Protein AF-0000000067852072 (afdb_homodimer)

Structure (mmCIF, N/CA/C/O backbone):
data_AF-0000000067852072-model_v1
#
loop_
_entity.id
_entity.type
_entity.pdbx_description
1 polymer 'DNA polymerase subunit gamma-2, mitochondrial'
#
loop_
_atom_site.group_PDB
_atom_site.id
_atom_site.type_symbol
_atom_site.label_atom_id
_atom_site.label_alt_id
_atom_site.label_comp_id
_atom_site.label_asym_id
_atom_site.label_entity_id
_atom_site.label_seq_id
_atom_site.pdbx_PDB_ins_code
_atom_site.Cartn_x
_atom_site.Cartn_y
_atom_site.Cartn_z
_atom_site.occupancy
_atom_site.B_iso_or_equiv
_atom_site.auth_seq_id
_atom_site.auth_comp_id
_atom_site.auth_asym_id
_atom_site.auth_atom_id
_atom_site.pdbx_PDB_model_num
ATOM 1 N N . MET A 1 1 ? -29.281 -19.516 2.859 1 48.62 1 MET A N 1
ATOM 2 C CA . MET A 1 1 ? -27.938 -20.047 2.643 1 48.62 1 MET A CA 1
ATOM 3 C C . MET A 1 1 ? -27.031 -19.703 3.816 1 48.62 1 MET A C 1
ATOM 5 O O . MET A 1 1 ? -27 -18.547 4.273 1 48.62 1 MET A O 1
ATOM 9 N N . ASN A 1 2 ? -26.578 -20.703 4.645 1 60.56 2 ASN A N 1
ATOM 10 C CA . ASN A 1 2 ? -25.781 -20.641 5.867 1 60.56 2 ASN A CA 1
ATOM 11 C C . ASN A 1 2 ? -24.359 -20.156 5.586 1 60.56 2 ASN A C 1
ATOM 13 O O . ASN A 1 2 ? -23.828 -20.359 4.488 1 60.56 2 ASN A O 1
ATOM 17 N N . ILE A 1 3 ? -23.922 -19.172 6.355 1 68 3 ILE A N 1
ATOM 18 C CA . ILE A 1 3 ? -22.578 -18.609 6.246 1 68 3 ILE A CA 1
ATOM 19 C C . ILE A 1 3 ? -21.562 -19.719 6.039 1 68 3 ILE A C 1
ATOM 21 O O . ILE A 1 3 ? -20.609 -19.578 5.273 1 68 3 ILE A O 1
ATOM 25 N N . ALA A 1 4 ? -21.875 -20.781 6.629 1 64.75 4 ALA A N 1
ATOM 26 C CA . ALA A 1 4 ? -20.969 -21.922 6.523 1 64.75 4 ALA A CA 1
ATOM 27 C C . ALA A 1 4 ? -20.891 -22.422 5.086 1 64.75 4 ALA A C 1
ATOM 29 O O . ALA A 1 4 ? -19.828 -22.797 4.609 1 64.75 4 ALA A O 1
ATOM 30 N N . ASN A 1 5 ? -22 -22.406 4.438 1 64.5 5 ASN A N 1
ATOM 31 C CA . ASN A 1 5 ? -22.031 -22.875 3.055 1 64.5 5 ASN A CA 1
ATOM 32 C C . ASN A 1 5 ? -21.281 -21.922 2.125 1 64.5 5 ASN A C 1
ATOM 34 O O . ASN A 1 5 ? -20.609 -22.359 1.191 1 64.5 5 ASN A O 1
ATOM 38 N N . ILE A 1 6 ? -21.453 -20.734 2.461 1 65.56 6 ILE A N 1
ATOM 39 C CA . ILE A 1 6 ? -20.781 -19.719 1.653 1 65.56 6 ILE A CA 1
ATOM 40 C C . ILE A 1 6 ? -19.266 -19.859 1.779 1 65.56 6 ILE A C 1
ATOM 42 O O . ILE A 1 6 ? -18.547 -19.828 0.779 1 65.56 6 ILE A O 1
ATOM 46 N N . LEU A 1 7 ? -18.906 -20.094 2.965 1 67.75 7 LEU A N 1
ATOM 47 C CA . LEU A 1 7 ? -17.484 -20.203 3.215 1 67.75 7 LEU A CA 1
ATOM 48 C C . LEU A 1 7 ? -16.922 -21.5 2.613 1 67.75 7 LEU A C 1
ATOM 50 O O . LEU A 1 7 ? -15.758 -21.547 2.207 1 67.75 7 LEU A O 1
ATOM 54 N N . LYS A 1 8 ? -17.781 -22.438 2.648 1 65.38 8 LYS A N 1
ATOM 55 C CA . LYS A 1 8 ? -17.359 -23.672 1.997 1 65.38 8 LYS A CA 1
ATOM 56 C C . LYS A 1 8 ? -17.156 -23.469 0.5 1 65.38 8 LYS A C 1
ATOM 58 O O . LYS A 1 8 ? -16.25 -24.062 -0.093 1 65.38 8 LYS A O 1
ATOM 63 N N . GLU A 1 9 ? -17.984 -22.609 0.046 1 62.12 9 GLU A N 1
ATOM 64 C CA . GLU A 1 9 ? -17.844 -22.297 -1.374 1 62.12 9 GLU A CA 1
ATOM 65 C C . GLU A 1 9 ? -16.656 -21.391 -1.625 1 62.12 9 GLU A C 1
ATOM 67 O O . GLU A 1 9 ? -15.961 -21.531 -2.637 1 62.12 9 GLU A O 1
ATOM 72 N N . LEU A 1 10 ? -16.578 -20.328 -0.781 1 64.19 10 LEU A N 1
ATOM 73 C CA . LEU A 1 10 ? -15.477 -19.391 -0.984 1 64.19 10 LEU A CA 1
ATOM 74 C C . LEU A 1 10 ? -14.133 -20.062 -0.691 1 64.19 10 LEU A C 1
ATOM 76 O O . LEU A 1 10 ? -13.078 -19.438 -0.858 1 64.19 10 LEU A O 1
ATOM 80 N N . SER A 1 11 ? -13.969 -21.188 -1.081 1 65 11 SER A N 1
ATOM 81 C CA . SER A 1 11 ? -12.867 -22.125 -1.18 1 65 11 SER A CA 1
ATOM 82 C C . SER A 1 11 ? -11.703 -21.719 -0.281 1 65 11 SER A C 1
ATOM 84 O O . SER A 1 11 ? -11.586 -20.562 0.099 1 65 11 SER A O 1
ATOM 86 N N . PRO A 1 12 ? -11.078 -22.594 0.316 1 74.81 12 PRO A N 1
ATOM 87 C CA . PRO A 1 12 ? -9.836 -22.469 1.086 1 74.81 12 PRO A CA 1
ATOM 88 C C . PRO A 1 12 ? -8.836 -21.516 0.439 1 74.81 12 PRO A C 1
ATOM 90 O O . PRO A 1 12 ? -7.879 -21.094 1.089 1 74.81 12 PRO A O 1
ATOM 93 N N . HIS A 1 13 ? -9.328 -20.938 -0.688 1 85.25 13 HIS A N 1
ATOM 94 C CA . HIS A 1 13 ? -8.391 -20.062 -1.389 1 85.25 13 HIS A CA 1
ATOM 95 C C . HIS A 1 13 ? -8.43 -18.656 -0.829 1 85.25 13 HIS A C 1
ATOM 97 O O . HIS A 1 13 ? -7.434 -17.922 -0.892 1 85.25 13 HIS A O 1
ATOM 103 N N . PHE A 1 14 ? -9.609 -18.297 -0.303 1 90.69 14 PHE A N 1
ATOM 104 C CA . PHE A 1 14 ? -9.734 -16.922 0.166 1 90.69 14 PHE A CA 1
ATOM 105 C C . PHE A 1 14 ? -9.789 -16.875 1.688 1 90.69 14 PHE A C 1
ATOM 107 O O . PHE A 1 14 ? -8.906 -16.281 2.326 1 90.69 14 PHE A O 1
ATOM 114 N N . ILE A 1 15 ? -10.797 -17.453 2.217 1 87 15 ILE A N 1
ATOM 115 C CA . ILE A 1 15 ? -10.969 -17.297 3.658 1 87 15 ILE A CA 1
ATOM 116 C C . ILE A 1 15 ? -11.734 -18.5 4.215 1 87 15 ILE A C 1
ATOM 118 O O . ILE A 1 15 ? -12.656 -19 3.572 1 87 15 ILE A O 1
ATOM 122 N N . ASN A 1 16 ? -11.25 -18.953 5.395 1 80.94 16 ASN A N 1
ATOM 123 C CA . ASN A 1 16 ? -11.93 -20.047 6.094 1 80.94 16 ASN A CA 1
ATOM 124 C C . ASN A 1 16 ? -12.094 -19.734 7.578 1 80.94 16 ASN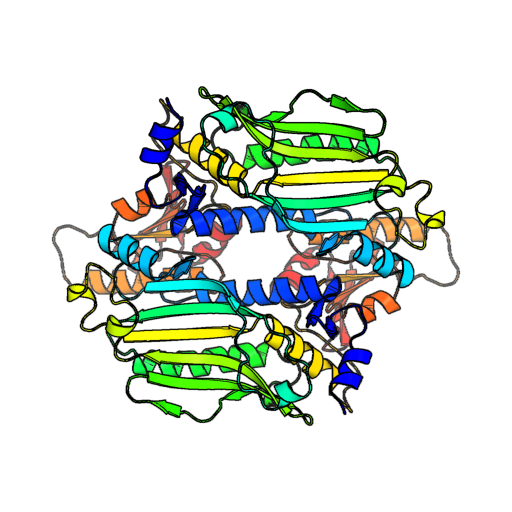 A C 1
ATOM 126 O O . ASN A 1 16 ? -11.305 -18.984 8.156 1 80.94 16 ASN A O 1
ATOM 130 N N . PHE A 1 17 ? -13.141 -20.297 8.117 1 75.62 17 PHE A N 1
ATOM 131 C CA . PHE A 1 17 ? -13.359 -20.156 9.555 1 75.62 17 PHE A CA 1
ATOM 132 C C . PHE A 1 17 ? -12.711 -21.297 10.32 1 75.62 17 PHE A C 1
ATOM 134 O O . PHE A 1 17 ? -12.867 -22.469 9.961 1 75.62 17 PHE A O 1
ATOM 141 N N . THR A 1 18 ? -11.891 -20.859 11.242 1 74.31 18 THR A N 1
ATOM 142 C CA . THR A 1 18 ? -11.289 -21.828 12.141 1 74.31 18 THR A CA 1
ATOM 143 C C . THR A 1 18 ? -11.68 -21.547 13.586 1 74.31 18 THR A C 1
ATOM 145 O O . THR A 1 18 ? -12.375 -20.562 13.867 1 74.31 18 THR A O 1
ATOM 148 N N . THR A 1 19 ? -11.312 -22.453 14.516 1 68.44 19 THR A N 1
ATOM 149 C CA . THR A 1 19 ? -11.578 -22.266 15.938 1 68.44 19 THR A CA 1
ATOM 150 C C . THR A 1 19 ? -10.875 -21.016 16.453 1 68.44 19 THR A C 1
ATOM 152 O O . THR A 1 19 ? -11.289 -20.438 17.469 1 68.44 19 THR A O 1
ATOM 155 N N . GLN A 1 20 ? -9.898 -20.641 15.766 1 67.44 20 GLN A N 1
ATOM 156 C CA . GLN A 1 20 ? -9.117 -19.484 16.203 1 67.44 20 GLN A CA 1
ATOM 157 C C . GLN A 1 20 ? -9.547 -18.219 15.477 1 67.44 20 GLN A C 1
ATOM 159 O O . GLN A 1 20 ? -8.992 -17.141 15.719 1 67.44 20 GLN A O 1
ATOM 164 N N . GLY A 1 21 ? -10.516 -18.375 14.602 1 75.12 21 GLY A N 1
ATOM 165 C CA . GLY A 1 21 ? -10.961 -17.203 13.859 1 75.12 21 GLY A CA 1
ATOM 166 C C . GLY A 1 21 ? -10.836 -17.359 12.359 1 75.12 21 GLY A C 1
ATOM 167 O O . GLY A 1 21 ? -10.953 -18.469 11.836 1 75.12 21 GLY A O 1
ATOM 168 N N . LEU A 1 22 ? -10.727 -16.219 11.734 1 80.12 22 LEU A N 1
ATOM 169 C CA . LEU A 1 22 ? -10.648 -16.234 10.273 1 80.12 22 LEU A CA 1
ATOM 170 C C . LEU A 1 22 ? -9.234 -16.594 9.82 1 80.12 22 LEU A C 1
ATOM 172 O O . LEU A 1 22 ? -8.258 -16.016 10.297 1 80.12 22 LEU A O 1
ATOM 176 N N . LYS A 1 23 ? -9.188 -17.562 9.047 1 84.25 23 LYS A N 1
ATOM 177 C CA . LYS A 1 23 ? -7.93 -17.953 8.414 1 84.25 23 LYS A CA 1
ATOM 178 C C . LYS A 1 23 ? -7.941 -17.641 6.922 1 84.25 23 LYS A C 1
ATOM 180 O O . LYS A 1 23 ? -8.875 -18.031 6.211 1 84.25 23 LYS A O 1
ATOM 185 N N . TYR A 1 24 ? -6.898 -16.984 6.465 1 90.44 24 TYR A N 1
ATOM 186 C CA . TYR A 1 24 ? -6.859 -16.547 5.07 1 90.44 24 TYR A CA 1
ATOM 187 C C . TYR A 1 24 ? -5.996 -17.484 4.23 1 90.44 24 TYR A C 1
ATOM 189 O O . TYR A 1 24 ? -4.934 -17.922 4.676 1 90.44 24 TYR A O 1
ATOM 197 N N . GLY A 1 25 ? -6.52 -17.812 3.062 1 89.5 25 GLY A N 1
ATOM 198 C CA . GLY A 1 25 ? -5.668 -18.375 2.031 1 89.5 25 GLY A CA 1
ATOM 199 C C . GLY A 1 25 ? -4.848 -17.344 1.294 1 89.5 25 GLY A C 1
ATOM 200 O O . GLY A 1 25 ? -4.922 -16.156 1.603 1 89.5 25 GLY A O 1
ATOM 201 N N . PRO A 1 26 ? -4.098 -17.781 0.327 1 89.88 26 PRO A N 1
ATOM 202 C CA . PRO A 1 26 ? -3.232 -16.844 -0.386 1 89.88 26 PRO A CA 1
ATOM 203 C C . PRO A 1 26 ? -4.02 -15.734 -1.088 1 89.88 26 PRO A C 1
ATOM 205 O O . PRO A 1 26 ? -3.627 -14.562 -1.035 1 89.88 26 PRO A O 1
ATOM 208 N N . GLN A 1 27 ? -5.09 -16.094 -1.73 1 92.75 27 GLN A N 1
ATOM 209 C CA . GLN A 1 27 ? -5.902 -15.086 -2.414 1 92.75 27 GLN A CA 1
ATOM 210 C C . GLN A 1 27 ? -6.578 -14.156 -1.417 1 92.75 27 GLN A C 1
ATOM 212 O O . GLN A 1 27 ? -6.711 -12.953 -1.673 1 92.75 27 GLN A O 1
ATOM 217 N N . GLY A 1 28 ? -6.961 -14.766 -0.359 1 94.12 28 GLY A N 1
ATOM 218 C CA . GLY A 1 28 ? -7.605 -13.969 0.673 1 94.12 28 GLY A CA 1
ATOM 219 C C . GLY A 1 28 ? -6.672 -12.945 1.303 1 94.12 28 GLY A C 1
ATOM 220 O O . GLY A 1 28 ? -7.086 -11.828 1.606 1 94.12 28 GLY A O 1
ATOM 221 N N . LYS A 1 29 ? -5.477 -13.344 1.533 1 95.25 29 LYS A N 1
ATOM 222 C CA . LYS A 1 29 ? -4.5 -12.422 2.104 1 95.25 29 LYS A CA 1
ATOM 223 C C . LYS A 1 29 ? -4.25 -11.242 1.172 1 95.25 29 LYS A C 1
ATOM 225 O O . LYS A 1 29 ? -4.109 -10.102 1.628 1 95.25 29 LYS A O 1
ATOM 230 N N . MET A 1 30 ? -4.188 -11.516 -0.091 1 96.5 30 MET A N 1
ATOM 231 C CA . MET A 1 30 ? -4.004 -10.453 -1.07 1 96.5 30 MET A CA 1
ATOM 232 C C . MET A 1 30 ? -5.223 -9.531 -1.109 1 96.5 30 MET A C 1
ATOM 234 O O . MET A 1 30 ? -5.082 -8.312 -1.224 1 96.5 30 MET A O 1
ATOM 238 N N . LEU A 1 31 ? -6.383 -10.148 -1.032 1 96.62 31 LEU A N 1
ATOM 239 C CA . LEU A 1 31 ? -7.609 -9.367 -0.973 1 96.62 31 LEU A CA 1
ATOM 240 C C . LEU A 1 31 ? -7.602 -8.43 0.233 1 96.62 31 LEU A C 1
ATOM 242 O O . LEU A 1 31 ? -7.938 -7.25 0.111 1 96.62 31 LEU A O 1
ATOM 246 N N . LEU A 1 32 ? -7.234 -8.992 1.342 1 96.75 32 LEU A N 1
ATOM 247 C CA . LEU A 1 32 ? -7.145 -8.203 2.566 1 96.75 32 LEU A CA 1
ATOM 248 C C . LEU A 1 32 ? -6.172 -7.043 2.396 1 96.75 32 LEU A C 1
ATOM 250 O O . LEU A 1 32 ? -6.473 -5.91 2.787 1 96.75 32 LEU A O 1
ATOM 254 N N . LYS A 1 33 ? -5.066 -7.309 1.832 1 97.19 33 LYS A N 1
ATOM 255 C CA . LYS A 1 33 ? -4.062 -6.281 1.584 1 97.19 33 LYS A CA 1
ATOM 256 C C . LYS A 1 33 ? -4.605 -5.191 0.667 1 97.19 33 LYS A C 1
ATOM 258 O O . LYS A 1 33 ? -4.402 -4 0.917 1 97.19 33 LYS A O 1
ATOM 263 N N . ASN A 1 34 ? -5.254 -5.598 -0.338 1 97.62 34 ASN A N 1
ATOM 264 C CA . ASN A 1 34 ? -5.809 -4.633 -1.279 1 97.62 34 ASN A CA 1
ATOM 265 C C . ASN A 1 34 ? -6.898 -3.779 -0.632 1 97.62 34 ASN A C 1
ATOM 267 O O . ASN A 1 34 ? -7.02 -2.59 -0.927 1 97.62 34 ASN A O 1
ATOM 271 N N . LEU A 1 35 ? -7.703 -4.426 0.168 1 98.38 35 LEU A N 1
ATOM 272 C CA . LEU A 1 35 ? -8.727 -3.678 0.89 1 98.38 35 LEU A CA 1
ATOM 273 C C . LEU A 1 35 ? -8.094 -2.619 1.788 1 98.38 35 LEU A C 1
ATOM 275 O O . LEU A 1 35 ? -8.555 -1.478 1.83 1 98.38 35 LEU A O 1
ATOM 279 N N . GLU A 1 36 ? -7.105 -3.006 2.484 1 98.31 36 GLU A N 1
ATOM 280 C CA . GLU A 1 36 ? -6.367 -2.07 3.328 1 98.31 36 GLU A CA 1
ATOM 281 C C . GLU A 1 36 ? -5.805 -0.913 2.51 1 98.31 36 GLU A C 1
ATOM 283 O O . GLU A 1 36 ? -5.863 0.243 2.936 1 98.31 36 GLU A O 1
ATOM 288 N N . GLU A 1 37 ? -5.273 -1.252 1.388 1 97.44 37 GLU A N 1
ATOM 289 C CA . GLU A 1 37 ? -4.707 -0.225 0.517 1 97.44 37 GLU A CA 1
ATOM 290 C C . GLU A 1 37 ? -5.781 0.755 0.052 1 97.44 37 GLU A C 1
ATOM 292 O O . GLU A 1 37 ? -5.531 1.958 -0.045 1 97.44 37 GLU A O 1
ATOM 297 N N . GLN A 1 38 ? -6.914 0.255 -0.259 1 98 38 GLN A N 1
ATOM 298 C CA . GLN A 1 38 ? -8.008 1.123 -0.679 1 98 38 GLN A CA 1
ATOM 299 C C . GLN A 1 38 ? -8.469 2.023 0.465 1 98 38 GLN A C 1
ATOM 301 O O . GLN A 1 38 ? -8.781 3.195 0.251 1 98 38 GLN A O 1
ATOM 306 N N . TRP A 1 39 ? -8.516 1.439 1.635 1 98.5 39 TRP A N 1
ATOM 307 C CA . TRP A 1 39 ? -8.828 2.258 2.801 1 98.5 39 TRP A CA 1
ATOM 308 C C . TRP A 1 39 ? -7.812 3.385 2.965 1 98.5 39 TRP A C 1
ATOM 310 O O . TRP A 1 39 ? -8.188 4.539 3.176 1 98.5 39 TRP A O 1
ATOM 320 N N . PHE A 1 40 ? -6.562 3.033 2.887 1 98.5 40 PHE A N 1
ATOM 321 C CA . PHE A 1 40 ? -5.492 4.008 3.035 1 98.5 40 PHE A CA 1
ATOM 322 C C . PHE A 1 40 ? -5.613 5.113 1.991 1 98.5 40 PHE A C 1
ATOM 324 O O . PHE A 1 40 ? -5.523 6.297 2.318 1 98.5 40 PHE A O 1
ATOM 331 N N . LEU A 1 41 ? -5.82 4.691 0.821 1 97.75 41 LEU A N 1
ATOM 332 C CA . LEU A 1 41 ? -5.938 5.641 -0.279 1 97.75 41 LEU A CA 1
ATOM 333 C C . LEU A 1 41 ? -7.098 6.605 -0.047 1 97.75 41 LEU A C 1
ATOM 335 O O . LEU A 1 41 ? -6.922 7.824 -0.106 1 97.75 41 LEU A O 1
ATOM 339 N N . HIS A 1 42 ? -8.188 6.133 0.349 1 97.75 42 HIS A N 1
ATOM 340 C CA . HIS A 1 42 ? -9.398 6.938 0.406 1 97.75 42 HIS A CA 1
ATOM 341 C C . HIS A 1 42 ? -9.469 7.738 1.703 1 97.75 42 HIS A C 1
ATOM 343 O O . HIS A 1 42 ? -9.922 8.883 1.708 1 97.75 42 HIS A O 1
ATOM 349 N N . CYS A 1 43 ? -9.016 7.129 2.789 1 98.12 43 CYS A N 1
ATOM 350 C CA . CYS A 1 43 ? -9.227 7.754 4.09 1 98.12 43 CYS A CA 1
ATOM 351 C C . CYS A 1 43 ? -8.016 8.594 4.492 1 98.12 43 CYS A C 1
ATOM 353 O O . CYS A 1 43 ? -8.125 9.484 5.336 1 98.12 43 CYS A O 1
ATOM 355 N N . ILE A 1 44 ? -6.918 8.328 3.914 1 97.94 44 ILE A N 1
ATOM 356 C CA . ILE A 1 44 ? -5.719 9.039 4.332 1 97.94 44 ILE A CA 1
ATOM 357 C C . ILE A 1 44 ? -5.211 9.922 3.189 1 97.94 44 ILE A C 1
ATOM 359 O O . ILE A 1 44 ? -5.27 11.148 3.27 1 97.94 44 ILE A O 1
ATOM 363 N N . THR A 1 45 ? -4.891 9.336 2.113 1 97.81 45 THR A N 1
ATOM 364 C CA . THR A 1 45 ? -4.258 10.07 1.021 1 97.81 45 THR A CA 1
ATOM 365 C C . THR A 1 45 ? -5.23 11.078 0.41 1 97.81 45 THR A C 1
ATOM 367 O O . THR A 1 45 ? -4.871 12.234 0.193 1 97.81 45 THR A O 1
ATOM 370 N N . MET A 1 46 ? -6.434 10.656 0.19 1 97.5 46 MET A N 1
ATOM 371 C CA . MET A 1 46 ? -7.395 11.492 -0.521 1 97.5 46 MET A CA 1
ATOM 372 C C . MET A 1 46 ? -8.18 12.367 0.452 1 97.5 46 MET A C 1
ATOM 374 O O . MET A 1 46 ? -9.023 13.164 0.037 1 97.5 46 MET A O 1
ATOM 378 N N . SER A 1 47 ? -7.891 12.211 1.715 1 96.75 47 SER A N 1
ATOM 379 C CA . SER A 1 47 ? -8.586 13.008 2.719 1 96.75 47 SER A CA 1
ATOM 380 C C . SER A 1 47 ? -8.375 14.5 2.486 1 96.75 47 SER A C 1
ATOM 382 O O . SER A 1 47 ? -7.297 14.914 2.049 1 96.75 47 SER A O 1
ATOM 384 N N . ARG A 1 48 ? -9.391 15.219 2.863 1 93.12 48 ARG A N 1
ATOM 385 C CA . ARG A 1 48 ? -9.289 16.672 2.758 1 93.12 48 ARG A CA 1
ATOM 386 C C . ARG A 1 48 ? -8.383 17.234 3.844 1 93.12 48 ARG A C 1
ATOM 388 O O . ARG A 1 48 ? -7.945 18.391 3.756 1 93.12 48 ARG A O 1
ATOM 395 N N . TYR A 1 49 ? -8.094 16.484 4.812 1 94.69 49 TYR A N 1
ATOM 396 C CA . TYR A 1 49 ? -7.312 16.938 5.957 1 94.69 49 TYR A CA 1
ATOM 397 C C . TYR A 1 49 ? -5.922 16.328 5.941 1 94.69 49 TYR A C 1
ATOM 399 O O . TYR A 1 49 ? -5.695 15.305 5.293 1 94.69 49 TYR A O 1
ATOM 407 N N . ASN A 1 50 ? -4.969 17.047 6.609 1 96.12 50 ASN A N 1
ATOM 408 C CA . ASN A 1 50 ? -3.688 16.391 6.875 1 96.12 50 ASN A CA 1
ATOM 409 C C . ASN A 1 50 ? -3.855 15.164 7.766 1 96.12 50 ASN A C 1
ATOM 411 O O . ASN A 1 50 ? -4.352 15.273 8.891 1 96.12 50 ASN A O 1
ATOM 415 N N . MET A 1 51 ? -3.514 14.047 7.227 1 97.06 51 MET A N 1
ATOM 416 C CA . MET A 1 51 ? -3.639 12.789 7.965 1 97.06 51 MET A CA 1
ATOM 417 C C . MET A 1 51 ? -2.268 12.25 8.359 1 97.06 51 MET A C 1
ATOM 419 O O . MET A 1 51 ? -1.326 12.297 7.57 1 97.06 51 MET A O 1
ATOM 423 N N . PHE A 1 52 ? -2.17 11.758 9.57 1 96.38 52 PHE A N 1
ATOM 424 C CA . PHE A 1 52 ? -0.916 11.195 10.062 1 96.38 52 PHE A CA 1
ATOM 425 C C . PHE A 1 52 ? -1.13 9.797 10.617 1 96.38 52 PHE A C 1
ATOM 427 O O . PHE A 1 52 ? -2.143 9.523 11.266 1 96.38 52 PHE A O 1
ATOM 434 N N . LEU A 1 53 ? -0.219 8.93 10.297 1 96.44 53 LEU A N 1
ATOM 435 C CA . LEU A 1 53 ? -0.252 7.594 10.883 1 96.44 53 LEU A CA 1
ATOM 436 C C . LEU A 1 53 ? 0.319 7.605 12.297 1 96.44 53 LEU A C 1
ATOM 438 O O . LEU A 1 53 ? 1.304 8.297 12.562 1 96.44 53 LEU A O 1
ATOM 442 N N . SER A 1 54 ? -0.384 6.832 13.164 1 92.06 54 SER A N 1
ATOM 443 C CA . SER A 1 54 ? 0.038 6.805 14.562 1 92.06 54 SER A CA 1
ATOM 444 C C . SER A 1 54 ? -0.327 5.484 15.227 1 92.06 54 SER A C 1
ATOM 446 O O . SER A 1 54 ? -1.385 4.914 14.953 1 92.06 54 SER A O 1
ATOM 448 N N . ASP A 1 55 ? 0.561 5.102 16.141 1 86.5 55 ASP A N 1
ATOM 449 C CA . ASP A 1 55 ? 0.242 3.928 16.953 1 86.5 55 ASP A CA 1
ATOM 450 C C . ASP A 1 55 ? -0.559 4.312 18.188 1 86.5 55 ASP A C 1
ATOM 452 O O . ASP A 1 55 ? -1.365 3.523 18.688 1 86.5 55 ASP A O 1
ATOM 456 N N . GLU A 1 56 ? -0.258 5.461 18.688 1 86.5 56 GLU A N 1
ATOM 457 C CA . GLU A 1 56 ? -0.925 5.977 19.875 1 86.5 56 GLU A CA 1
ATOM 458 C C . GLU A 1 56 ? -1.396 7.414 19.656 1 86.5 56 GLU A C 1
ATOM 460 O O . GLU A 1 56 ? -0.586 8.344 19.656 1 86.5 56 GLU A O 1
ATOM 465 N N . PHE A 1 57 ? -2.639 7.566 19.734 1 86.38 57 PHE A N 1
ATOM 466 C CA . PHE A 1 57 ? -3.215 8.852 19.359 1 86.38 57 PHE A CA 1
ATOM 467 C C . PHE A 1 57 ? -2.82 9.93 20.375 1 86.38 57 PHE A C 1
ATOM 469 O O . PHE A 1 57 ? -2.463 11.047 19.984 1 86.38 57 PHE A O 1
ATOM 476 N N . ASN A 1 58 ? -2.793 9.555 21.641 1 84.31 58 ASN A N 1
ATOM 477 C CA . ASN A 1 58 ? -2.461 10.539 22.656 1 84.31 58 ASN A CA 1
ATOM 478 C C . ASN A 1 58 ? -1.062 11.117 22.453 1 84.31 58 ASN A C 1
ATOM 480 O O . ASN A 1 58 ? -0.883 12.336 22.438 1 84.31 58 ASN A O 1
ATOM 484 N N . ASP A 1 59 ? -0.202 10.242 22.234 1 83.44 59 ASP A N 1
ATOM 485 C CA . ASP A 1 59 ? 1.181 10.664 22.016 1 83.44 59 ASP A CA 1
ATOM 486 C C . ASP A 1 59 ? 1.315 11.5 20.75 1 83.44 59 ASP A C 1
ATOM 488 O O . ASP A 1 59 ? 2.033 12.508 20.734 1 83.44 59 ASP A O 1
ATOM 492 N N . SER A 1 60 ? 0.578 11.086 19.828 1 87.69 60 SER A N 1
ATOM 493 C CA . SER A 1 60 ? 0.675 11.781 18.547 1 87.69 60 SER A CA 1
ATOM 494 C C . SER A 1 60 ? 0.055 13.18 18.625 1 87.69 60 SER A C 1
ATOM 496 O O . SER A 1 60 ? 0.592 14.133 18.062 1 87.69 60 SER A O 1
ATOM 498 N N . ILE A 1 61 ? -0.988 13.289 19.312 1 87.5 61 ILE A N 1
ATOM 499 C CA . ILE A 1 61 ? -1.643 14.586 19.484 1 87.5 61 ILE A CA 1
ATOM 500 C C . ILE A 1 61 ? -0.704 15.547 20.203 1 87.5 61 ILE A C 1
ATOM 502 O O . ILE A 1 61 ? -0.529 16.688 19.781 1 87.5 61 ILE A O 1
ATOM 506 N N . ASN A 1 62 ? -0.1 15.039 21.234 1 84.38 62 ASN A N 1
ATOM 507 C CA . ASN A 1 62 ? 0.843 15.859 21.984 1 84.38 62 ASN A CA 1
ATOM 508 C C . ASN A 1 62 ? 2.012 16.312 21.125 1 84.38 62 ASN A C 1
ATOM 510 O O . ASN A 1 62 ? 2.418 17.469 21.172 1 84.38 62 ASN A O 1
ATOM 514 N N . PHE A 1 63 ? 2.424 15.461 20.391 1 85.94 63 PHE A N 1
ATOM 515 C CA . PHE A 1 63 ? 3.557 15.773 19.516 1 85.94 63 PHE A CA 1
ATOM 516 C C . PHE A 1 63 ? 3.176 16.828 18.484 1 85.94 63 PHE A C 1
ATOM 518 O O . PHE A 1 63 ? 3.893 17.812 18.297 1 85.94 63 PHE A O 1
ATOM 525 N N . ILE A 1 64 ? 2.08 16.594 17.859 1 87.19 64 ILE A N 1
ATOM 526 C CA . ILE A 1 64 ? 1.629 17.469 16.781 1 87.19 64 ILE A CA 1
ATOM 527 C C . ILE A 1 64 ? 1.359 18.859 17.328 1 87.19 64 ILE A C 1
ATOM 529 O O . ILE A 1 64 ? 1.713 19.859 16.703 1 87.19 64 ILE A O 1
ATOM 533 N N . THR A 1 65 ? 0.811 18.906 18.438 1 82.62 65 THR A N 1
ATOM 534 C CA . THR A 1 65 ? 0.502 20.188 19.062 1 82.62 65 THR A CA 1
ATOM 535 C C . THR A 1 65 ? 1.779 20.891 19.516 1 82.62 65 THR A C 1
ATOM 537 O O . THR A 1 65 ? 1.951 22.094 19.281 1 82.62 65 THR A O 1
ATOM 540 N N . LYS A 1 66 ? 2.641 20.172 20.031 1 82.31 66 LYS A N 1
ATOM 541 C CA . LYS A 1 66 ? 3.889 20.734 20.547 1 82.31 66 LYS A CA 1
ATOM 542 C C . LYS A 1 66 ? 4.77 21.25 19.422 1 82.31 66 LYS A C 1
ATOM 544 O O . LYS A 1 66 ? 5.422 22.281 19.547 1 82.31 66 LYS A O 1
ATOM 549 N N . THR A 1 67 ? 4.738 20.578 18.391 1 82 67 THR A N 1
ATOM 550 C CA . THR A 1 67 ? 5.625 20.922 17.281 1 82 67 THR A CA 1
ATOM 551 C C . THR A 1 67 ? 4.914 21.828 16.281 1 82 67 THR A C 1
ATOM 553 O O . THR A 1 67 ? 5.52 22.281 15.312 1 82 67 THR A O 1
ATOM 556 N N . LYS A 1 68 ? 3.648 22.062 16.438 1 82 68 LYS A N 1
ATOM 557 C CA . LYS A 1 68 ? 2.848 22.859 15.516 1 82 68 LYS A CA 1
ATOM 558 C C . LYS A 1 68 ? 2.941 22.328 14.094 1 82 68 LYS A C 1
ATOM 560 O O . LYS A 1 68 ? 3.115 23.094 13.148 1 82 68 LYS A O 1
ATOM 565 N N . MET A 1 69 ? 3.031 21.047 14.094 1 81.44 69 MET A N 1
ATOM 566 C CA . MET A 1 69 ? 3.135 20.375 12.805 1 81.44 69 MET A CA 1
ATOM 567 C C . MET A 1 69 ? 1.891 20.609 11.953 1 81.44 69 MET A C 1
ATOM 569 O O . MET A 1 69 ? 1.972 20.672 10.727 1 81.44 69 MET A O 1
ATOM 573 N N . SER A 1 70 ? 0.84 20.688 12.602 1 83 70 SER A N 1
ATOM 574 C CA . SER A 1 70 ? -0.425 20.922 11.906 1 83 70 SER A CA 1
ATOM 575 C C . SER A 1 70 ? -1.419 21.656 12.812 1 83 70 SER A C 1
ATOM 577 O O . SER A 1 70 ? -1.448 21.422 14.023 1 83 70 SER A O 1
ATOM 579 N N . ASP A 1 71 ? -2.133 22.406 12.062 1 82.88 71 ASP A N 1
ATOM 580 C CA . ASP A 1 71 ? -3.242 23.047 12.758 1 82.88 71 ASP A CA 1
ATOM 581 C C . ASP A 1 71 ? -4.527 22.234 12.617 1 82.88 71 ASP A C 1
ATOM 583 O O . ASP A 1 71 ? -4.668 21.438 11.68 1 82.88 71 ASP A O 1
ATOM 587 N N . ILE A 1 72 ? -5.391 22.422 13.578 1 84.38 72 ILE A N 1
ATOM 588 C CA . ILE A 1 72 ? -6.723 21.844 13.461 1 84.38 72 ILE A CA 1
ATOM 589 C C . ILE A 1 72 ? -7.461 22.484 12.289 1 84.38 72 ILE A C 1
ATOM 591 O O . ILE A 1 72 ? -7.418 23.703 12.117 1 84.38 72 ILE A O 1
ATOM 595 N N . PRO A 1 73 ? -8.039 21.703 11.391 1 90.94 73 PRO A N 1
ATOM 596 C CA . PRO A 1 73 ? -8.305 20.266 11.547 1 90.94 73 PRO A CA 1
ATOM 597 C C . PRO A 1 73 ? -7.172 19.406 11.016 1 90.94 73 PRO A C 1
ATOM 599 O O . PRO A 1 73 ? -6.484 19.781 10.062 1 90.94 73 PRO A O 1
ATOM 602 N N . PHE A 1 74 ? -6.906 18.297 11.633 1 94.31 74 PHE A N 1
ATOM 603 C CA . PHE A 1 74 ? -6.027 17.234 11.156 1 94.31 74 PHE A CA 1
ATOM 604 C C . PHE A 1 74 ? -6.543 15.867 11.602 1 94.31 74 PHE A C 1
ATOM 606 O O . PHE A 1 74 ? -7.508 15.781 12.367 1 94.31 74 PHE A O 1
ATOM 613 N N . GLY A 1 75 ? -6.039 14.852 11.023 1 96.25 75 GLY A N 1
ATOM 614 C CA . GLY A 1 75 ? -6.496 13.516 11.375 1 96.25 75 GLY A CA 1
ATOM 615 C C . GLY A 1 75 ? -5.363 12.57 11.719 1 96.25 75 GLY A C 1
ATOM 616 O O . GLY A 1 75 ? -4.211 12.812 11.352 1 96.25 75 GLY A O 1
ATOM 617 N N . LEU A 1 76 ? -5.719 11.562 12.469 1 96.62 76 LEU A N 1
ATOM 618 C CA . LEU A 1 76 ? -4.828 10.461 12.805 1 96.62 76 LEU A CA 1
ATOM 619 C C . LEU A 1 76 ? -5.398 9.133 12.312 1 96.62 76 LEU A C 1
ATOM 621 O O . LEU A 1 76 ? -6.617 8.977 12.211 1 96.62 76 LEU A O 1
ATOM 625 N N . ALA A 1 77 ? -4.516 8.25 11.992 1 97.81 77 ALA A N 1
ATOM 626 C CA . ALA A 1 77 ? -4.941 6.941 11.516 1 97.81 77 ALA A CA 1
ATOM 627 C C . ALA A 1 77 ? -4.07 5.836 12.102 1 97.81 77 ALA A C 1
ATOM 629 O O . ALA A 1 77 ? -2.889 6.051 12.383 1 97.81 77 ALA A O 1
ATOM 630 N N . THR A 1 78 ? -4.68 4.707 12.281 1 96.31 78 THR A N 1
ATOM 631 C CA . THR A 1 78 ? -3.949 3.559 12.805 1 96.31 78 THR A CA 1
ATOM 632 C C . THR A 1 78 ? -4.609 2.254 12.367 1 96.31 78 THR A C 1
ATOM 634 O O . THR A 1 78 ? -5.793 2.234 12.031 1 96.31 78 THR A O 1
ATOM 637 N N . ILE A 1 79 ? -3.826 1.255 12.219 1 95.31 79 ILE A N 1
ATOM 638 C CA . ILE A 1 79 ? -4.312 -0.109 12.039 1 95.31 79 ILE A CA 1
ATOM 639 C C . ILE A 1 79 ? -3.904 -0.965 13.234 1 95.31 79 ILE A C 1
ATOM 641 O O . ILE A 1 79 ? -2.738 -0.961 13.641 1 95.31 79 ILE A O 1
ATOM 645 N N . LYS A 1 80 ? -4.832 -1.627 13.781 1 92.75 80 LYS A N 1
ATOM 646 C CA . LYS A 1 80 ? -4.516 -2.439 14.953 1 92.75 80 LYS A CA 1
ATOM 647 C C . LYS A 1 80 ? -5.441 -3.65 15.047 1 92.75 80 LYS A C 1
ATOM 649 O O . LYS A 1 80 ? -6.465 -3.711 14.359 1 92.75 80 LYS A O 1
ATOM 654 N N . ASN A 1 81 ? -5.012 -4.621 15.859 1 89.19 81 ASN A N 1
ATOM 655 C CA . ASN A 1 81 ? -5.859 -5.762 16.188 1 89.19 81 ASN A CA 1
ATOM 656 C C . ASN A 1 81 ? -6.699 -5.496 17.438 1 89.19 81 ASN A C 1
ATOM 658 O O . ASN A 1 81 ? -6.184 -5.031 18.453 1 89.19 81 ASN A O 1
ATOM 662 N N . VAL A 1 82 ? -7.926 -5.715 17.25 1 86.56 82 VAL A N 1
ATOM 663 C CA . VAL A 1 82 ? -8.82 -5.488 18.375 1 86.56 82 VAL A CA 1
ATOM 664 C C . VAL A 1 82 ? -9.578 -6.773 18.703 1 86.56 82 VAL A C 1
ATOM 666 O O . VAL A 1 82 ? -9.812 -7.605 17.828 1 86.56 82 VAL A O 1
ATOM 669 N N . LYS A 1 83 ? -9.906 -6.918 19.969 1 75.88 83 LYS A N 1
ATOM 670 C CA . LYS A 1 83 ? -10.586 -8.133 20.422 1 75.88 83 LYS A CA 1
ATOM 671 C C . LYS A 1 83 ? -12.094 -7.914 20.516 1 75.88 83 LYS A C 1
ATOM 673 O O . LYS A 1 83 ? -12.867 -8.875 20.531 1 75.88 83 LYS A O 1
ATOM 678 N N . TYR A 1 84 ? -12.516 -6.711 20.484 1 62.88 84 TYR A N 1
ATOM 679 C CA . TYR A 1 84 ? -13.93 -6.527 20.797 1 62.88 84 TYR A CA 1
ATOM 680 C C . TYR A 1 84 ? -14.797 -6.777 19.562 1 62.88 84 TYR A C 1
ATOM 682 O O . TYR A 1 84 ? -14.383 -6.5 18.438 1 62.88 84 TYR A O 1
ATOM 690 N N . GLN A 1 85 ? -15.867 -7.676 19.875 1 58.84 85 GLN A N 1
ATOM 691 C CA . GLN A 1 85 ? -16.859 -8.086 18.906 1 58.84 85 GLN A CA 1
ATOM 692 C C . GLN A 1 85 ? -17.828 -6.945 18.594 1 58.84 85 GLN A C 1
ATOM 694 O O . GLN A 1 85 ? -18.25 -6.223 19.5 1 58.84 85 GLN A O 1
ATOM 699 N N . TRP A 1 86 ? -17.719 -6.449 17.328 1 60.75 86 TRP A N 1
ATOM 700 C CA . TRP A 1 86 ? -18.828 -5.59 16.953 1 60.75 86 TRP A CA 1
ATOM 701 C C . TRP A 1 86 ? -20.156 -6.312 17.141 1 60.75 86 TRP A C 1
ATOM 703 O O . TRP A 1 86 ? -20.234 -7.539 17.016 1 60.75 86 TRP A O 1
ATOM 713 N N . ASP A 1 87 ? -21.078 -5.977 18.078 1 54 87 ASP A N 1
ATOM 714 C CA . ASP A 1 87 ? -22.359 -6.586 18.422 1 54 87 ASP A CA 1
ATOM 715 C C . ASP A 1 87 ? -23.062 -7.125 17.188 1 54 87 ASP A C 1
ATOM 717 O O . ASP A 1 87 ? -23.859 -6.418 16.562 1 54 87 ASP A O 1
ATOM 721 N N . SER A 1 88 ? -22.391 -7.734 16.234 1 53.25 88 SER A N 1
ATOM 722 C CA . SER A 1 88 ? -23.25 -8.195 15.164 1 53.25 88 SER A CA 1
ATOM 723 C C . SER A 1 88 ? -23.953 -9.5 15.531 1 53.25 88 SER A C 1
ATOM 725 O O . SER A 1 88 ? -23.406 -10.305 16.297 1 53.25 88 SER A O 1
ATOM 727 N N . ASN A 1 89 ? -25.25 -9.586 15.453 1 53.38 89 ASN A N 1
ATOM 728 C CA . ASN A 1 89 ? -26.078 -10.766 15.633 1 53.38 89 ASN A CA 1
ATOM 729 C C . ASN A 1 89 ? -25.391 -12.016 15.086 1 53.38 89 ASN A C 1
ATOM 731 O O . ASN A 1 89 ? -25.75 -13.141 15.461 1 53.38 89 ASN A O 1
ATOM 735 N N . ILE A 1 90 ? -24.719 -11.906 14.086 1 53.16 90 ILE A N 1
ATOM 736 C CA . ILE A 1 90 ? -24.188 -13.102 13.438 1 53.16 90 ILE A CA 1
ATOM 737 C C . ILE A 1 90 ? -23.078 -13.703 14.297 1 53.16 90 ILE A C 1
ATOM 739 O O . ILE A 1 90 ? -22.719 -14.875 14.141 1 53.16 90 ILE A O 1
ATOM 743 N N . ALA A 1 91 ? -22.562 -12.797 15.094 1 49.66 91 ALA A N 1
ATOM 744 C CA . ALA A 1 91 ? -21.391 -13.18 15.859 1 49.66 91 ALA A CA 1
ATOM 745 C C . ALA A 1 91 ? -21.672 -14.391 16.75 1 49.66 91 ALA A C 1
ATOM 747 O O . ALA A 1 91 ? -20.766 -15.109 17.141 1 49.66 91 ALA A O 1
ATOM 748 N N . THR A 1 92 ? -22.844 -14.539 17.047 1 47.81 92 THR A N 1
ATOM 749 C CA . THR A 1 92 ? -23.094 -15.711 17.875 1 47.81 92 THR A CA 1
ATOM 750 C C . THR A 1 92 ? -22.672 -16.984 17.141 1 47.81 92 THR A C 1
ATOM 752 O O . THR A 1 92 ? -22.266 -17.969 17.766 1 47.81 92 THR A O 1
ATOM 755 N N . THR A 1 93 ? -23 -17.109 15.938 1 48 93 THR A N 1
ATOM 756 C CA . THR A 1 93 ? -22.656 -18.328 15.211 1 48 93 THR A CA 1
ATOM 757 C C . THR A 1 93 ? -21.172 -18.344 14.852 1 48 93 THR A C 1
ATOM 759 O O . THR A 1 93 ? -20.609 -19.422 14.609 1 48 93 THR A O 1
ATOM 762 N N . ILE A 1 94 ? -20.734 -17.266 14.289 1 50.47 94 ILE A N 1
ATOM 763 C CA . ILE A 1 94 ? -19.297 -17.281 13.961 1 50.47 94 ILE A CA 1
ATOM 764 C C . ILE A 1 94 ? -18.484 -17.219 15.25 1 50.47 94 ILE A C 1
ATOM 766 O O . ILE A 1 94 ? -18.641 -16.297 16.047 1 50.47 94 ILE A O 1
ATOM 770 N N . GLN A 1 95 ? -18.203 -18.312 15.656 1 49.53 95 GLN A N 1
ATOM 771 C CA . GLN A 1 95 ? -17.406 -18.422 16.875 1 49.53 95 GLN A CA 1
ATOM 772 C C . GLN A 1 95 ? -16.703 -17.109 17.188 1 49.53 95 GLN A C 1
ATOM 774 O O . GLN A 1 95 ? -16.375 -16.344 16.281 1 49.53 95 GLN A O 1
ATOM 779 N N . LYS A 1 96 ? -16.5 -16.844 18.484 1 49.16 96 LYS A N 1
ATOM 780 C CA . LYS A 1 96 ? -15.758 -15.844 19.25 1 49.16 96 LYS A CA 1
ATOM 781 C C . LYS A 1 96 ? -14.523 -15.367 18.5 1 49.16 96 LYS A C 1
ATOM 783 O O . LYS A 1 96 ? -13.43 -15.93 18.656 1 49.16 96 LYS A O 1
ATOM 788 N N . SER A 1 97 ? -14.516 -15.375 17.312 1 53.91 97 SER A N 1
ATOM 789 C CA . SER A 1 97 ? -13.227 -14.891 16.812 1 53.91 97 SER A CA 1
ATOM 790 C C . SER A 1 97 ? -12.82 -13.594 17.516 1 53.91 97 SER A C 1
ATOM 792 O O . SER A 1 97 ? -13.5 -12.578 17.406 1 53.91 97 SER A O 1
ATOM 794 N N . ASN A 1 98 ? -12.07 -13.672 18.484 1 61.97 98 ASN A N 1
ATOM 795 C CA . ASN A 1 98 ? -11.727 -12.734 19.547 1 61.97 98 ASN A CA 1
ATOM 796 C C . ASN A 1 98 ? -10.953 -11.531 19.016 1 61.97 98 ASN A C 1
ATOM 798 O O . ASN A 1 98 ? -11.07 -10.43 19.547 1 61.97 98 ASN A O 1
ATOM 802 N N . SER A 1 99 ? -10.312 -11.664 17.766 1 79.81 99 SER A N 1
ATOM 803 C CA . SER A 1 99 ? -9.539 -10.484 17.422 1 79.81 99 SER A CA 1
ATOM 804 C C . SER A 1 99 ? -9.602 -10.195 15.922 1 79.81 99 SER A C 1
ATOM 806 O O . SER A 1 99 ? -9.711 -11.117 15.109 1 79.81 99 SER A O 1
ATOM 808 N N . HIS A 1 100 ? -10 -9.078 15.523 1 87.19 100 HIS A N 1
ATOM 809 C CA . HIS A 1 100 ? -9.938 -8.703 14.117 1 87.19 100 HIS A CA 1
ATOM 810 C C . HIS A 1 100 ? -9.125 -7.426 13.93 1 87.19 100 HIS A C 1
ATOM 812 O O . HIS A 1 100 ? -8.984 -6.629 14.859 1 87.19 100 HIS A O 1
ATOM 818 N N . ARG A 1 101 ? -8.633 -7.352 12.742 1 92.19 101 ARG A N 1
ATOM 819 C CA . ARG A 1 101 ? -7.832 -6.188 12.367 1 92.19 101 ARG A CA 1
ATOM 820 C C . ARG A 1 101 ? -8.727 -5.016 11.969 1 92.19 101 ARG A C 1
ATOM 822 O O . ARG A 1 101 ? -9.648 -5.184 11.172 1 92.19 101 ARG A O 1
ATOM 829 N N . VAL A 1 102 ? -8.414 -3.848 12.578 1 95 102 VAL A N 1
ATOM 830 C CA . VAL A 1 102 ? -9.273 -2.689 12.352 1 95 102 VAL A CA 1
ATOM 831 C C . VAL A 1 102 ? -8.43 -1.513 11.867 1 95 102 VAL A C 1
ATOM 833 O O . VAL A 1 102 ? -7.324 -1.287 12.359 1 95 102 VAL A O 1
ATOM 836 N N . ALA A 1 103 ? -8.922 -0.848 10.836 1 97.5 103 ALA A N 1
ATOM 837 C CA . ALA A 1 103 ? -8.367 0.42 10.367 1 97.5 103 ALA A CA 1
ATOM 838 C C . ALA A 1 103 ? -9.164 1.601 10.914 1 97.5 103 ALA A C 1
ATOM 840 O O . ALA A 1 103 ? -10.367 1.725 10.648 1 97.5 103 ALA A O 1
ATOM 841 N N . GLU A 1 104 ? -8.461 2.496 11.609 1 97.25 104 GLU A N 1
ATOM 842 C CA . GLU A 1 104 ? -9.148 3.57 12.312 1 97.25 104 GLU A CA 1
ATOM 843 C C . GLU A 1 104 ? -8.602 4.938 11.906 1 97.25 104 GLU A C 1
ATOM 845 O O . GLU A 1 104 ? -7.395 5.102 11.734 1 97.25 104 GLU A O 1
ATOM 850 N N . THR A 1 105 ? -9.516 5.852 11.758 1 97.69 105 THR A N 1
ATOM 851 C CA . THR A 1 105 ? -9.148 7.25 11.57 1 97.69 105 THR A CA 1
ATOM 852 C C . THR A 1 105 ? -9.898 8.141 12.555 1 97.69 105 THR A C 1
ATOM 854 O O . THR A 1 105 ? -11.023 7.832 12.953 1 97.69 105 THR A O 1
ATOM 857 N N . ALA A 1 106 ? -9.266 9.141 13.039 1 96.62 106 ALA A N 1
ATOM 858 C CA . ALA A 1 106 ? -9.859 10.18 13.875 1 96.62 106 ALA A CA 1
ATOM 859 C C . ALA A 1 106 ? -9.539 11.57 13.328 1 96.62 106 ALA A C 1
ATOM 861 O O . ALA A 1 106 ? -8.367 11.953 13.234 1 96.62 106 ALA A O 1
ATOM 862 N N . ILE A 1 107 ? -10.57 12.266 12.961 1 96.44 107 ILE A N 1
ATOM 863 C CA . ILE A 1 107 ? -10.391 13.625 12.477 1 96.44 107 ILE A CA 1
ATOM 864 C C . ILE A 1 107 ? -10.805 14.625 13.555 1 96.44 107 ILE A C 1
ATOM 866 O O . ILE A 1 107 ? -11.945 14.594 14.023 1 96.44 107 ILE A O 1
ATOM 870 N N . PHE A 1 108 ? -9.906 15.477 13.914 1 93.31 108 PHE A N 1
ATOM 871 C CA . PHE A 1 108 ? -10.141 16.5 14.914 1 93.31 108 PHE A CA 1
ATOM 872 C C . PHE A 1 108 ? -10.508 17.828 14.266 1 93.31 108 PHE A C 1
ATOM 874 O O . PHE A 1 108 ? -9.773 18.328 13.406 1 93.31 108 PHE A O 1
ATOM 881 N N . ASN A 1 109 ? -11.562 18.297 14.586 1 90.75 109 ASN A N 1
ATOM 882 C CA . ASN A 1 109 ? -12.086 19.516 13.977 1 90.75 109 ASN A CA 1
ATOM 883 C C . ASN A 1 109 ? -12.742 20.422 15.016 1 90.75 109 ASN A C 1
ATOM 885 O O . ASN A 1 109 ? -13.266 19.938 16.016 1 90.75 109 ASN A O 1
ATOM 889 N N . ASP A 1 110 ? -12.727 21.734 14.797 1 85.81 110 ASP A N 1
ATOM 890 C CA . ASP A 1 110 ? -13.312 22.688 15.734 1 85.81 110 ASP A CA 1
ATOM 891 C C . ASP A 1 110 ? -14.562 23.344 15.148 1 85.81 110 ASP A C 1
ATOM 893 O O . ASP A 1 110 ? -15.234 24.125 15.828 1 85.81 110 ASP A O 1
ATOM 897 N N . ALA A 1 111 ? -14.758 23.016 13.891 1 82.5 111 ALA A N 1
ATOM 898 C CA . ALA A 1 111 ? -15.914 23.641 13.25 1 82.5 111 ALA A CA 1
ATOM 899 C C . ALA A 1 111 ? -16.703 22.625 12.438 1 82.5 111 ALA A C 1
ATOM 901 O O . ALA A 1 111 ? -16.125 21.75 11.781 1 82.5 111 ALA A O 1
ATOM 902 N N . GLU A 1 112 ? -17.969 22.703 12.438 1 83.88 112 GLU A N 1
ATOM 903 C CA . GLU A 1 112 ? -18.891 21.984 11.562 1 83.88 112 GLU A CA 1
ATOM 904 C C . GLU A 1 112 ? -18.609 20.484 11.594 1 83.88 112 GLU A C 1
ATOM 906 O O . GLU A 1 112 ? -18.594 19.828 10.547 1 83.88 112 GLU A O 1
ATOM 911 N N . THR A 1 113 ? -18.328 20 12.75 1 89.31 113 THR A N 1
ATOM 912 C CA . THR A 1 113 ? -17.969 18.594 12.875 1 89.31 113 THR A CA 1
ATOM 913 C C . THR A 1 113 ? -19.188 17.703 12.656 1 89.31 113 THR A C 1
ATOM 915 O O . THR A 1 113 ? -19.062 16.594 12.141 1 89.31 113 THR A O 1
ATOM 918 N N . LYS A 1 114 ? -20.344 18.234 13.047 1 91.25 114 LYS A N 1
ATOM 919 C CA . LYS A 1 114 ? -21.562 17.484 12.805 1 91.25 114 LYS A CA 1
ATOM 920 C C . LYS A 1 114 ? -21.797 17.281 11.312 1 91.25 114 LYS A C 1
ATOM 922 O O . LYS A 1 114 ? -22.188 16.188 10.883 1 91.25 114 LYS A O 1
ATOM 927 N N . ASP A 1 115 ? -21.547 18.281 10.602 1 94.88 115 ASP A N 1
ATOM 928 C CA . ASP A 1 115 ? -21.672 18.172 9.148 1 94.88 115 ASP A CA 1
ATOM 929 C C . ASP A 1 115 ? -20.672 17.156 8.594 1 94.88 115 ASP A C 1
ATOM 931 O O . ASP A 1 115 ? -20.984 16.391 7.68 1 94.88 115 ASP A O 1
ATOM 935 N N . LEU A 1 116 ? -19.484 17.203 9.141 1 95.88 116 LEU A N 1
ATOM 936 C CA . LEU A 1 116 ? -18.453 16.25 8.734 1 95.88 116 LEU A CA 1
ATOM 937 C C . LEU A 1 116 ? -18.906 14.812 9.008 1 95.88 116 LEU A C 1
ATOM 939 O O . LEU A 1 116 ? -18.703 13.922 8.18 1 95.88 116 LEU A O 1
ATOM 943 N N . PHE A 1 117 ? -19.547 14.648 10.148 1 97.19 117 PHE A N 1
ATOM 944 C CA . PHE A 1 117 ? -20.062 13.344 10.547 1 97.19 117 PHE A CA 1
ATOM 945 C C . PHE A 1 117 ? -21.031 12.805 9.5 1 97.19 117 PHE A C 1
ATOM 947 O O . PHE A 1 117 ? -20.906 11.664 9.055 1 97.19 117 PHE A O 1
ATOM 954 N N . TYR A 1 118 ? -21.891 13.578 9.039 1 96.69 118 TYR A N 1
ATOM 955 C CA . TYR A 1 118 ? -22.891 13.164 8.055 1 96.69 118 TYR A CA 1
ATOM 956 C C . TYR A 1 118 ? -22.25 12.953 6.691 1 96.69 118 TYR A C 1
ATOM 958 O O . TYR A 1 118 ? -22.594 12.016 5.973 1 96.69 118 TYR A O 1
ATOM 966 N N . LYS A 1 119 ? -21.406 13.805 6.406 1 96.81 119 LYS A N 1
ATOM 967 C CA . LYS A 1 119 ? -20.703 13.688 5.129 1 96.81 119 LYS A CA 1
ATOM 968 C C . LYS A 1 119 ? -19.922 12.383 5.051 1 96.81 119 LYS A C 1
ATOM 970 O O . LYS A 1 119 ? -19.969 11.68 4.039 1 96.81 119 LYS A O 1
ATOM 975 N N . ILE A 1 120 ? -19.234 12.039 6.125 1 97.56 120 ILE A N 1
ATOM 976 C CA . ILE A 1 120 ? -18.422 10.828 6.176 1 97.56 120 ILE A CA 1
ATOM 977 C C . ILE A 1 120 ? -19.312 9.602 6.047 1 97.56 120 ILE A C 1
ATOM 979 O O . ILE A 1 120 ? -18.969 8.648 5.352 1 97.56 120 ILE A O 1
ATOM 983 N N . GLN A 1 121 ? -20.469 9.672 6.684 1 97.81 121 GLN A N 1
ATOM 984 C CA . GLN A 1 121 ? -21.422 8.562 6.578 1 97.81 121 GLN A CA 1
ATOM 985 C C . GLN A 1 121 ?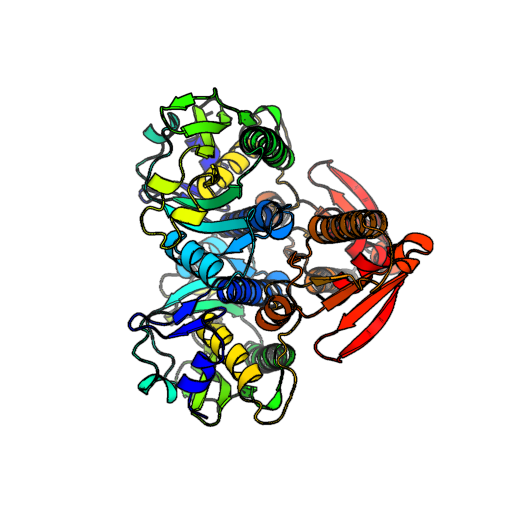 -21.781 8.289 5.121 1 97.81 121 GLN A C 1
ATOM 987 O O . GLN A 1 121 ? -21.734 7.145 4.668 1 97.81 121 GLN A O 1
ATOM 992 N N . LYS A 1 122 ? -22.094 9.32 4.504 1 97.75 122 LYS A N 1
ATOM 993 C CA . LYS A 1 122 ? -22.516 9.195 3.113 1 97.75 122 LYS A CA 1
ATOM 994 C C . LYS A 1 122 ? -21.359 8.711 2.234 1 97.75 122 LYS A C 1
ATOM 996 O O . LYS A 1 122 ? -21.531 7.777 1.441 1 97.75 122 LYS A O 1
ATOM 1001 N N . GLU A 1 123 ? -20.219 9.289 2.396 1 97.81 123 GLU A N 1
ATOM 1002 C CA . GLU A 1 123 ? -19.062 8.961 1.584 1 97.81 123 GLU A CA 1
ATOM 1003 C C . GLU A 1 123 ? -18.641 7.508 1.794 1 97.81 123 GLU A C 1
ATOM 1005 O O . GLU A 1 123 ? -18.312 6.805 0.833 1 97.81 123 GLU A O 1
ATOM 1010 N N . ARG A 1 124 ? -18.656 7.102 3.045 1 98.44 124 ARG A N 1
ATOM 1011 C CA . ARG A 1 124 ? -18.188 5.75 3.352 1 98.44 124 ARG A CA 1
ATOM 1012 C C . ARG A 1 124 ? -19.203 4.707 2.889 1 98.44 124 ARG A C 1
ATOM 1014 O O . ARG A 1 124 ? -18.828 3.627 2.43 1 98.44 124 ARG A O 1
ATOM 1021 N N . LYS A 1 125 ? -20.469 5.016 3.049 1 98.38 125 LYS A N 1
ATOM 1022 C CA . LYS A 1 125 ? -21.484 4.129 2.502 1 98.38 125 LYS A CA 1
ATOM 1023 C C . LYS A 1 125 ? -21.297 3.936 0.999 1 98.38 125 LYS A C 1
ATOM 1025 O O . LYS A 1 125 ? -21.312 2.805 0.506 1 98.38 125 LYS A O 1
ATOM 1030 N N . ILE A 1 126 ? -21.109 5.004 0.309 1 98.25 126 ILE A N 1
ATOM 1031 C CA . ILE A 1 126 ? -20.906 4.965 -1.136 1 98.25 126 ILE A CA 1
ATOM 1032 C C . ILE A 1 126 ? -19.656 4.172 -1.461 1 98.25 126 ILE A C 1
ATOM 1034 O O . ILE A 1 126 ? -19.625 3.396 -2.422 1 98.25 126 ILE A O 1
ATOM 1038 N N . TRP A 1 127 ? -18.641 4.371 -0.65 1 98.44 127 TRP A N 1
ATOM 1039 C CA . TRP A 1 127 ? -17.391 3.67 -0.854 1 98.44 127 TRP A CA 1
ATOM 1040 C C . TRP A 1 127 ? -17.578 2.158 -0.809 1 98.44 127 TRP A C 1
ATOM 1042 O O . TRP A 1 127 ? -17.125 1.438 -1.697 1 98.44 127 TRP A O 1
ATOM 1052 N N . TRP A 1 128 ? -18.297 1.684 0.173 1 98.5 128 TRP A N 1
ATOM 1053 C CA . TRP A 1 128 ? -18.578 0.255 0.288 1 98.5 128 TRP A CA 1
ATOM 1054 C C . TRP A 1 128 ? -19.422 -0.232 -0.884 1 98.5 128 TRP A C 1
ATOM 1056 O O . TRP A 1 128 ? -19.172 -1.306 -1.436 1 98.5 128 TRP A O 1
ATOM 1066 N N . ARG A 1 129 ? -20.328 0.537 -1.252 1 98.12 129 ARG A N 1
ATOM 1067 C CA . ARG A 1 129 ? -21.234 0.158 -2.334 1 98.12 129 ARG A CA 1
ATOM 1068 C C . ARG A 1 129 ? -20.484 0.055 -3.66 1 98.12 129 ARG A C 1
ATOM 1070 O O . ARG A 1 129 ? -20.797 -0.802 -4.488 1 98.12 129 ARG A O 1
ATOM 1077 N N . LYS A 1 130 ? -19.547 0.836 -3.836 1 97 130 LYS A N 1
ATOM 1078 C CA . LYS A 1 130 ? -18.766 0.827 -5.074 1 97 130 LYS A CA 1
ATOM 1079 C C . LYS A 1 130 ? -17.938 -0.445 -5.188 1 97 130 LYS A C 1
ATOM 1081 O O . LYS A 1 130 ? -17.656 -0.909 -6.293 1 97 130 LYS A O 1
ATOM 1086 N N . LEU A 1 131 ? -17.562 -0.993 -4.105 1 96.81 131 LEU A N 1
ATOM 1087 C CA . LEU A 1 131 ? -16.703 -2.168 -4.094 1 96.81 131 LEU A CA 1
ATOM 1088 C C . LEU A 1 131 ? -17.531 -3.449 -4.145 1 96.81 131 LEU A C 1
ATOM 1090 O O . LEU A 1 131 ? -17 -4.527 -4.406 1 96.81 131 LEU A O 1
ATOM 1094 N N . ALA A 1 132 ? -18.781 -3.291 -3.969 1 95 132 ALA A N 1
ATOM 1095 C CA . ALA A 1 132 ? -19.656 -4.453 -3.816 1 95 132 ALA A CA 1
ATOM 1096 C C . ALA A 1 132 ? -20.234 -4.887 -5.16 1 95 132 ALA A C 1
ATOM 1098 O O . ALA A 1 132 ? -20.375 -4.074 -6.078 1 95 132 ALA A O 1
ATOM 1099 N N . GLN A 1 133 ? -20.5 -6.148 -5.25 1 91.56 133 GLN A N 1
ATOM 1100 C CA . GLN A 1 133 ? -21.234 -6.652 -6.398 1 91.56 133 GLN A CA 1
ATOM 1101 C C . GLN A 1 133 ? -22.719 -6.289 -6.301 1 91.56 133 GLN A C 1
ATOM 1103 O O . GLN A 1 133 ? -23.359 -5.98 -7.309 1 91.56 133 GLN A O 1
ATOM 1108 N N . ASN A 1 134 ? -23.234 -6.34 -5.098 1 92.5 134 ASN A N 1
ATOM 1109 C CA . ASN A 1 134 ? -24.594 -5.922 -4.809 1 92.5 134 ASN A CA 1
ATOM 1110 C C . ASN A 1 134 ? -24.625 -4.738 -3.846 1 92.5 134 ASN A C 1
ATOM 1112 O O . ASN A 1 134 ? -24.781 -4.918 -2.635 1 92.5 134 ASN A O 1
ATOM 1116 N N . PRO A 1 135 ? -24.656 -3.562 -4.352 1 95.56 135 PRO A N 1
ATOM 1117 C CA . PRO A 1 135 ? -24.547 -2.354 -3.533 1 95.56 135 PRO A CA 1
ATOM 1118 C C . PRO A 1 135 ? -25.703 -2.199 -2.549 1 95.56 135 PRO A C 1
ATOM 1120 O O . PRO A 1 135 ? -25.516 -1.632 -1.468 1 95.56 135 PRO A O 1
ATOM 1123 N N . SER A 1 136 ? -26.875 -2.676 -2.871 1 95.5 136 SER A N 1
ATOM 1124 C CA . SER A 1 136 ? -28.062 -2.463 -2.059 1 95.5 136 SER A CA 1
ATOM 1125 C C . SER A 1 136 ? -27.938 -3.143 -0.7 1 95.5 136 SER A C 1
ATOM 1127 O O . SER A 1 136 ? -28.656 -2.809 0.238 1 95.5 136 SER A O 1
ATOM 1129 N N . ARG A 1 137 ? -27.031 -4.082 -0.573 1 94 137 ARG A N 1
ATOM 1130 C CA . ARG A 1 137 ? -26.812 -4.836 0.658 1 94 137 ARG A CA 1
ATOM 1131 C C . ARG A 1 137 ? -26.156 -3.971 1.725 1 94 137 ARG A C 1
ATOM 1133 O O . ARG A 1 137 ? -26.266 -4.258 2.918 1 94 137 ARG A O 1
ATOM 1140 N N . PHE A 1 138 ? -25.469 -2.955 1.348 1 97 138 PHE A N 1
ATOM 1141 C CA . PHE A 1 138 ? -24.703 -2.125 2.268 1 97 138 PHE A CA 1
ATOM 1142 C C . PHE A 1 138 ? -25.5 -0.891 2.676 1 97 138 PHE A C 1
ATOM 1144 O O . PHE A 1 138 ? -25.812 -0.045 1.836 1 97 138 PHE A O 1
ATOM 1151 N N . LYS A 1 139 ? -25.734 -0.84 3.973 1 97.5 139 LYS A N 1
ATOM 1152 C CA . LYS A 1 139 ? -26.656 0.185 4.469 1 97.5 139 LYS A CA 1
ATOM 1153 C C . LYS A 1 139 ? -26.141 0.793 5.773 1 97.5 139 LYS A C 1
ATOM 1155 O O . LYS A 1 139 ? -25.281 0.213 6.438 1 97.5 139 LYS A O 1
ATOM 1160 N N . LEU A 1 140 ? -26.703 1.938 6.039 1 97.69 140 LEU A N 1
ATOM 1161 C CA . LEU A 1 140 ? -26.438 2.584 7.324 1 97.69 140 LEU A CA 1
ATOM 1162 C C . LEU A 1 140 ? -27.422 2.086 8.383 1 97.69 140 LEU A C 1
ATOM 1164 O O . LEU A 1 140 ? -28.609 1.893 8.102 1 97.69 140 LEU A O 1
ATOM 1168 N N . SER A 1 141 ? -26.938 1.891 9.516 1 95.69 141 SER A N 1
ATOM 1169 C CA . SER A 1 141 ? -27.812 1.587 10.648 1 95.69 141 SER A CA 1
ATOM 1170 C C . SER A 1 141 ? -28.516 2.842 11.156 1 95.69 141 SER A C 1
ATOM 1172 O O . SER A 1 141 ? -28.25 3.947 10.688 1 95.69 141 SER A O 1
ATOM 1174 N N . GLU A 1 142 ? -29.391 2.592 12.078 1 94.94 142 GLU A N 1
ATOM 1175 C CA . GLU A 1 142 ? -29.984 3.732 12.773 1 94.94 142 GLU A CA 1
ATOM 1176 C C . GLU A 1 142 ? -28.953 4.445 13.641 1 94.94 142 GLU A C 1
ATOM 1178 O O . GLU A 1 142 ? -28.047 3.811 14.195 1 94.94 142 GLU A O 1
ATOM 1183 N N . VAL A 1 143 ? -29.219 5.73 13.703 1 94.69 143 VAL A N 1
ATOM 1184 C CA . VAL A 1 143 ? -28.328 6.543 14.523 1 94.69 143 VAL A CA 1
ATOM 1185 C C . VAL A 1 143 ? -28.625 6.316 16 1 94.69 143 VAL A C 1
ATOM 1187 O O . VAL A 1 143 ? -29.781 6.332 16.422 1 94.69 143 VAL A O 1
ATOM 1190 N N . LYS A 1 144 ? -27.594 6.059 16.719 1 94.69 144 LYS A N 1
ATOM 1191 C CA . LYS A 1 144 ? -27.703 5.926 18.156 1 94.69 144 LYS A CA 1
ATOM 1192 C C . LYS A 1 144 ? -27.047 7.102 18.875 1 94.69 144 LYS A C 1
ATOM 1194 O O . LYS A 1 144 ? -25.844 7.332 18.719 1 94.69 144 LYS A O 1
ATOM 1199 N N . LYS A 1 145 ? -27.797 7.828 19.625 1 93.5 145 LYS A N 1
ATOM 1200 C CA . LYS A 1 145 ? -27.281 8.969 20.375 1 93.5 145 LYS A CA 1
ATOM 1201 C C . LYS A 1 145 ? -27.016 8.586 21.828 1 93.5 145 LYS A C 1
ATOM 1203 O O . LYS A 1 145 ? -27.906 8.094 22.516 1 93.5 145 LYS A O 1
ATOM 1208 N N . ILE A 1 146 ? -25.797 8.812 22.203 1 89.94 146 ILE A N 1
ATOM 1209 C CA . ILE A 1 146 ? -25.391 8.594 23.578 1 89.94 146 ILE A CA 1
ATOM 1210 C C . ILE A 1 146 ? -24.891 9.906 24.188 1 89.94 146 ILE A C 1
ATOM 1212 O O . ILE A 1 146 ? -24.594 10.859 23.453 1 89.94 146 ILE A O 1
ATOM 1216 N N . LYS A 1 147 ? -24.875 10.148 25.375 1 86.19 147 LYS A N 1
ATOM 1217 C CA . LYS A 1 147 ? -24.625 11.398 26.078 1 86.19 147 LYS A CA 1
ATOM 1218 C C . LYS A 1 147 ? -23.531 12.203 25.406 1 86.19 147 LYS A C 1
ATOM 1220 O O . LYS A 1 147 ? -23.719 13.367 25.047 1 86.19 147 LYS A O 1
ATOM 1225 N N . ASN A 1 148 ? -22.406 11.734 25.094 1 86.88 148 ASN A N 1
ATOM 1226 C CA . ASN A 1 148 ? -21.297 12.531 24.609 1 86.88 148 ASN A CA 1
ATOM 1227 C C . ASN A 1 148 ? -20.859 12.086 23.203 1 86.88 148 ASN A C 1
ATOM 1229 O O . ASN A 1 148 ? -19.859 12.555 22.688 1 86.88 148 ASN A O 1
ATOM 1233 N N . TYR A 1 149 ? -21.656 11.203 22.641 1 92.25 149 TYR A N 1
ATOM 1234 C CA . TYR A 1 149 ? -21.266 10.805 21.297 1 92.25 149 TYR A CA 1
ATOM 1235 C C . TYR A 1 149 ? -22.438 10.172 20.547 1 92.25 149 TYR A C 1
ATOM 1237 O O . TYR A 1 149 ? -23.438 9.789 21.156 1 92.25 149 TYR A O 1
ATOM 1245 N N . THR A 1 150 ? -22.438 10.242 19.234 1 95.06 150 THR A N 1
ATOM 1246 C CA . THR A 1 150 ? -23.391 9.648 18.312 1 95.06 150 THR A CA 1
ATOM 1247 C C . THR A 1 150 ? -22.734 8.586 17.438 1 95.06 150 THR A C 1
ATOM 1249 O O . THR A 1 150 ? -21.609 8.773 16.984 1 95.06 150 THR A O 1
ATOM 1252 N N . ILE A 1 151 ? -23.453 7.473 17.266 1 95.94 151 ILE A N 1
ATOM 1253 C CA . ILE A 1 151 ? -22.859 6.352 16.547 1 95.94 151 ILE A CA 1
ATOM 1254 C C . ILE A 1 151 ? -23.75 5.945 15.383 1 95.94 151 ILE A C 1
ATOM 1256 O O . ILE A 1 151 ? -24.984 5.926 15.516 1 95.94 151 ILE A O 1
ATOM 1260 N N . VAL A 1 152 ? -23.141 5.672 14.32 1 97.06 152 VAL A N 1
ATOM 1261 C CA . VAL A 1 152 ? -23.797 5.062 13.164 1 97.06 152 VAL A CA 1
ATOM 1262 C C . VAL A 1 152 ? -22.922 3.963 12.586 1 97.06 152 VAL A C 1
ATOM 1264 O O . VAL A 1 152 ? -21.703 4.121 12.492 1 97.06 152 VAL A O 1
ATOM 1267 N N . ASP A 1 153 ? -23.531 2.852 12.203 1 96.62 153 ASP A N 1
ATOM 1268 C CA . ASP A 1 153 ? -22.781 1.738 11.625 1 96.62 153 ASP A CA 1
ATOM 1269 C C . ASP A 1 153 ? -23.125 1.549 10.148 1 96.62 153 ASP A C 1
ATOM 1271 O O . ASP A 1 153 ? -24.25 1.812 9.727 1 96.62 153 ASP A O 1
ATOM 1275 N N . ILE A 1 154 ? -22.172 1.199 9.414 1 97.62 154 ILE A N 1
ATOM 1276 C CA . ILE A 1 154 ? -22.391 0.658 8.078 1 97.62 154 ILE A CA 1
ATOM 1277 C C . ILE A 1 154 ? -22.422 -0.868 8.141 1 97.62 154 ILE A C 1
ATOM 1279 O O . ILE A 1 154 ? -21.469 -1.492 8.625 1 97.62 154 ILE A O 1
ATOM 1283 N N . GLU A 1 155 ? -23.453 -1.412 7.57 1 96.19 155 GLU A N 1
ATOM 1284 C CA . GLU A 1 155 ? -23.656 -2.854 7.688 1 96.19 155 GLU A CA 1
ATOM 1285 C C . GLU A 1 155 ? -23.938 -3.482 6.324 1 96.19 155 GLU A C 1
ATOM 1287 O O . GLU A 1 155 ? -24.438 -2.811 5.414 1 96.19 155 GLU A O 1
ATOM 1292 N N . ALA A 1 156 ? -23.516 -4.699 6.242 1 94.31 156 ALA A N 1
ATOM 1293 C CA . ALA A 1 156 ? -23.922 -5.547 5.129 1 94.31 156 ALA A CA 1
ATOM 1294 C C . ALA A 1 156 ? -25.016 -6.527 5.559 1 94.31 156 ALA A C 1
ATOM 1296 O O . ALA A 1 156 ? -24.828 -7.285 6.516 1 94.31 156 ALA A O 1
ATOM 1297 N N . GLN A 1 157 ? -26.062 -6.516 4.785 1 92.5 157 GLN A N 1
ATOM 1298 C CA . GLN A 1 157 ? -27.219 -7.328 5.16 1 92.5 157 GLN A CA 1
ATOM 1299 C C . GLN A 1 157 ? -27.281 -8.617 4.34 1 92.5 157 GLN A C 1
ATOM 1301 O O . GLN A 1 157 ? -27.281 -8.57 3.107 1 92.5 157 GLN A O 1
ATOM 1306 N N . PHE A 1 158 ? -27.328 -9.688 5.121 1 88.38 158 PHE A N 1
ATOM 1307 C CA . PHE A 1 158 ? -27.438 -11.008 4.512 1 88.38 158 PHE A CA 1
ATOM 1308 C C . PHE A 1 158 ? -28.609 -11.781 5.086 1 88.38 158 PHE A C 1
ATOM 1310 O O . PHE A 1 158 ? -29.219 -11.352 6.07 1 88.38 158 PHE A O 1
ATOM 1317 N N . SER A 1 159 ? -28.938 -12.891 4.414 1 84.19 159 SER A N 1
ATOM 1318 C CA . SER A 1 159 ? -30.047 -13.727 4.883 1 84.19 159 SER A CA 1
ATOM 1319 C C . SER A 1 159 ? -29.734 -14.336 6.246 1 84.19 159 SER A C 1
ATOM 1321 O O . SER A 1 159 ? -30.641 -14.562 7.051 1 84.19 159 SER A O 1
ATOM 1323 N N . PHE A 1 160 ? -28.469 -14.484 6.512 1 80.75 160 PHE A N 1
ATOM 1324 C CA . PHE A 1 160 ? -28.078 -15.133 7.754 1 80.75 160 PHE A CA 1
ATOM 1325 C C . PHE A 1 160 ? -27.844 -14.102 8.852 1 80.75 160 PHE A C 1
ATOM 1327 O O . PHE A 1 160 ? -27.562 -14.461 10 1 80.75 160 PHE A O 1
ATOM 1334 N N . GLY A 1 161 ? -27.906 -12.844 8.453 1 83.56 161 GLY A N 1
ATOM 1335 C CA . GLY A 1 161 ? -27.688 -11.797 9.438 1 83.56 161 GLY A CA 1
ATOM 1336 C C . GLY A 1 161 ? -26.938 -10.594 8.875 1 83.56 161 GLY A C 1
ATOM 1337 O O . GLY A 1 161 ? -26.531 -10.602 7.711 1 83.56 161 GLY A O 1
ATOM 1338 N N . ASN A 1 162 ? -26.781 -9.656 9.82 1 87.94 162 ASN A N 1
ATOM 1339 C CA . ASN A 1 162 ? -26.078 -8.43 9.422 1 87.94 162 ASN A CA 1
ATOM 1340 C C . ASN A 1 162 ? -24.656 -8.398 9.945 1 87.94 162 ASN A C 1
ATOM 1342 O O . ASN A 1 162 ? -24.391 -8.82 11.07 1 87.94 162 ASN A O 1
ATOM 1346 N N . LEU A 1 163 ? -23.797 -7.957 9.102 1 88.88 163 LEU A N 1
ATOM 1347 C CA . LEU A 1 163 ? -22.406 -7.766 9.492 1 88.88 163 LEU A CA 1
ATOM 1348 C C . LEU A 1 163 ? -22.062 -6.281 9.586 1 88.88 163 LEU A C 1
ATOM 1350 O O . LEU A 1 163 ? -22.281 -5.527 8.633 1 88.88 163 LEU A O 1
ATOM 1354 N N . ILE A 1 164 ? -21.547 -5.906 10.758 1 93.5 164 ILE A N 1
ATOM 1355 C CA . ILE A 1 164 ? -21.094 -4.531 10.906 1 93.5 164 ILE A CA 1
ATOM 1356 C C . ILE A 1 164 ? -19.688 -4.387 10.32 1 93.5 164 ILE A C 1
ATOM 1358 O O . ILE A 1 164 ? -18.766 -5.098 10.727 1 93.5 164 ILE A O 1
ATOM 1362 N N . LEU A 1 165 ? -19.562 -3.479 9.461 1 95.88 165 LEU A N 1
ATOM 1363 C CA . LEU A 1 165 ? -18.297 -3.338 8.75 1 95.88 165 LEU A CA 1
ATOM 1364 C C . LEU A 1 165 ? -17.516 -2.121 9.25 1 95.88 165 LEU A C 1
ATOM 1366 O O . LEU A 1 165 ? -16.281 -2.154 9.336 1 95.88 165 LEU A O 1
ATOM 1370 N N . GLU A 1 166 ? -18.203 -1.114 9.469 1 97.06 166 GLU A N 1
ATOM 1371 C CA . GLU A 1 166 ? -17.594 0.156 9.844 1 97.06 166 GLU A CA 1
ATOM 1372 C C . GLU A 1 166 ? -18.484 0.941 10.797 1 97.06 166 GLU A C 1
ATOM 1374 O O . GLU A 1 166 ? -19.703 0.997 10.617 1 97.06 166 GLU A O 1
ATOM 1379 N N . ARG A 1 167 ? -17.891 1.463 11.82 1 96.62 167 ARG A N 1
ATOM 1380 C CA . ARG A 1 167 ? -18.594 2.305 12.781 1 96.62 167 ARG A CA 1
ATOM 1381 C C . ARG A 1 167 ? -18.078 3.742 12.719 1 96.62 167 ARG A C 1
ATOM 1383 O O . ARG A 1 167 ? -16.875 3.986 12.805 1 96.62 167 ARG A O 1
ATOM 1390 N N . ILE A 1 168 ? -18.906 4.629 12.508 1 97.88 168 ILE A N 1
ATOM 1391 C CA . ILE A 1 168 ? -18.594 6.051 12.516 1 97.88 168 ILE A CA 1
ATOM 1392 C C . ILE A 1 168 ? -19.125 6.699 13.789 1 97.88 168 ILE A C 1
ATOM 1394 O O . ILE A 1 168 ? -20.312 6.562 14.102 1 97.88 168 ILE A O 1
ATOM 1398 N N . THR A 1 169 ? -18.297 7.355 14.531 1 96.56 169 THR A N 1
ATOM 1399 C CA . THR A 1 169 ? -18.656 7.957 15.812 1 96.56 169 THR A CA 1
ATOM 1400 C C . THR A 1 169 ? -18.359 9.453 15.82 1 96.56 169 THR A C 1
ATOM 1402 O O . THR A 1 169 ? -17.281 9.875 15.391 1 96.56 169 THR A O 1
ATOM 1405 N N . TYR A 1 170 ? -19.344 10.211 16.219 1 96.31 170 TYR A N 1
ATOM 1406 C CA . TYR A 1 170 ? -19.203 11.648 16.422 1 96.31 170 TYR A CA 1
ATOM 1407 C C . TYR A 1 170 ? -19.062 11.969 17.906 1 96.31 170 TYR A C 1
ATOM 1409 O O . TYR A 1 170 ? -20 11.797 18.688 1 96.31 170 TYR A O 1
ATOM 1417 N N . HIS A 1 171 ? -17.859 12.438 18.312 1 93.94 171 HIS A N 1
ATOM 1418 C CA . HIS A 1 171 ? -17.594 12.82 19.688 1 93.94 171 HIS A CA 1
ATOM 1419 C C . HIS A 1 171 ? -17.688 14.328 19.875 1 93.94 171 HIS A C 1
ATOM 1421 O O . HIS A 1 171 ? -16.969 15.086 19.234 1 93.94 171 HIS A O 1
ATOM 1427 N N . THR A 1 172 ? -18.469 14.711 20.781 1 87.88 172 THR A N 1
ATOM 1428 C CA . THR A 1 172 ? -18.641 16.141 21.047 1 87.88 172 THR A CA 1
ATOM 1429 C C . THR A 1 172 ? -17.625 16.609 22.078 1 87.88 172 THR A C 1
ATOM 1431 O O . THR A 1 172 ? -17.328 17.812 22.172 1 87.88 172 THR A O 1
ATOM 1434 N N . ASP A 1 173 ? -17.172 15.758 22.922 1 82.19 173 ASP A N 1
ATOM 1435 C CA . ASP A 1 173 ? -16.203 16.109 23.969 1 82.19 173 ASP A CA 1
ATOM 1436 C C . ASP A 1 173 ? -14.953 15.234 23.875 1 82.19 173 ASP A C 1
ATOM 1438 O O . ASP A 1 173 ? -14.953 14.102 24.344 1 82.19 173 ASP A O 1
ATOM 1442 N N . VAL A 1 174 ? -13.969 15.812 23.297 1 82.06 174 VAL A N 1
ATOM 1443 C CA . VAL A 1 174 ? -12.734 15.07 23.062 1 82.06 174 VAL A CA 1
ATOM 1444 C C . VAL A 1 174 ? -11.852 15.109 24.297 1 82.06 174 VAL A C 1
ATOM 1446 O O . VAL A 1 174 ? -10.992 14.25 24.5 1 82.06 174 VAL A O 1
ATOM 1449 N N . GLN A 1 175 ? -12.055 16.016 25.188 1 77.25 175 GLN A N 1
ATOM 1450 C CA . GLN A 1 175 ? -11.234 16.156 26.391 1 77.25 175 GLN A CA 1
ATOM 1451 C C . GLN A 1 175 ? -11.273 14.891 27.25 1 77.25 175 GLN A C 1
ATOM 1453 O O . GLN A 1 175 ? -10.258 14.484 27.812 1 77.25 175 GLN A O 1
ATOM 1458 N N . LYS A 1 176 ? -12.344 14.336 27.188 1 72.12 176 LYS A N 1
ATOM 1459 C CA . LYS A 1 176 ? -12.5 13.133 28 1 72.12 176 LYS A CA 1
ATOM 1460 C C . LYS A 1 176 ? -11.758 11.953 27.391 1 72.12 176 LYS A C 1
ATOM 1462 O O . LYS A 1 176 ? -11.312 11.047 28.094 1 72.12 176 LYS A O 1
ATOM 1467 N N . LEU A 1 177 ? -11.625 12.094 26.109 1 73.62 177 LEU A N 1
ATOM 1468 C CA . LEU A 1 177 ? -11.008 10.984 25.391 1 73.62 177 LEU A CA 1
ATOM 1469 C C . LEU A 1 177 ? -9.484 11.07 25.469 1 73.62 177 LEU A C 1
ATOM 1471 O O . LEU A 1 177 ? -8.805 10.047 25.516 1 73.62 177 LEU A O 1
ATOM 1475 N N . PHE A 1 178 ? -9.047 12.297 25.547 1 76 178 PHE A N 1
ATOM 1476 C CA . PHE A 1 178 ? -7.605 12.5 25.531 1 76 178 PHE A CA 1
ATOM 1477 C C . PHE A 1 178 ? -7.156 13.359 26.703 1 76 178 PHE A C 1
ATOM 1479 O O . PHE A 1 178 ? -6.547 14.414 26.5 1 76 178 PHE A O 1
ATOM 1486 N N . SER A 1 179 ? -7.492 12.977 27.781 1 66.38 179 SER A N 1
ATOM 1487 C CA . SER A 1 179 ? -7.219 13.727 29.016 1 66.38 179 SER A CA 1
ATOM 1488 C C . SER A 1 179 ? -5.723 13.93 29.219 1 66.38 179 SER A C 1
ATOM 1490 O O . SER A 1 179 ? -5.305 14.859 29.906 1 66.38 179 SER A O 1
ATOM 1492 N N . GLN A 1 180 ? -4.973 13.195 28.609 1 67.31 180 GLN A N 1
ATOM 1493 C CA . GLN A 1 180 ? -3.535 13.258 28.844 1 67.31 180 GLN A CA 1
ATOM 1494 C C . GLN A 1 180 ? -2.857 14.203 27.859 1 67.31 180 GLN A C 1
ATOM 1496 O O . GLN A 1 180 ? -1.636 14.359 27.875 1 67.31 180 GLN A O 1
ATOM 1501 N N . VAL A 1 181 ? -3.705 14.781 27.125 1 67.12 181 VAL A N 1
ATOM 1502 C CA . VAL A 1 181 ? -3.119 15.703 26.172 1 67.12 181 VAL A CA 1
ATOM 1503 C C . VAL A 1 181 ? -2.807 17.031 26.859 1 67.12 181 VAL A C 1
ATOM 1505 O O . VAL A 1 181 ? -3.652 17.594 27.562 1 67.12 181 VAL A O 1
ATOM 1508 N N . ASN A 1 182 ? -1.547 17.438 26.875 1 63.41 182 ASN A N 1
ATOM 1509 C CA . ASN A 1 182 ? -0.985 18.578 27.594 1 63.41 182 ASN A CA 1
ATOM 1510 C C . ASN A 1 182 ? -1.678 19.875 27.203 1 63.41 182 ASN A C 1
ATOM 1512 O O . ASN A 1 182 ? -1.85 20.766 28.047 1 63.41 182 ASN A O 1
ATOM 1516 N N . SER A 1 183 ? -2.02 19.984 25.938 1 61.66 183 SER A N 1
ATOM 1517 C CA . SER A 1 183 ? -2.598 21.25 25.5 1 61.66 183 SER A CA 1
ATOM 1518 C C . SER A 1 183 ? -4.113 21.25 25.672 1 61.66 183 SER A C 1
ATOM 1520 O O . SER A 1 183 ? -4.852 21.578 24.734 1 61.66 183 SER A O 1
ATOM 1522 N N . LYS A 1 184 ? -4.539 20.938 26.828 1 56.72 184 LYS A N 1
ATOM 1523 C CA . LYS A 1 184 ? -5.965 20.859 27.125 1 56.72 184 LYS A CA 1
ATOM 1524 C C . LYS A 1 184 ? -6.695 22.109 26.656 1 56.72 184 LYS A C 1
ATOM 1526 O O . LYS A 1 184 ? -7.809 22.031 26.141 1 56.72 184 LYS A O 1
ATOM 1531 N N . LYS A 1 185 ? -6.035 23.25 26.891 1 58.28 185 LYS A N 1
ATOM 1532 C CA . LYS A 1 185 ? -6.66 24.531 26.531 1 58.28 185 LYS A CA 1
ATOM 1533 C C . LYS A 1 185 ? -6.934 24.609 25.031 1 58.28 185 LYS A C 1
ATOM 1535 O O . LYS A 1 185 ? -7.957 25.141 24.609 1 58.28 185 LYS A O 1
ATOM 1540 N N . ASP A 1 186 ? -6.105 23.875 24.297 1 63.97 186 ASP A N 1
ATOM 1541 C CA . ASP A 1 186 ? -6.223 23.984 22.844 1 63.97 186 ASP A CA 1
ATOM 1542 C C . ASP A 1 186 ? -7.262 23.016 22.297 1 63.97 186 ASP A C 1
ATOM 1544 O O . ASP A 1 186 ? -7.711 23.141 21.156 1 63.97 186 ASP A O 1
ATOM 1548 N N . PHE A 1 187 ? -7.656 22.141 23.266 1 70.06 187 PHE A N 1
ATOM 1549 C CA . PHE A 1 187 ? -8.57 21.125 22.75 1 70.06 187 PHE A CA 1
ATOM 1550 C C . PHE A 1 187 ? -9.953 21.281 23.359 1 70.06 187 PHE A C 1
ATOM 1552 O O . PHE A 1 187 ? -10.805 20.406 23.219 1 70.06 187 PHE A O 1
ATOM 1559 N N . ILE A 1 188 ? -10.195 22.344 24.109 1 70.94 188 ILE A N 1
ATOM 1560 C CA . ILE A 1 188 ? -11.469 22.531 24.797 1 70.94 188 ILE A CA 1
ATOM 1561 C C . ILE A 1 188 ? -12.602 22.531 23.766 1 70.94 188 ILE A C 1
ATOM 1563 O O . ILE A 1 188 ? -13.656 21.938 23.984 1 70.94 188 ILE A O 1
ATOM 1567 N N . ASN A 1 189 ? -12.469 23.109 22.594 1 79.06 189 ASN A N 1
ATOM 1568 C CA . ASN A 1 189 ? -13.57 23.203 21.625 1 79.06 189 ASN A CA 1
ATOM 1569 C C . ASN A 1 189 ? -13.336 22.312 20.422 1 79.06 189 ASN A C 1
ATOM 1571 O O . ASN A 1 189 ? -13.859 22.578 19.328 1 79.06 189 ASN A O 1
ATOM 1575 N N . ILE A 1 190 ? -12.672 21.203 20.828 1 87.25 190 ILE A N 1
ATOM 1576 C CA . ILE A 1 190 ? -12.375 20.344 19.688 1 87.25 190 ILE A CA 1
ATOM 1577 C C . ILE A 1 190 ? -13.328 19.156 19.688 1 87.25 190 ILE A C 1
ATOM 1579 O O . ILE A 1 190 ? -13.625 18.578 20.734 1 87.25 190 ILE A O 1
ATOM 1583 N N . GLN A 1 191 ? -13.914 18.938 18.578 1 92.19 191 GLN A N 1
ATOM 1584 C CA . GLN A 1 191 ? -14.734 17.75 18.328 1 92.19 191 GLN A CA 1
ATOM 1585 C C . GLN A 1 191 ? -14.016 16.75 17.422 1 92.19 191 GLN A C 1
ATOM 1587 O O . GLN A 1 191 ? -12.953 17.062 16.875 1 92.19 191 GLN A O 1
ATOM 1592 N N . MET A 1 192 ? -14.578 15.523 17.391 1 94.25 192 MET A N 1
ATOM 1593 C CA . MET A 1 192 ? -13.859 14.492 16.641 1 94.25 192 MET A CA 1
ATOM 1594 C C . MET A 1 192 ? -14.828 13.555 15.938 1 94.25 192 MET A C 1
ATOM 1596 O O . MET A 1 192 ? -15.867 13.188 16.5 1 94.25 192 MET A O 1
ATOM 1600 N N . VAL A 1 193 ? -14.523 13.227 14.727 1 96.94 193 VAL A N 1
ATOM 1601 C CA . VAL A 1 193 ? -15.219 12.156 14.031 1 96.94 193 VAL A CA 1
ATOM 1602 C C . VAL A 1 193 ? -14.281 10.961 13.859 1 96.94 193 VAL A C 1
ATOM 1604 O O . VAL A 1 193 ? -13.195 11.086 13.281 1 96.94 193 VAL A O 1
ATOM 1607 N N . GLU A 1 194 ? -14.703 9.867 14.383 1 96.44 194 GLU A N 1
ATOM 1608 C CA . GLU A 1 194 ? -13.914 8.641 14.352 1 96.44 194 GLU A CA 1
ATOM 1609 C C . GLU A 1 194 ? -14.531 7.613 13.398 1 96.44 194 GLU A C 1
ATOM 1611 O O . GLU A 1 194 ? -15.75 7.449 13.359 1 96.44 194 GLU A O 1
ATOM 1616 N N . GLN A 1 195 ? -13.719 7.074 12.602 1 97.38 195 GLN A N 1
ATOM 1617 C CA . GLN A 1 195 ? -14.102 5.969 11.734 1 97.38 195 GLN A CA 1
ATOM 1618 C C . GLN A 1 195 ? -13.336 4.699 12.094 1 97.38 195 GLN A C 1
ATOM 1620 O O . GLN A 1 195 ? -12.102 4.715 12.188 1 97.38 195 GLN A O 1
ATOM 1625 N N . ARG A 1 196 ? -14.094 3.635 12.328 1 96.31 196 ARG A N 1
ATOM 1626 C CA . ARG A 1 196 ? -13.492 2.332 12.602 1 96.31 196 ARG A CA 1
ATOM 1627 C C . ARG A 1 196 ? -14 1.277 11.625 1 96.31 196 ARG A C 1
ATOM 1629 O O . ARG A 1 196 ? -15.164 0.868 11.695 1 96.31 196 ARG A O 1
ATOM 1636 N N . MET A 1 197 ? -13.109 0.864 10.797 1 97.12 197 MET A N 1
ATOM 1637 C CA . MET A 1 197 ? -13.461 -0.138 9.789 1 97.12 197 MET A CA 1
ATOM 1638 C C . MET A 1 197 ? -12.789 -1.472 10.102 1 97.12 197 MET A C 1
ATOM 1640 O O . MET A 1 197 ? -11.586 -1.521 10.352 1 97.12 197 MET A O 1
ATOM 1644 N N . SER A 1 198 ? -13.555 -2.51 10.094 1 95.38 198 SER A N 1
ATOM 1645 C CA . SER A 1 198 ? -12.961 -3.834 10.234 1 95.38 198 SER A CA 1
ATOM 1646 C C . SER A 1 198 ? -12.461 -4.363 8.898 1 95.38 198 SER A C 1
ATOM 1648 O O . SER A 1 198 ? -13.234 -4.488 7.945 1 95.38 198 SER A O 1
ATOM 1650 N N . LEU A 1 199 ? -11.242 -4.66 8.852 1 96.38 199 LEU A N 1
ATOM 1651 C CA . LEU A 1 199 ? -10.68 -5.223 7.629 1 96.38 199 LEU A CA 1
ATOM 1652 C C . LEU A 1 199 ? -11.133 -6.664 7.434 1 96.38 199 LEU A C 1
ATOM 1654 O O . LEU A 1 199 ? -11.508 -7.059 6.328 1 96.38 199 LEU A O 1
ATOM 1658 N N . ASP A 1 200 ? -11.195 -7.391 8.484 1 92.19 200 ASP A N 1
ATOM 1659 C CA . ASP A 1 200 ? -11.562 -8.805 8.422 1 92.19 200 ASP A CA 1
ATOM 1660 C C . ASP A 1 200 ? -13.039 -8.977 8.086 1 92.19 200 ASP A C 1
ATOM 1662 O O . ASP A 1 200 ? -13.391 -9.711 7.164 1 92.19 200 ASP A O 1
ATOM 1666 N N . TRP A 1 201 ? -13.828 -8.258 8.75 1 90.94 201 TRP A N 1
ATOM 1667 C CA . TRP A 1 201 ? -15.266 -8.383 8.5 1 90.94 201 TRP A CA 1
ATOM 1668 C C . TRP A 1 201 ? -15.625 -7.801 7.137 1 90.94 201 TRP A C 1
ATOM 1670 O O . TRP A 1 201 ? -16.547 -8.281 6.477 1 90.94 201 TRP A O 1
ATOM 1680 N N . GLY A 1 202 ? -14.898 -6.781 6.836 1 94.19 202 GLY A N 1
ATOM 1681 C CA . GLY A 1 202 ? -15.094 -6.254 5.492 1 94.19 202 GLY A CA 1
ATOM 1682 C C . GLY A 1 202 ? -14.781 -7.262 4.406 1 94.19 202 GLY A C 1
ATOM 1683 O O . GLY A 1 202 ? -15.562 -7.43 3.465 1 94.19 202 GLY A O 1
ATOM 1684 N N . CYS A 1 203 ? -13.688 -7.906 4.547 1 93.5 203 CYS A N 1
ATOM 1685 C CA . CYS A 1 203 ? -13.312 -8.938 3.582 1 93.5 203 CYS A CA 1
ATOM 1686 C C . CYS A 1 203 ? -14.359 -10.039 3.525 1 93.5 203 CYS A C 1
ATOM 1688 O O . CYS A 1 203 ? -14.758 -10.461 2.441 1 93.5 203 CYS A O 1
ATOM 1690 N N . LEU A 1 204 ? -14.727 -10.445 4.652 1 89.94 204 LEU A N 1
ATOM 1691 C CA . LEU A 1 204 ? -15.734 -11.5 4.727 1 89.94 204 LEU A CA 1
ATOM 1692 C C . LEU A 1 204 ? -17.031 -11.062 4.039 1 89.94 204 LEU A C 1
ATOM 1694 O O . LEU A 1 204 ? -17.609 -11.828 3.262 1 89.94 204 LEU A O 1
ATOM 1698 N N . ALA A 1 205 ? -17.484 -9.914 4.324 1 91.75 205 ALA A N 1
ATOM 1699 C CA . ALA A 1 205 ? -18.719 -9.414 3.754 1 91.75 205 ALA A CA 1
ATOM 1700 C C . ALA A 1 205 ? -18.641 -9.336 2.232 1 91.75 205 ALA A C 1
ATOM 1702 O O . ALA A 1 205 ? -19.594 -9.703 1.533 1 91.75 205 ALA A O 1
ATOM 1703 N N . LEU A 1 206 ? -17.562 -8.875 1.741 1 93.62 206 LEU A N 1
ATOM 1704 C CA . LEU A 1 206 ? -17.391 -8.758 0.297 1 93.62 206 LEU A CA 1
ATOM 1705 C C . LEU A 1 206 ? -17.391 -10.133 -0.363 1 93.62 206 LEU A C 1
ATOM 1707 O O . LEU A 1 206 ? -17.938 -10.305 -1.453 1 93.62 206 LEU A O 1
ATOM 1711 N N . LEU A 1 207 ? -16.781 -11.047 0.258 1 91 207 LEU A N 1
ATOM 1712 C CA . LEU A 1 207 ? -16.766 -12.414 -0.268 1 91 207 LEU A CA 1
ATOM 1713 C C . LEU A 1 207 ? -18.156 -13.039 -0.207 1 91 207 LEU A C 1
ATOM 1715 O O . LEU A 1 207 ? -18.562 -13.734 -1.14 1 91 207 LEU A O 1
ATOM 1719 N N . CYS A 1 208 ? -18.828 -12.805 0.88 1 88.31 208 CYS A N 1
ATOM 1720 C CA . CYS A 1 208 ? -20.203 -13.297 0.972 1 88.31 208 CYS A CA 1
ATOM 1721 C C . CYS A 1 208 ? -21.094 -12.648 -0.085 1 88.31 208 CYS A C 1
ATOM 1723 O O . CYS A 1 208 ? -22.016 -13.281 -0.604 1 88.31 208 CYS A O 1
ATOM 1725 N N . ASP A 1 209 ? -20.844 -11.445 -0.309 1 90.06 209 ASP A N 1
ATOM 1726 C CA . ASP A 1 209 ? -21.609 -10.688 -1.294 1 90.06 209 ASP A CA 1
ATOM 1727 C C . ASP A 1 209 ? -21.516 -11.336 -2.674 1 90.06 209 ASP A C 1
ATOM 1729 O O . ASP A 1 209 ? -22.516 -11.445 -3.383 1 90.06 209 ASP A O 1
ATOM 1733 N N . ILE A 1 210 ? -20.375 -11.797 -3.01 1 87.56 210 ILE A N 1
ATOM 1734 C CA . ILE A 1 210 ? -20.188 -12.336 -4.352 1 87.56 210 ILE A CA 1
ATOM 1735 C C . ILE A 1 210 ? -20.703 -13.773 -4.406 1 87.56 210 ILE A C 1
ATOM 1737 O O . ILE A 1 210 ? -21.078 -14.266 -5.477 1 87.56 210 ILE A O 1
ATOM 1741 N N . CYS A 1 211 ? -20.766 -14.492 -3.344 1 82.25 211 CYS A N 1
ATOM 1742 C CA . CYS A 1 211 ? -21.203 -15.883 -3.307 1 82.25 211 CYS A CA 1
ATOM 1743 C C . CYS A 1 211 ? -22.719 -15.977 -3.199 1 82.25 211 CYS A C 1
ATOM 1745 O O . CYS A 1 211 ? -23.312 -16.969 -3.609 1 82.25 211 CYS A O 1
ATOM 1747 N N . ASP A 1 212 ? -23.375 -15.188 -2.311 1 71.19 212 ASP A N 1
ATOM 1748 C CA . ASP A 1 212 ? -24.812 -15.25 -1.99 1 71.19 212 ASP A CA 1
ATOM 1749 C C . ASP A 1 212 ? -25.656 -15.133 -3.252 1 71.19 212 ASP A C 1
ATOM 1751 O O . ASP A 1 212 ? -26.859 -15.406 -3.223 1 71.19 212 ASP A O 1
ATOM 1755 N N . MET A 1 213 ? -25.141 -14.758 -4.281 1 56.78 213 MET A N 1
ATOM 1756 C CA . MET A 1 213 ? -26.094 -14.547 -5.375 1 56.78 213 MET A CA 1
ATOM 1757 C C . MET A 1 213 ? -26.578 -15.883 -5.926 1 56.78 213 MET A C 1
ATOM 1759 O O . MET A 1 213 ? -25.781 -16.719 -6.348 1 56.78 213 MET A O 1
ATOM 1763 N N . ASN A 1 214 ? -27.656 -16.422 -5.238 1 54 214 ASN A N 1
ATOM 1764 C CA . ASN A 1 214 ? -28.484 -17.5 -5.801 1 54 214 ASN A CA 1
ATOM 1765 C C . ASN A 1 214 ? -28.453 -17.484 -7.328 1 54 214 ASN A C 1
ATOM 1767 O O . ASN A 1 214 ? -28.688 -18.516 -7.969 1 54 214 ASN A O 1
ATOM 1771 N N . ASN A 1 215 ? -28.547 -16.219 -7.84 1 49.62 215 ASN A N 1
ATOM 1772 C CA . ASN A 1 215 ? -28.953 -16.141 -9.234 1 49.62 215 ASN A CA 1
ATOM 1773 C C . ASN A 1 215 ? -27.766 -15.852 -10.156 1 49.62 215 ASN A C 1
ATOM 1775 O O . ASN A 1 215 ? -27.891 -15.953 -11.375 1 49.62 215 ASN A O 1
ATOM 1779 N N . SER A 1 216 ? -26.797 -15.047 -9.562 1 54.62 216 SER A N 1
ATOM 1780 C CA . SER A 1 216 ? -25.938 -14.539 -10.633 1 54.62 216 SER A CA 1
ATOM 1781 C C . SER A 1 216 ? -24.781 -15.492 -10.922 1 54.62 216 SER A C 1
ATOM 1783 O O . SER A 1 216 ? -24.172 -16.031 -10 1 54.62 216 SER A O 1
ATOM 1785 N N . THR A 1 217 ? -24.75 -16.031 -12.07 1 59.25 217 THR A N 1
ATOM 1786 C CA . THR A 1 217 ? -23.875 -16.984 -12.734 1 59.25 217 THR A CA 1
ATOM 1787 C C . THR A 1 217 ? -22.406 -16.594 -12.57 1 59.25 217 THR A C 1
ATOM 1789 O O . THR A 1 217 ? -21.531 -17.453 -12.539 1 59.25 217 THR A O 1
ATOM 1792 N N . THR A 1 218 ? -22.062 -15.195 -12.375 1 77.31 218 THR A N 1
ATOM 1793 C CA . THR A 1 218 ? -20.625 -14.969 -12.445 1 77.31 218 THR A CA 1
ATOM 1794 C C . THR A 1 218 ? -20.125 -14.227 -11.211 1 77.31 218 THR A C 1
ATOM 1796 O O . THR A 1 218 ? -20.609 -13.133 -10.906 1 77.31 218 THR A O 1
ATOM 1799 N N . MET A 1 219 ? -19.406 -14.875 -10.328 1 83.31 219 MET A N 1
ATOM 1800 C CA . MET A 1 219 ? -18.75 -14.289 -9.164 1 83.31 219 MET A CA 1
ATOM 1801 C C . MET A 1 219 ? -17.609 -13.367 -9.602 1 83.31 219 MET A C 1
ATOM 1803 O O . MET A 1 219 ? -16.797 -13.734 -10.445 1 83.31 219 MET A O 1
ATOM 1807 N N . HIS A 1 220 ? -17.766 -12.102 -9.094 1 88.5 220 HIS A N 1
ATOM 1808 C CA . HIS A 1 220 ? -16.641 -11.234 -9.438 1 88.5 220 HIS A CA 1
ATOM 1809 C C . HIS A 1 220 ? -16.297 -10.297 -8.281 1 88.5 220 HIS A C 1
ATOM 1811 O O . HIS A 1 220 ? -17.172 -9.891 -7.523 1 88.5 220 HIS A O 1
ATOM 1817 N N . LEU A 1 221 ? -15.023 -10.031 -8.117 1 92.06 221 LEU A N 1
ATOM 1818 C CA . LEU A 1 221 ? -14.477 -9.031 -7.211 1 92.06 221 LEU A CA 1
ATOM 1819 C C . LEU A 1 221 ? -14.133 -7.75 -7.961 1 92.06 221 LEU A C 1
ATOM 1821 O O . LEU A 1 221 ? -13.711 -7.793 -9.117 1 92.06 221 LEU A O 1
ATOM 1825 N N . HIS A 1 222 ? -14.406 -6.668 -7.289 1 94.88 222 HIS A N 1
ATOM 1826 C CA . HIS A 1 222 ? -13.969 -5.406 -7.871 1 94.88 222 HIS A CA 1
ATOM 1827 C C . HIS A 1 222 ? -12.492 -5.461 -8.25 1 94.88 222 HIS A C 1
ATOM 1829 O O . HIS A 1 222 ? -11.672 -6 -7.5 1 94.88 222 HIS A O 1
ATOM 1835 N N . SER A 1 223 ? -12.102 -4.898 -9.359 1 96.12 223 SER A N 1
ATOM 1836 C CA . SER A 1 223 ? -10.75 -4.992 -9.891 1 96.12 223 SER A CA 1
ATOM 1837 C C . SER A 1 223 ? -9.727 -4.422 -8.914 1 96.12 223 SER A C 1
ATOM 1839 O O . SER A 1 223 ? -8.602 -4.91 -8.828 1 96.12 223 SER A O 1
ATOM 1841 N N . LYS A 1 224 ? -10.109 -3.438 -8.125 1 96.31 224 LYS A N 1
ATOM 1842 C CA . LYS A 1 224 ? -9.195 -2.818 -7.168 1 96.31 224 LYS A CA 1
ATOM 1843 C C . LYS A 1 224 ? -8.922 -3.75 -5.992 1 96.31 224 LYS A C 1
ATOM 1845 O O . LYS A 1 224 ? -7.914 -3.594 -5.297 1 96.31 224 LYS A O 1
ATOM 1850 N N . LEU A 1 225 ? -9.773 -4.711 -5.812 1 97.31 225 LEU A N 1
ATOM 1851 C CA . LEU A 1 225 ? -9.664 -5.598 -4.656 1 97.31 225 LEU A CA 1
ATOM 1852 C C . LEU A 1 225 ? -9.102 -6.957 -5.066 1 97.31 225 LEU A C 1
ATOM 1854 O O . LEU A 1 225 ? -8.617 -7.711 -4.219 1 97.31 225 LEU A O 1
ATOM 1858 N N . ALA A 1 226 ? -9.219 -7.246 -6.352 1 96.88 226 ALA A N 1
ATOM 1859 C CA . ALA A 1 226 ? -8.844 -8.578 -6.832 1 96.88 226 ALA A CA 1
ATOM 1860 C C . ALA A 1 226 ? -7.383 -8.883 -6.516 1 96.88 226 ALA A C 1
ATOM 1862 O O . ALA A 1 226 ? -6.508 -8.031 -6.699 1 96.88 226 ALA A O 1
ATOM 1863 N N . PRO A 1 227 ? -7.086 -10.102 -6.031 1 95.56 227 PRO A N 1
ATOM 1864 C CA . PRO A 1 227 ? -5.707 -10.477 -5.723 1 95.56 227 PRO A CA 1
ATOM 1865 C C . PRO A 1 227 ? -4.766 -10.289 -6.914 1 95.56 227 PRO A C 1
ATOM 1867 O O . PRO A 1 227 ? -3.66 -9.766 -6.758 1 95.56 227 PRO A O 1
ATOM 1870 N N . HIS A 1 228 ? -5.168 -10.781 -8.039 1 96.81 228 HIS A N 1
ATOM 1871 C CA . HIS A 1 228 ? -4.496 -10.586 -9.312 1 96.81 228 HIS A CA 1
ATOM 1872 C C . HIS A 1 228 ? -5.402 -9.867 -10.312 1 96.81 228 HIS A C 1
ATOM 1874 O O . HIS A 1 228 ? -6.566 -10.234 -10.469 1 96.81 228 HIS A O 1
ATOM 1880 N N . LYS A 1 229 ? -4.809 -8.922 -11.008 1 97.56 229 LYS A N 1
ATOM 1881 C CA . LYS A 1 229 ? -5.621 -8.086 -11.883 1 97.56 229 LYS A CA 1
ATOM 1882 C C . LYS A 1 229 ? -5.816 -8.734 -13.242 1 97.56 229 LYS A C 1
ATOM 1884 O O . LYS A 1 229 ? -6.848 -8.531 -13.891 1 97.56 229 LYS A O 1
ATOM 1889 N N . VAL A 1 230 ? -4.781 -9.461 -13.648 1 98 230 VAL A N 1
ATOM 1890 C CA . VAL A 1 230 ? -4.793 -9.938 -15.031 1 98 230 VAL A CA 1
ATOM 1891 C C . VAL A 1 230 ? -4.312 -11.383 -15.086 1 98 230 VAL A C 1
ATOM 1893 O O . VAL A 1 230 ? -3.416 -11.773 -14.336 1 98 230 VAL A O 1
ATOM 1896 N N . ALA A 1 231 ? -4.902 -12.141 -15.906 1 97.56 231 ALA A N 1
ATOM 1897 C CA . ALA A 1 231 ? -4.434 -13.453 -16.344 1 97.56 231 ALA A CA 1
ATOM 1898 C C . ALA A 1 231 ? -4.414 -13.562 -17.859 1 97.56 231 ALA A C 1
ATOM 1900 O O . ALA A 1 231 ? -4.977 -12.719 -18.562 1 97.56 231 ALA A O 1
ATOM 1901 N N . PHE A 1 232 ? -3.734 -14.602 -18.406 1 96.75 232 PHE A N 1
ATOM 1902 C CA . PHE A 1 232 ? -3.574 -14.734 -19.844 1 96.75 232 PHE A CA 1
ATOM 1903 C C . PHE A 1 232 ? -4.133 -16.062 -20.344 1 96.75 232 PHE A C 1
ATOM 1905 O O . PHE A 1 232 ? -4.047 -17.078 -19.641 1 96.75 232 PHE A O 1
ATOM 1912 N N . HIS A 1 233 ? -4.672 -16 -21.5 1 93.69 233 HIS A N 1
ATOM 1913 C CA . HIS A 1 233 ? -5.195 -17.172 -22.188 1 93.69 233 HIS A CA 1
ATOM 1914 C C . HIS A 1 233 ? -4.645 -17.266 -23.609 1 93.69 233 HIS A C 1
ATOM 1916 O O . HIS A 1 233 ? -4.719 -16.312 -24.375 1 93.69 233 HIS A O 1
ATOM 1922 N N . ILE A 1 234 ? -4.059 -18.375 -23.891 1 91.69 234 ILE A N 1
ATOM 1923 C CA . ILE A 1 234 ? -3.564 -18.641 -25.234 1 91.69 234 ILE A CA 1
ATOM 1924 C C . ILE A 1 234 ? -4.566 -19.5 -26 1 91.69 234 ILE A C 1
ATOM 1926 O O . ILE A 1 234 ? -4.91 -20.594 -25.562 1 91.69 234 ILE A O 1
ATOM 1930 N N . LYS A 1 235 ? -5.051 -18.969 -27.031 1 84.38 235 LYS A N 1
ATOM 1931 C CA . LYS A 1 235 ? -5.949 -19.75 -27.875 1 84.38 235 LYS A CA 1
ATOM 1932 C C . LYS A 1 235 ? -5.168 -20.656 -28.828 1 84.38 235 LYS A C 1
ATOM 1934 O O . LYS A 1 235 ? -4.535 -20.188 -29.766 1 84.38 235 LYS A O 1
ATOM 1939 N N . LYS A 1 236 ? -4.969 -21.891 -28.312 1 71.25 236 LYS A N 1
ATOM 1940 C CA . LYS A 1 236 ? -4.203 -22.844 -29.109 1 71.25 236 LYS A CA 1
ATOM 1941 C C . LYS A 1 236 ? -5.008 -23.328 -30.312 1 71.25 236 LYS A C 1
ATOM 1943 O O . LYS A 1 236 ? -6.215 -23.547 -30.203 1 71.25 236 LYS A O 1
ATOM 1948 N N . LEU A 1 237 ? -4.656 -23.109 -31.516 1 59.56 237 LEU A N 1
ATOM 1949 C CA . LEU A 1 237 ? -5.258 -23.719 -32.688 1 59.56 237 LEU A CA 1
ATOM 1950 C C . LEU A 1 237 ? -4.953 -25.219 -32.75 1 59.56 237 LEU A C 1
ATOM 1952 O O . LEU A 1 237 ? -3.893 -25.656 -32.281 1 59.56 237 LEU A O 1
ATOM 1956 N N . ASN A 1 238 ? -6.172 -26.156 -32.688 1 54.78 238 ASN A N 1
ATOM 1957 C CA . ASN A 1 238 ? -6.105 -27.609 -32.812 1 54.78 238 ASN A CA 1
ATOM 1958 C C . ASN A 1 238 ? -4.82 -28.047 -33.5 1 54.78 238 ASN A C 1
ATOM 1960 O O . ASN A 1 238 ? -4.223 -29.062 -33.094 1 54.78 238 ASN A O 1
ATOM 1964 N N . ASP A 1 239 ? -4.828 -28 -34.812 1 51.09 239 ASP A N 1
ATOM 1965 C CA . ASP A 1 239 ? -3.957 -28.797 -35.688 1 51.09 239 ASP A CA 1
ATOM 1966 C C . ASP A 1 239 ? -2.496 -28.406 -35.5 1 51.09 239 ASP A C 1
ATOM 1968 O O . ASP A 1 239 ? -1.592 -29.109 -35.938 1 51.09 239 ASP A O 1
ATOM 1972 N N . LYS A 1 240 ? -2.092 -27.203 -35.875 1 51.12 240 LYS A N 1
ATOM 1973 C CA . LYS A 1 240 ? -0.745 -26.984 -36.406 1 51.12 240 LYS A CA 1
ATOM 1974 C C . LYS A 1 240 ? 0.289 -27 -35.281 1 51.12 240 LYS A C 1
ATOM 1976 O O . LYS A 1 240 ? -0.068 -26.938 -34.094 1 51.12 240 LYS A O 1
ATOM 1981 N N . GLU A 1 241 ? 1.725 -26.375 -35.469 1 55.94 241 GLU A N 1
ATOM 1982 C CA . GLU A 1 241 ? 3.141 -26.625 -35.219 1 55.94 241 GLU A CA 1
ATOM 1983 C C . GLU A 1 241 ? 3.592 -26.016 -33.906 1 55.94 241 GLU A C 1
ATOM 1985 O O . GLU A 1 241 ? 3.145 -24.938 -33.531 1 55.94 241 GLU A O 1
ATOM 1990 N N . ASN A 1 242 ? 4.223 -26.875 -32.875 1 60.19 242 ASN A N 1
ATOM 1991 C CA . ASN A 1 242 ? 5.016 -26.734 -31.672 1 60.19 242 ASN A CA 1
ATOM 1992 C C . ASN A 1 242 ? 5.664 -25.344 -31.594 1 60.19 242 ASN A C 1
ATOM 1994 O O . ASN A 1 242 ? 5.66 -24.719 -30.531 1 60.19 242 ASN A O 1
ATOM 1998 N N . ILE A 1 243 ? 6.074 -24.875 -32.812 1 57.62 243 ILE A N 1
ATOM 1999 C CA . ILE A 1 243 ? 6.859 -23.641 -32.875 1 57.62 243 ILE A CA 1
ATOM 2000 C C . ILE A 1 243 ? 5.965 -22.438 -32.562 1 57.62 243 ILE A C 1
ATOM 2002 O O . ILE A 1 243 ? 6.352 -21.547 -31.812 1 57.62 243 ILE A O 1
ATOM 2006 N N . GLN A 1 244 ? 4.766 -22.484 -32.969 1 68.38 244 GLN A N 1
ATOM 2007 C CA . GLN A 1 244 ? 3.857 -21.359 -32.812 1 68.38 244 GLN A CA 1
ATOM 2008 C C . GLN A 1 244 ? 3.428 -21.219 -31.344 1 68.38 244 GLN A C 1
ATOM 2010 O O . GLN A 1 244 ? 3.268 -20.109 -30.844 1 68.38 244 GLN A O 1
ATOM 2015 N N . ASN A 1 245 ? 3.51 -22.266 -30.688 1 78.62 245 ASN A N 1
ATOM 2016 C CA . ASN A 1 245 ? 3.15 -22.234 -29.281 1 78.62 245 ASN A CA 1
ATOM 2017 C C . ASN A 1 245 ? 4.242 -21.594 -28.438 1 78.62 245 ASN A C 1
ATOM 2019 O O . ASN A 1 245 ? 3.951 -20.844 -27.484 1 78.62 245 ASN A O 1
ATOM 2023 N N . ASP A 1 246 ? 5.414 -21.781 -28.922 1 86.56 246 ASP A N 1
ATOM 2024 C CA . ASP A 1 246 ? 6.531 -21.188 -28.188 1 86.56 246 ASP A C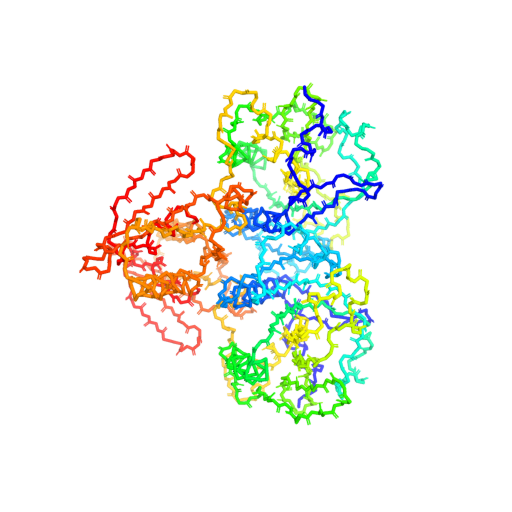A 1
ATOM 2025 C C . ASP A 1 246 ? 6.535 -19.672 -28.344 1 86.56 246 ASP A C 1
ATOM 2027 O O . ASP A 1 246 ? 6.816 -18.938 -27.391 1 86.56 246 ASP A O 1
ATOM 2031 N N . ASP A 1 247 ? 6.203 -19.266 -29.547 1 90.75 247 ASP A N 1
ATOM 2032 C CA . ASP A 1 247 ? 6.168 -17.828 -29.797 1 90.75 247 ASP A CA 1
ATOM 2033 C C . ASP A 1 247 ? 5.047 -17.156 -29 1 90.75 247 ASP A C 1
ATOM 2035 O O . ASP A 1 247 ? 5.223 -16.047 -28.484 1 90.75 247 ASP A O 1
ATOM 2039 N N . LEU A 1 248 ? 4.039 -17.844 -28.906 1 92.44 248 LEU A N 1
ATOM 2040 C CA . LEU A 1 248 ? 2.914 -17.297 -28.156 1 92.44 248 LEU A CA 1
ATOM 2041 C C . LEU A 1 248 ? 3.232 -17.234 -26.672 1 92.44 248 LEU A C 1
ATOM 2043 O O . LEU A 1 248 ? 2.883 -16.25 -26 1 92.44 248 LEU A O 1
ATOM 2047 N N . ASN A 1 249 ? 3.92 -18.219 -26.234 1 92.25 249 ASN A N 1
ATOM 2048 C CA . ASN A 1 249 ? 4.332 -18.219 -24.828 1 92.25 249 ASN A CA 1
ATOM 2049 C C . ASN A 1 249 ? 5.27 -17.047 -24.516 1 92.25 249 ASN A C 1
ATOM 2051 O O . ASN A 1 249 ? 5.129 -16.391 -23.484 1 92.25 249 ASN A O 1
ATOM 2055 N N . ARG A 1 250 ? 6.172 -16.859 -25.406 1 94.31 250 ARG A N 1
ATOM 2056 C CA . ARG A 1 250 ? 7.098 -15.742 -25.234 1 94.31 250 ARG A CA 1
ATOM 2057 C C . ARG A 1 250 ? 6.359 -14.406 -25.266 1 94.31 250 ARG A C 1
ATOM 2059 O O . ARG A 1 250 ? 6.699 -13.484 -24.531 1 94.31 250 ARG A O 1
ATOM 2066 N N . PHE A 1 251 ? 5.41 -14.414 -26.125 1 95.62 251 PHE A N 1
ATOM 2067 C CA . PHE A 1 251 ? 4.613 -13.203 -26.234 1 95.62 251 PHE A CA 1
ATOM 2068 C C . PHE A 1 251 ? 3.842 -12.938 -24.953 1 95.62 251 PHE A C 1
ATOM 2070 O O . PHE A 1 251 ? 3.82 -11.805 -24.453 1 95.62 251 PHE A O 1
ATOM 2077 N N . VAL A 1 252 ? 3.299 -13.898 -24.375 1 95.88 252 VAL A N 1
ATOM 2078 C CA . VAL A 1 252 ? 2.561 -13.781 -23.125 1 95.88 252 VAL A CA 1
ATOM 2079 C C . VAL A 1 252 ? 3.502 -13.32 -22 1 95.88 252 VAL A C 1
ATOM 2081 O O . VAL A 1 252 ? 3.15 -12.445 -21.203 1 95.88 252 VAL A O 1
ATOM 2084 N N . LEU A 1 253 ? 4.664 -13.898 -22.016 1 95.69 253 LEU A N 1
ATOM 2085 C CA . LEU A 1 253 ? 5.641 -13.5 -21 1 95.69 253 LEU A CA 1
ATOM 2086 C C . LEU A 1 253 ? 6.012 -12.023 -21.156 1 95.69 253 LEU A C 1
ATOM 2088 O O . LEU A 1 253 ? 6.18 -11.312 -20.172 1 95.69 253 LEU A O 1
ATOM 2092 N N . TYR A 1 254 ? 6.113 -11.633 -22.359 1 96.56 254 TYR A N 1
ATOM 2093 C CA . TYR A 1 254 ? 6.402 -10.234 -22.641 1 96.56 254 TYR A CA 1
ATOM 2094 C C . TYR A 1 254 ? 5.293 -9.336 -22.109 1 96.56 254 TYR A C 1
ATOM 2096 O O . TYR A 1 254 ? 5.566 -8.359 -21.406 1 96.56 254 TYR A O 1
ATOM 2104 N N . LEU A 1 255 ? 4.074 -9.672 -22.406 1 97.56 255 LEU A N 1
ATOM 2105 C CA . LEU A 1 255 ? 2.932 -8.891 -21.938 1 97.56 255 LEU A CA 1
ATOM 2106 C C . LEU A 1 255 ? 2.852 -8.898 -20.422 1 97.56 255 LEU A C 1
ATOM 2108 O O . LEU A 1 255 ? 2.602 -7.855 -19.797 1 97.56 255 LEU A O 1
ATOM 2112 N N . ASN A 1 256 ? 3.062 -10.062 -19.891 1 97.62 256 ASN A N 1
ATOM 2113 C CA . ASN A 1 256 ? 3.066 -10.211 -18.438 1 97.62 256 ASN A CA 1
ATOM 2114 C C . ASN A 1 256 ? 4.09 -9.297 -17.781 1 97.62 256 ASN A C 1
ATOM 2116 O O . ASN A 1 256 ? 3.771 -8.578 -16.828 1 97.62 256 ASN A O 1
ATOM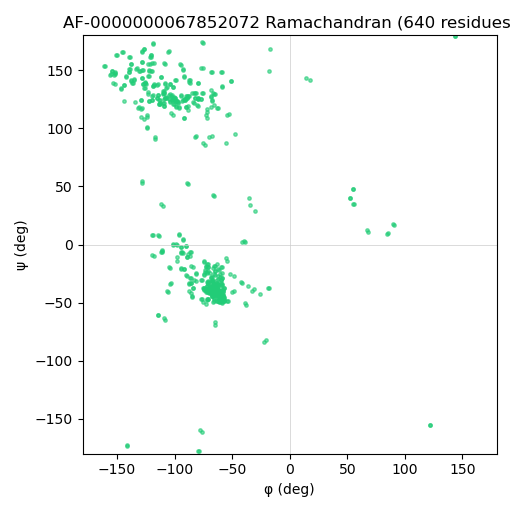 2120 N N . ASN A 1 257 ? 5.262 -9.266 -18.328 1 96.69 257 ASN A N 1
ATOM 2121 C CA . ASN A 1 257 ? 6.348 -8.469 -17.766 1 96.69 257 ASN A CA 1
ATOM 2122 C C . ASN A 1 257 ? 6.062 -6.973 -17.891 1 96.69 257 ASN A C 1
ATOM 2124 O O . ASN A 1 257 ? 6.371 -6.203 -16.969 1 96.69 257 ASN A O 1
ATOM 2128 N N . ILE A 1 258 ? 5.449 -6.609 -18.938 1 96.88 258 ILE A N 1
ATOM 2129 C CA . ILE A 1 258 ? 5.129 -5.199 -19.141 1 96.88 258 ILE A CA 1
ATOM 2130 C C . ILE A 1 258 ? 4.125 -4.75 -18.078 1 96.88 258 ILE A C 1
ATOM 2132 O O . ILE A 1 258 ? 4.273 -3.674 -17.5 1 96.88 258 ILE A O 1
ATOM 2136 N N . LEU A 1 259 ? 3.188 -5.527 -17.828 1 97.88 259 LEU A N 1
ATOM 2137 C CA . LEU A 1 259 ? 2.172 -5.18 -16.844 1 97.88 259 LEU A CA 1
ATOM 2138 C C . LEU A 1 259 ? 2.766 -5.145 -15.438 1 97.88 259 LEU A C 1
ATOM 2140 O O . LEU A 1 259 ? 2.551 -4.188 -14.695 1 97.88 259 LEU A O 1
ATOM 2144 N N . ARG A 1 260 ? 3.561 -6.125 -15.109 1 97.69 260 ARG A N 1
ATOM 2145 C CA . ARG A 1 260 ? 4.141 -6.219 -13.773 1 97.69 260 ARG A CA 1
ATOM 2146 C C . ARG A 1 260 ? 5.117 -5.074 -13.523 1 97.69 260 ARG A C 1
ATOM 2148 O O . ARG A 1 260 ? 5.164 -4.52 -12.422 1 97.69 260 ARG A O 1
ATOM 2155 N N . THR A 1 261 ? 5.875 -4.688 -14.539 1 95.69 261 THR A N 1
ATOM 2156 C CA . THR A 1 261 ? 6.828 -3.596 -14.398 1 95.69 261 THR A CA 1
ATOM 2157 C C . THR A 1 261 ? 6.109 -2.277 -14.133 1 95.69 261 THR A C 1
ATOM 2159 O O . THR A 1 261 ? 6.676 -1.363 -13.531 1 95.69 261 THR A O 1
ATOM 2162 N N . LYS A 1 262 ? 4.848 -2.213 -14.523 1 94.56 262 LYS A N 1
ATOM 2163 C CA . LYS A 1 262 ? 4.059 -1.003 -14.305 1 94.56 262 LYS A CA 1
ATOM 2164 C C . LYS A 1 262 ? 3.221 -1.114 -13.031 1 94.56 262 LYS A C 1
ATOM 2166 O O . LYS A 1 262 ? 2.326 -0.298 -12.797 1 94.56 262 LYS A O 1
ATOM 2171 N N . GLY A 1 263 ? 3.445 -2.105 -12.289 1 95.25 263 GLY A N 1
ATOM 2172 C CA . GLY A 1 263 ? 2.842 -2.229 -10.977 1 95.25 263 GLY A CA 1
ATOM 2173 C C . GLY A 1 263 ? 1.503 -2.939 -11 1 95.25 263 GLY A C 1
ATOM 2174 O O . GLY A 1 263 ? 0.705 -2.801 -10.07 1 95.25 263 GLY A O 1
ATOM 2175 N N . LEU A 1 264 ? 1.202 -3.65 -12.047 1 97.31 264 LEU A N 1
ATOM 2176 C CA . LEU A 1 264 ? -0.045 -4.402 -12.148 1 97.31 264 LEU A CA 1
ATOM 2177 C C . LEU A 1 264 ? 0.189 -5.883 -11.867 1 97.31 264 LEU A C 1
ATOM 2179 O O . LEU A 1 264 ? 0.948 -6.543 -12.578 1 97.31 264 LEU A O 1
ATOM 2183 N N . ASN A 1 265 ? -0.501 -6.363 -10.852 1 97.12 265 ASN A N 1
ATOM 2184 C CA . ASN A 1 265 ? -0.306 -7.742 -10.414 1 97.12 265 ASN A CA 1
ATOM 2185 C C . ASN A 1 265 ? -1 -8.734 -11.352 1 97.12 265 ASN A C 1
ATOM 2187 O O . ASN A 1 265 ? -2.207 -8.633 -11.578 1 97.12 265 ASN A O 1
ATOM 2191 N N . THR A 1 266 ? -0.237 -9.695 -11.867 1 97.69 266 THR A N 1
ATOM 2192 C CA . THR A 1 266 ? -0.77 -10.711 -12.766 1 97.69 266 THR A CA 1
ATOM 2193 C C . THR A 1 266 ? -0.564 -12.109 -12.188 1 97.69 266 THR A C 1
ATOM 2195 O O . THR A 1 266 ? 0.173 -12.281 -11.219 1 97.69 266 THR A O 1
ATOM 2198 N N . ILE A 1 267 ? -1.265 -13.023 -12.656 1 96.5 267 ILE A N 1
ATOM 2199 C CA . ILE A 1 267 ? -1.016 -14.43 -12.344 1 96.5 267 ILE A CA 1
ATOM 2200 C C . ILE A 1 267 ? -0.771 -15.211 -13.641 1 96.5 267 ILE A C 1
ATOM 2202 O O . ILE A 1 267 ? -1.563 -15.125 -14.578 1 96.5 267 ILE A O 1
ATOM 2206 N N . LEU A 1 268 ? 0.369 -15.844 -13.672 1 94.94 268 LEU A N 1
ATOM 2207 C CA . LEU A 1 268 ? 0.712 -16.672 -14.828 1 94.94 268 LEU A CA 1
ATOM 2208 C C . LEU A 1 268 ? 0.274 -18.109 -14.609 1 94.94 268 LEU A C 1
ATOM 2210 O O . LEU A 1 268 ? 0.808 -18.797 -13.734 1 94.94 268 LEU A O 1
ATOM 2214 N N . THR A 1 269 ? -0.739 -18.516 -15.336 1 92.62 269 THR A N 1
ATOM 2215 C CA . THR A 1 269 ? -1.254 -19.875 -15.266 1 92.62 269 THR A CA 1
ATOM 2216 C C . THR A 1 269 ? -1.977 -20.25 -16.562 1 92.62 269 THR A C 1
ATOM 2218 O O . THR A 1 269 ? -2.551 -19.391 -17.219 1 92.62 269 THR A O 1
ATOM 2221 N N . SER A 1 270 ? -1.877 -21.484 -16.922 1 87 270 SER A N 1
ATOM 2222 C CA . SER A 1 270 ? -2.613 -21.984 -18.078 1 87 270 SER A CA 1
ATOM 2223 C C . SER A 1 270 ? -3.941 -22.609 -17.656 1 87 270 SER A C 1
ATOM 2225 O O . SER A 1 270 ? -4.738 -23 -18.516 1 87 270 SER A O 1
ATOM 2227 N N . SER A 1 271 ? -4.207 -22.656 -16.406 1 90.88 271 SER A N 1
ATOM 2228 C CA . SER A 1 271 ? -5.402 -23.312 -15.883 1 90.88 271 SER A CA 1
ATOM 2229 C C . SER A 1 271 ? -6.574 -22.344 -15.797 1 90.88 271 SER A C 1
ATOM 2231 O O . SER A 1 271 ? -6.555 -21.391 -15 1 90.88 271 SER A O 1
ATOM 2233 N N . GLU A 1 272 ? -7.582 -22.656 -16.516 1 89.5 272 GLU A N 1
ATOM 2234 C CA . GLU A 1 272 ? -8.797 -21.859 -16.453 1 89.5 272 GLU A CA 1
ATOM 2235 C C . GLU A 1 272 ? -9.469 -21.969 -15.086 1 89.5 272 GLU A C 1
ATOM 2237 O O . GLU A 1 272 ? -10.078 -21 -14.617 1 89.5 272 GLU A O 1
ATOM 2242 N N . LYS A 1 273 ? -9.336 -23.094 -14.578 1 88.81 273 LYS A N 1
ATOM 2243 C CA . LYS A 1 273 ? -9.914 -23.328 -13.258 1 88.81 273 LYS A CA 1
ATOM 2244 C C . LYS A 1 273 ? -9.289 -22.406 -12.219 1 88.81 273 LYS A C 1
ATOM 2246 O O . LYS A 1 273 ? -10 -21.828 -11.391 1 88.81 273 LYS A O 1
ATOM 2251 N N . ILE A 1 274 ? -8.016 -22.234 -12.344 1 90.31 274 ILE A N 1
ATOM 2252 C CA . ILE A 1 274 ? -7.316 -21.359 -11.406 1 90.31 274 ILE A CA 1
ATOM 2253 C C . ILE A 1 274 ? -7.734 -19.906 -11.641 1 90.31 274 ILE A C 1
ATOM 2255 O O . ILE A 1 274 ? -7.969 -19.172 -10.688 1 90.31 274 ILE A O 1
ATOM 2259 N N . ILE A 1 275 ? -7.844 -19.547 -12.828 1 91.88 275 ILE A N 1
ATOM 2260 C CA . ILE A 1 275 ? -8.25 -18.188 -13.172 1 91.88 275 ILE A CA 1
ATOM 2261 C C . ILE A 1 275 ? -9.633 -17.906 -12.586 1 91.88 275 ILE A C 1
ATOM 2263 O O . ILE A 1 275 ? -9.859 -16.844 -12.008 1 91.88 275 ILE A O 1
ATOM 2267 N N . ASP A 1 276 ? -10.461 -18.844 -12.672 1 88.25 276 ASP A N 1
ATOM 2268 C CA . ASP A 1 276 ? -11.82 -18.672 -12.164 1 88.25 276 ASP A CA 1
ATOM 2269 C C . ASP A 1 276 ? -11.828 -18.641 -10.633 1 88.25 276 ASP A C 1
ATOM 2271 O O . ASP A 1 276 ? -12.539 -17.844 -10.031 1 88.25 276 ASP A O 1
ATOM 2275 N N . THR A 1 277 ? -11.016 -19.484 -10.109 1 86.25 277 THR A N 1
ATOM 2276 C CA . THR A 1 277 ? -10.953 -19.594 -8.656 1 86.25 277 THR A CA 1
ATOM 2277 C C . THR A 1 277 ? -10.375 -18.328 -8.047 1 86.25 277 THR A C 1
ATOM 2279 O O . THR A 1 277 ? -10.773 -17.906 -6.953 1 86.25 277 THR A O 1
ATOM 2282 N N . CYS A 1 278 ? -9.492 -17.672 -8.742 1 91.31 278 CYS A N 1
ATOM 2283 C CA . CYS A 1 278 ? -8.828 -16.469 -8.242 1 91.31 278 CYS A CA 1
ATOM 2284 C C . CYS A 1 278 ? -9.664 -15.234 -8.539 1 91.31 278 CYS A C 1
ATOM 2286 O O . CYS A 1 278 ? -9.328 -14.133 -8.086 1 91.31 278 CYS A O 1
ATOM 2288 N N . LEU A 1 279 ? -10.719 -15.43 -9.273 1 92.25 279 LEU A N 1
ATOM 2289 C CA . LEU A 1 279 ? -11.633 -14.352 -9.625 1 92.25 279 LEU A CA 1
ATOM 2290 C C . LEU A 1 279 ? -10.891 -13.203 -10.297 1 92.25 279 LEU A C 1
ATOM 2292 O O . LEU A 1 279 ? -11.07 -12.039 -9.93 1 92.25 279 LEU A O 1
ATOM 2296 N N . VAL A 1 280 ? -10.047 -13.531 -11.273 1 95.62 280 VAL A N 1
ATOM 2297 C CA . VAL A 1 280 ? -9.266 -12.531 -12 1 95.62 280 VAL A CA 1
ATOM 2298 C C . VAL A 1 280 ? -10.195 -11.68 -12.867 1 95.62 280 VAL A C 1
ATOM 2300 O O . VAL A 1 280 ? -10.922 -12.211 -13.711 1 95.62 280 VAL A O 1
ATOM 2303 N N . PRO A 1 281 ? -10.117 -10.43 -12.734 1 96.12 281 PRO A N 1
ATOM 2304 C CA . PRO A 1 281 ? -11.094 -9.562 -13.406 1 96.12 281 PRO A CA 1
ATOM 2305 C C . PRO A 1 281 ? -10.844 -9.453 -14.906 1 96.12 281 PRO A C 1
ATOM 2307 O O . PRO A 1 281 ? -11.789 -9.406 -15.695 1 96.12 281 PRO A O 1
ATOM 2310 N N . PHE A 1 282 ? -9.562 -9.406 -15.336 1 97.31 282 PHE A N 1
ATOM 2311 C CA . PHE A 1 282 ? -9.266 -9.203 -16.75 1 97.31 282 PHE A CA 1
ATOM 2312 C C . PHE A 1 282 ? -8.484 -10.383 -17.312 1 97.31 282 PHE A C 1
ATOM 2314 O O . PHE A 1 282 ? -7.402 -10.711 -16.812 1 97.31 282 PHE A O 1
ATOM 2321 N N . ILE A 1 283 ? -8.992 -10.969 -18.328 1 97 283 ILE A N 1
ATOM 2322 C CA . ILE A 1 283 ? -8.336 -12.086 -19 1 97 283 ILE A CA 1
ATOM 2323 C C . ILE A 1 283 ? -7.922 -11.664 -20.406 1 97 283 ILE A C 1
ATOM 2325 O O . ILE A 1 283 ? -8.766 -11.281 -21.219 1 97 283 ILE A O 1
ATOM 2329 N N . ILE A 1 284 ? -6.699 -11.742 -20.656 1 97.69 284 ILE A N 1
ATOM 2330 C CA . ILE A 1 284 ? -6.172 -11.344 -21.953 1 97.69 284 ILE A CA 1
ATOM 2331 C C . ILE A 1 284 ? -5.934 -12.594 -22.812 1 97.69 284 ILE A C 1
ATOM 2333 O O . ILE A 1 284 ? -5.176 -13.484 -22.422 1 97.69 284 ILE A O 1
ATOM 2337 N N . SER A 1 285 ? -6.512 -12.617 -23.969 1 96.44 285 SER A N 1
ATOM 2338 C CA . SER A 1 285 ? -6.355 -13.719 -24.906 1 96.44 285 SER A CA 1
ATOM 2339 C C . SER A 1 285 ? -5.477 -13.32 -26.078 1 96.44 285 SER A C 1
ATOM 2341 O O . SER A 1 285 ? -5.637 -12.234 -26.641 1 96.44 285 SER A O 1
ATOM 2343 N N . VAL A 1 286 ? -4.613 -14.219 -26.359 1 95.88 286 VAL A N 1
ATOM 2344 C CA . VAL A 1 286 ? -3.725 -14 -27.5 1 95.88 286 VAL A CA 1
ATOM 2345 C C . VAL A 1 286 ? -3.775 -15.211 -28.438 1 95.88 286 VAL A C 1
ATOM 2347 O O . VAL A 1 286 ? -4.09 -16.328 -28 1 95.88 286 VAL A O 1
ATOM 2350 N N . ASN A 1 287 ? -3.561 -14.977 -29.703 1 93.12 287 ASN A N 1
ATOM 2351 C CA . ASN A 1 287 ? -3.482 -16.016 -30.719 1 93.12 287 ASN A CA 1
ATOM 2352 C C . ASN A 1 287 ? -2.395 -15.711 -31.75 1 93.12 287 ASN A C 1
ATOM 2354 O O . ASN A 1 287 ? -1.607 -14.781 -31.578 1 93.12 287 ASN A O 1
ATOM 2358 N N . THR A 1 288 ? -2.391 -16.531 -32.75 1 91.88 288 THR A N 1
ATOM 2359 C CA . THR A 1 288 ? -1.34 -16.391 -33.75 1 91.88 288 THR A CA 1
ATOM 2360 C C . THR A 1 288 ? -1.45 -15.055 -34.469 1 91.88 288 THR A C 1
ATOM 2362 O O . THR A 1 288 ? -0.438 -14.453 -34.844 1 91.88 288 THR A O 1
ATOM 2365 N N . THR A 1 289 ? -2.574 -14.617 -34.688 1 92.56 289 THR A N 1
ATOM 2366 C CA . THR A 1 289 ? -2.785 -13.336 -35.375 1 92.56 289 THR A CA 1
ATOM 2367 C C . THR A 1 289 ? -2.291 -12.188 -34.5 1 92.56 289 THR A C 1
ATOM 2369 O O . THR A 1 289 ? -1.846 -11.156 -35 1 92.56 289 THR A O 1
ATOM 2372 N N . SER A 1 290 ? -2.365 -12.328 -33.156 1 94.88 290 SER A N 1
ATOM 2373 C CA . SER A 1 290 ? -1.854 -11.32 -32.25 1 94.88 290 SER A CA 1
ATOM 2374 C C . SER A 1 290 ? -0.367 -11.07 -32.469 1 94.88 290 SER A C 1
ATOM 2376 O O . SER A 1 290 ? 0.103 -9.938 -32.344 1 94.88 290 SER A O 1
ATOM 2378 N N . LEU A 1 291 ? 0.353 -12.086 -32.812 1 92.31 291 LEU A N 1
ATOM 2379 C CA . LEU A 1 291 ? 1.789 -11.969 -33.062 1 92.31 291 LEU A CA 1
ATOM 2380 C C . LEU A 1 291 ? 2.074 -11.133 -34.312 1 92.31 291 LEU A C 1
ATOM 2382 O O . LEU A 1 291 ? 3.094 -10.445 -34.375 1 92.31 291 LEU A O 1
ATOM 2386 N N . GLU A 1 292 ? 1.143 -11.172 -35.188 1 92.94 292 GLU A N 1
ATOM 2387 C CA . GLU A 1 292 ? 1.336 -10.523 -36.469 1 92.94 292 GLU A CA 1
ATOM 2388 C C . GLU A 1 292 ? 0.935 -9.055 -36.438 1 92.94 292 GLU A C 1
ATOM 2390 O O . GLU A 1 292 ? 1.646 -8.195 -36.938 1 92.94 292 GLU A O 1
ATOM 2395 N N . ASN A 1 293 ? -0.152 -8.797 -35.75 1 95.5 293 ASN A N 1
ATOM 2396 C CA . ASN A 1 293 ? -0.678 -7.441 -35.875 1 95.5 293 ASN A CA 1
ATOM 2397 C C . ASN A 1 293 ? -0.709 -6.727 -34.531 1 95.5 293 ASN A C 1
ATOM 2399 O O . ASN A 1 293 ? -1.047 -5.547 -34.469 1 95.5 293 ASN A O 1
ATOM 2403 N N . GLY A 1 294 ? -0.464 -7.438 -33.469 1 96.06 294 GLY A N 1
ATOM 2404 C CA . GLY A 1 294 ? -0.378 -6.816 -32.156 1 96.06 294 GLY A CA 1
ATOM 2405 C C . GLY A 1 294 ? -1.729 -6.652 -31.5 1 96.06 294 GLY A C 1
ATOM 2406 O O . GLY A 1 294 ? -1.833 -6.008 -30.453 1 96.06 294 GLY A O 1
ATOM 2407 N N . ILE A 1 295 ? -2.756 -7.246 -32.094 1 97.38 295 ILE A N 1
ATOM 2408 C CA . ILE A 1 295 ? -4.09 -7.109 -31.516 1 97.38 295 ILE A CA 1
ATOM 2409 C C . ILE A 1 295 ? -4.336 -8.227 -30.5 1 97.38 295 ILE A C 1
ATOM 2411 O O . ILE A 1 295 ? -4.156 -9.406 -30.812 1 97.38 295 ILE A O 1
ATOM 2415 N N . ILE A 1 296 ? -4.707 -7.832 -29.312 1 97.56 296 ILE A N 1
ATOM 2416 C CA . ILE A 1 296 ? -5.031 -8.773 -28.25 1 97.56 296 ILE A CA 1
ATOM 2417 C C . ILE A 1 296 ? -6.469 -8.555 -27.781 1 97.56 296 ILE A C 1
ATOM 2419 O O . ILE A 1 296 ? -7.074 -7.523 -28.078 1 97.56 296 ILE A O 1
ATOM 2423 N N . TYR A 1 297 ? -6.996 -9.516 -27.109 1 97.38 297 TYR A N 1
ATOM 2424 C CA . TYR A 1 297 ? -8.391 -9.453 -26.688 1 97.38 297 TYR A CA 1
ATOM 2425 C C . TYR A 1 297 ? -8.5 -9.5 -25.172 1 97.38 297 TYR A C 1
ATOM 2427 O O . TYR A 1 297 ? -7.902 -10.367 -24.531 1 97.38 297 TYR A O 1
ATOM 2435 N N . ILE A 1 298 ? -9.211 -8.57 -24.656 1 97.69 298 ILE A N 1
ATOM 2436 C CA . ILE A 1 298 ? -9.375 -8.508 -23.203 1 97.69 298 ILE A CA 1
ATOM 2437 C C . ILE A 1 298 ? -10.828 -8.812 -22.828 1 97.69 298 ILE A C 1
ATOM 2439 O O . ILE A 1 298 ? -11.742 -8.125 -23.281 1 97.69 298 ILE A O 1
ATOM 2443 N N . LYS A 1 299 ? -10.969 -9.82 -22.031 1 95.75 299 LYS A N 1
ATOM 2444 C CA . LYS A 1 299 ? -12.281 -10.164 -21.5 1 95.75 299 LYS A CA 1
ATOM 2445 C C . LYS A 1 299 ? -12.422 -9.688 -20.047 1 95.75 299 LYS A C 1
ATOM 2447 O O . LYS A 1 299 ? -11.555 -9.961 -19.219 1 95.75 299 LYS A O 1
ATOM 2452 N N . ASP A 1 300 ? -13.461 -8.961 -19.812 1 93.5 300 ASP A N 1
ATOM 2453 C CA . ASP A 1 300 ? -13.789 -8.508 -18.469 1 93.5 300 ASP A CA 1
ATOM 2454 C C . ASP A 1 300 ? -14.719 -9.5 -17.766 1 93.5 300 ASP A C 1
ATOM 2456 O O . ASP A 1 300 ? -15.789 -9.82 -18.281 1 93.5 300 ASP A O 1
ATOM 2460 N N . ARG A 1 301 ? -14.359 -9.961 -16.656 1 88.5 301 ARG A N 1
ATOM 2461 C CA . ARG A 1 301 ? -15.117 -10.977 -15.938 1 88.5 301 ARG A CA 1
ATOM 2462 C C . ARG A 1 301 ? -16.5 -10.461 -15.562 1 88.5 301 ARG A C 1
ATOM 2464 O O . ARG A 1 301 ? -17.469 -11.227 -15.539 1 88.5 301 ARG A O 1
ATOM 2471 N N . VAL A 1 302 ? -16.594 -9.195 -15.242 1 83.56 302 VAL A N 1
ATOM 2472 C CA . VAL A 1 302 ? -17.844 -8.617 -14.773 1 83.56 302 VAL A CA 1
ATOM 2473 C C . VAL A 1 302 ? -18.828 -8.508 -15.93 1 83.56 302 VAL A C 1
ATOM 2475 O O . VAL A 1 302 ? -19.969 -8.984 -15.828 1 83.56 302 VAL A O 1
ATOM 2478 N N . THR A 1 303 ? -18.359 -7.996 -17.031 1 82 303 THR A N 1
ATOM 2479 C CA . THR A 1 303 ? -19.266 -7.75 -18.141 1 82 303 THR A CA 1
ATOM 2480 C C . THR A 1 303 ? -19.297 -8.953 -19.078 1 82 303 THR A C 1
ATOM 2482 O O . THR A 1 303 ? -20.219 -9.086 -19.891 1 82 303 THR A O 1
ATOM 2485 N N . THR A 1 304 ? -18.281 -9.781 -19.047 1 80.19 304 THR A N 1
ATOM 2486 C CA . THR A 1 304 ? -18.094 -10.938 -19.906 1 80.19 304 THR A CA 1
ATOM 2487 C C . THR A 1 304 ? -17.844 -10.508 -21.344 1 80.19 304 THR A C 1
ATOM 2489 O O . THR A 1 304 ? -17.828 -11.336 -22.266 1 80.19 304 THR A O 1
ATOM 2492 N N . LEU A 1 305 ? -17.625 -9.273 -21.531 1 87.25 305 LEU A N 1
ATOM 2493 C CA . LEU A 1 305 ? -17.359 -8.727 -22.859 1 87.25 305 LEU A CA 1
ATOM 2494 C C . LEU A 1 305 ? -15.883 -8.812 -23.188 1 87.25 305 LEU A C 1
ATOM 2496 O O . LEU A 1 305 ? -15.031 -8.648 -22.312 1 87.25 305 LEU A O 1
ATOM 2500 N N . SER A 1 306 ? -15.68 -9.141 -24.5 1 93.31 306 SER A N 1
ATOM 2501 C CA . SER A 1 306 ? -14.312 -9.172 -25.016 1 93.31 306 SER A CA 1
ATOM 2502 C C . SER A 1 306 ? -14.039 -7.996 -25.938 1 93.31 306 SER A C 1
ATOM 2504 O O . SER A 1 306 ? -14.828 -7.727 -26.859 1 93.31 306 SER A O 1
ATOM 2506 N N . GLU A 1 307 ? -12.984 -7.254 -25.672 1 95.69 307 GLU A N 1
ATOM 2507 C CA . GLU A 1 307 ? -12.594 -6.098 -26.469 1 95.69 307 GLU A CA 1
ATOM 2508 C C . GLU A 1 307 ? -11.219 -6.301 -27.094 1 95.69 307 GLU A C 1
ATOM 2510 O O . GLU A 1 307 ? -10.305 -6.82 -26.453 1 95.69 307 GLU A O 1
ATOM 2515 N N . ALA A 1 308 ? -11.148 -5.91 -28.375 1 97 308 ALA A N 1
ATOM 2516 C CA . ALA A 1 308 ? -9.859 -5.945 -29.078 1 97 308 ALA A CA 1
ATOM 2517 C C . ALA A 1 308 ? -9.086 -4.648 -28.859 1 97 308 ALA A C 1
ATOM 2519 O O . ALA A 1 308 ? -9.625 -3.559 -29.062 1 97 308 ALA A O 1
ATOM 2520 N N . ILE A 1 309 ? -7.855 -4.797 -28.422 1 97.25 309 ILE A N 1
ATOM 2521 C CA . ILE A 1 309 ? -7.016 -3.613 -28.281 1 97.25 309 ILE A CA 1
ATOM 2522 C C . ILE A 1 309 ? -5.605 -3.914 -28.781 1 97.25 309 ILE A C 1
ATOM 2524 O O . ILE A 1 309 ? -5.211 -5.078 -28.891 1 97.25 309 ILE A O 1
ATOM 2528 N N . HIS A 1 310 ? -4.93 -2.852 -29.172 1 97.94 310 HIS A N 1
ATOM 2529 C CA . HIS A 1 310 ? -3.525 -3.018 -29.547 1 97.94 310 HIS A CA 1
ATOM 2530 C C . HIS A 1 310 ? -2.646 -3.156 -28.297 1 97.94 310 HIS A C 1
ATOM 2532 O O . HIS A 1 310 ? -2.926 -2.551 -27.266 1 97.94 310 HIS A O 1
ATOM 2538 N N . VAL A 1 311 ? -1.553 -3.85 -28.438 1 97.56 311 VAL A N 1
ATOM 2539 C CA . VAL A 1 311 ? -0.634 -4.137 -27.344 1 97.56 311 VAL A CA 1
ATOM 2540 C C . VAL A 1 311 ? -0.128 -2.832 -26.734 1 97.56 311 VAL A C 1
ATOM 2542 O O . VAL A 1 311 ? 0.094 -2.75 -25.516 1 97.56 311 VAL A O 1
ATOM 2545 N N . THR A 1 312 ? -0.032 -1.78 -27.422 1 96.75 312 THR A N 1
ATOM 2546 C CA . THR A 1 312 ? 0.507 -0.504 -26.969 1 96.75 312 THR A CA 1
ATOM 2547 C C . THR A 1 312 ? -0.451 0.168 -25.984 1 96.75 312 THR A C 1
ATOM 2549 O O . THR A 1 312 ? -0.049 1.046 -25.219 1 96.75 312 THR A O 1
ATOM 2552 N N . ASP A 1 313 ? -1.674 -0.229 -26 1 97.38 313 ASP A N 1
ATOM 2553 C CA . ASP A 1 313 ? -2.686 0.4 -25.156 1 97.38 313 ASP A CA 1
ATOM 2554 C C . ASP A 1 313 ? -2.977 -0.449 -23.922 1 97.38 313 ASP A C 1
ATOM 2556 O O . ASP A 1 313 ? -3.773 -0.058 -23.062 1 97.38 313 ASP A O 1
ATOM 2560 N N . LEU A 1 314 ? -2.311 -1.55 -23.812 1 97.69 314 LEU A N 1
ATOM 2561 C CA . LEU A 1 314 ? -2.635 -2.541 -22.797 1 97.69 314 LEU A CA 1
ATOM 2562 C C . LEU A 1 314 ? -2.465 -1.958 -21.391 1 97.69 314 LEU A C 1
ATOM 2564 O O . LEU A 1 314 ? -3.389 -2.008 -20.578 1 97.69 314 LEU A O 1
ATOM 2568 N N . VAL A 1 315 ? -1.367 -1.337 -21.109 1 96.88 315 VAL A N 1
ATOM 2569 C CA . VAL A 1 315 ? -1.063 -0.813 -19.781 1 96.88 315 VAL A CA 1
ATOM 2570 C C . VAL A 1 315 ? -2.072 0.272 -19.406 1 96.88 315 VAL A C 1
ATOM 2572 O O . VAL A 1 315 ? -2.615 0.271 -18.312 1 96.88 315 VAL A O 1
ATOM 2575 N N . LYS A 1 316 ? -2.262 1.162 -20.328 1 95.38 316 LYS A N 1
ATOM 2576 C CA . LYS A 1 316 ? -3.219 2.24 -20.094 1 95.38 316 LYS A CA 1
ATOM 2577 C C . LYS A 1 316 ? -4.613 1.688 -19.828 1 95.38 316 LYS A C 1
ATOM 2579 O O . LYS A 1 316 ? -5.301 2.148 -18.906 1 95.38 316 LYS A O 1
ATOM 2584 N N . TYR A 1 317 ? -5.004 0.7 -20.594 1 96.12 317 TYR A N 1
ATOM 2585 C CA . TYR A 1 317 ? -6.324 0.093 -20.484 1 96.12 317 TYR A CA 1
ATOM 2586 C C . TYR A 1 317 ? -6.535 -0.477 -19.078 1 96.12 317 TYR A C 1
ATOM 2588 O O . TYR A 1 317 ? -7.547 -0.192 -18.438 1 96.12 317 TYR A O 1
ATOM 2596 N N . ILE A 1 318 ? -5.602 -1.259 -18.594 1 96.75 318 ILE A N 1
ATOM 2597 C CA . ILE A 1 318 ? -5.746 -1.945 -17.312 1 96.75 318 ILE A CA 1
ATOM 2598 C C . ILE A 1 318 ? -5.582 -0.946 -16.172 1 96.75 318 ILE A C 1
ATOM 2600 O O . ILE A 1 318 ? -6.336 -0.981 -15.203 1 96.75 318 ILE A O 1
ATOM 2604 N N . SER A 1 319 ? -4.648 0.021 -16.281 1 94.25 319 SER A N 1
ATOM 2605 C CA . SER A 1 319 ? -4.363 0.99 -15.227 1 94.25 319 SER A CA 1
ATOM 2606 C C . SER A 1 319 ? -5.57 1.874 -14.945 1 94.25 319 SER A C 1
ATOM 2608 O O . SER A 1 319 ? -5.801 2.277 -13.797 1 94.25 319 SER A O 1
ATOM 2610 N N . LEU A 1 320 ? -6.316 2.189 -15.953 1 91.38 320 LEU A N 1
ATOM 2611 C CA . LEU A 1 320 ? -7.484 3.055 -15.805 1 91.38 320 LEU A CA 1
ATOM 2612 C C . LEU A 1 320 ? -8.609 2.334 -15.07 1 91.38 320 LEU A C 1
ATOM 2614 O O . LEU A 1 320 ? -9.523 2.975 -14.547 1 91.38 320 LEU A O 1
ATOM 2618 N N . ARG A 1 321 ? -8.492 1.05 -15.016 1 90.69 321 ARG A N 1
ATOM 2619 C CA . ARG A 1 321 ? -9.594 0.267 -14.469 1 90.69 321 ARG A CA 1
ATOM 2620 C C . ARG A 1 321 ? -9.211 -0.361 -13.133 1 90.69 321 ARG A C 1
ATOM 2622 O O . ARG A 1 321 ? -10.023 -1.03 -12.5 1 90.69 321 ARG A O 1
ATOM 2629 N N . CYS A 1 322 ? -7.957 -0.175 -12.789 1 86.81 322 CYS A N 1
ATOM 2630 C CA . CYS A 1 322 ? -7.488 -0.769 -11.539 1 86.81 322 CYS A CA 1
ATOM 2631 C C . CYS A 1 322 ? -6.895 0.292 -10.625 1 86.81 322 CYS A C 1
ATOM 2633 O O . CYS A 1 322 ? -6.441 1.339 -11.086 1 86.81 322 CYS A O 1
ATOM 2635 N N . MET B 1 1 ? 30.469 11.008 14.039 1 48.69 1 MET B N 1
ATOM 2636 C CA . MET B 1 1 ? 29.109 11.414 14.414 1 48.69 1 MET B CA 1
ATOM 2637 C C . MET B 1 1 ? 28.312 10.227 14.945 1 48.69 1 MET B C 1
ATOM 2639 O O . MET B 1 1 ? 28.297 9.156 14.328 1 48.69 1 MET B O 1
ATOM 2643 N N . ASN B 1 2 ? 27.984 10.172 16.281 1 60.38 2 ASN B N 1
ATOM 2644 C CA . ASN B 1 2 ? 27.312 9.117 17.031 1 60.38 2 ASN B CA 1
ATOM 2645 C C . ASN B 1 2 ? 25.844 8.977 16.625 1 60.38 2 ASN B C 1
ATOM 2647 O O . ASN B 1 2 ? 25.234 9.938 16.156 1 60.38 2 ASN B O 1
ATOM 2651 N N . ILE B 1 3 ? 25.438 7.727 16.406 1 67.62 3 ILE B N 1
ATOM 2652 C CA . ILE B 1 3 ? 24.062 7.41 16.031 1 67.62 3 ILE B CA 1
ATOM 2653 C C . ILE B 1 3 ? 23.094 8.234 16.859 1 67.62 3 ILE B C 1
ATOM 2655 O O . ILE B 1 3 ? 22.062 8.695 16.359 1 67.62 3 ILE B O 1
ATOM 2659 N N . ALA B 1 4 ? 23.516 8.461 18 1 64.56 4 ALA B N 1
ATOM 2660 C CA . ALA B 1 4 ? 22.672 9.227 18.922 1 64.56 4 ALA B CA 1
ATOM 2661 C C . ALA B 1 4 ? 22.484 10.656 18.422 1 64.56 4 ALA B C 1
ATOM 2663 O O . ALA B 1 4 ? 21.391 11.219 18.531 1 64.56 4 ALA B O 1
ATOM 2664 N N . ASN B 1 5 ? 23.516 11.203 17.906 1 64.19 5 ASN B N 1
ATOM 2665 C CA . ASN B 1 5 ? 23.438 12.578 17.406 1 64.19 5 ASN B CA 1
ATOM 2666 C C . ASN B 1 5 ? 22.562 12.664 16.172 1 64.19 5 ASN B C 1
ATOM 2668 O O . ASN B 1 5 ? 21.828 13.641 15.984 1 64.19 5 ASN B O 1
ATOM 2672 N N . ILE B 1 6 ? 22.688 11.672 15.445 1 65.12 6 ILE B N 1
ATOM 2673 C CA . ILE B 1 6 ? 21.906 11.633 14.211 1 65.12 6 ILE B CA 1
ATOM 2674 C C . ILE B 1 6 ? 20.422 11.562 14.547 1 65.12 6 ILE B C 1
ATOM 2676 O O . ILE B 1 6 ? 19.609 12.289 13.961 1 65.12 6 ILE B O 1
ATOM 2680 N N . LEU B 1 7 ? 20.203 10.773 15.492 1 67.38 7 LEU B N 1
ATOM 2681 C CA . LEU B 1 7 ? 18.797 10.594 15.867 1 67.38 7 LEU B CA 1
ATOM 2682 C C . LEU B 1 7 ? 18.25 11.844 16.562 1 67.38 7 LEU B C 1
ATOM 2684 O O . LEU B 1 7 ? 17.062 12.141 16.453 1 67.38 7 LEU B O 1
ATOM 2688 N N . LYS B 1 8 ? 19.141 12.438 17.234 1 64.94 8 LYS B N 1
ATOM 2689 C CA . LYS B 1 8 ? 18.734 13.703 17.828 1 64.94 8 LYS B CA 1
ATOM 2690 C C . LYS B 1 8 ? 18.375 14.727 16.766 1 64.94 8 LYS B C 1
ATOM 2692 O O . LYS B 1 8 ? 17.453 15.523 16.938 1 64.94 8 LYS B O 1
ATOM 2697 N N . GLU B 1 9 ? 19.094 14.57 15.711 1 61.69 9 GLU B N 1
ATOM 2698 C CA . GLU B 1 9 ? 18.812 15.477 14.609 1 61.69 9 GLU B CA 1
ATOM 2699 C C . GLU B 1 9 ? 17.547 15.047 13.867 1 61.69 9 GLU B C 1
ATOM 2701 O O . GLU B 1 9 ? 16.766 15.891 13.422 1 61.69 9 GLU B O 1
ATOM 2706 N N . LEU B 1 10 ? 17.484 13.75 13.57 1 64.12 10 LEU B N 1
ATOM 2707 C CA . LEU B 1 10 ? 16.328 13.273 12.82 1 64.12 10 LEU B CA 1
ATOM 2708 C C . LEU B 1 10 ? 15.055 13.391 13.656 1 64.12 10 LEU B C 1
ATOM 2710 O O . LEU B 1 10 ? 13.953 13.133 13.156 1 64.12 10 LEU B O 1
ATOM 2714 N N . SER B 1 11 ? 14.906 14.398 14.289 1 65.06 11 SER B N 1
ATOM 2715 C CA . SER B 1 11 ? 13.844 14.992 15.102 1 65.06 11 SER B CA 1
ATOM 2716 C C . SER B 1 11 ? 12.766 13.969 15.438 1 65.06 11 SER B C 1
ATOM 2718 O O . SER B 1 11 ? 12.641 12.945 14.766 1 65.06 11 SER B O 1
ATOM 2720 N N . PRO B 1 12 ? 12.234 14.008 16.547 1 75.25 12 PRO B N 1
ATOM 2721 C CA . PRO B 1 12 ? 11.07 13.258 17.016 1 75.25 12 PRO B CA 1
ATOM 2722 C C . PRO B 1 12 ? 9.977 13.125 15.969 1 75.25 12 PRO B C 1
ATOM 2724 O O . PRO B 1 12 ? 9.07 12.305 16.109 1 75.25 12 PRO B O 1
ATOM 2727 N N . HIS B 1 13 ? 10.344 13.688 14.789 1 85.56 13 HIS B N 1
ATOM 2728 C CA . HIS B 1 13 ? 9.312 13.648 13.766 1 85.56 13 HIS B CA 1
ATOM 2729 C C . HIS B 1 13 ? 9.344 12.328 13 1 85.56 13 HIS B C 1
ATOM 2731 O O . HIS B 1 13 ? 8.312 11.875 12.484 1 85.56 13 HIS B O 1
ATOM 2737 N N . PHE B 1 14 ? 10.547 11.766 12.945 1 90.81 14 PHE B N 1
ATOM 2738 C CA . PHE B 1 14 ? 10.656 10.539 12.156 1 90.81 14 PHE B CA 1
ATOM 2739 C C . PHE B 1 14 ? 10.852 9.328 13.062 1 90.81 14 PHE B C 1
ATOM 2741 O O . PHE B 1 14 ? 10.008 8.43 13.094 1 90.81 14 PHE B O 1
ATOM 2748 N N . ILE B 1 15 ? 11.953 9.32 13.734 1 87.06 15 ILE B N 1
ATOM 2749 C CA . ILE B 1 15 ? 12.258 8.109 14.492 1 87.06 15 ILE B CA 1
ATOM 2750 C C . ILE B 1 15 ? 13.117 8.461 15.703 1 87.06 15 ILE B C 1
ATOM 2752 O O . ILE B 1 15 ? 13.992 9.328 15.617 1 87.06 15 ILE B O 1
ATOM 2756 N N . ASN B 1 16 ? 12.758 7.809 16.844 1 80.88 16 ASN B N 1
ATOM 2757 C CA . ASN B 1 16 ? 13.555 7.973 18.047 1 80.88 16 ASN B CA 1
ATOM 2758 C C . ASN B 1 16 ? 13.852 6.629 18.703 1 80.88 16 ASN B C 1
ATOM 2760 O O . ASN B 1 16 ? 13.094 5.672 18.547 1 80.88 16 ASN B O 1
ATOM 2764 N N . PHE B 1 17 ? 14.969 6.613 19.375 1 75.38 17 PHE B N 1
ATOM 2765 C CA . PHE B 1 17 ? 15.328 5.418 20.141 1 75.38 17 PHE B CA 1
ATOM 2766 C C . PHE B 1 17 ? 14.812 5.504 21.562 1 75.38 17 PHE B C 1
ATOM 2768 O O . PHE B 1 17 ? 14.984 6.527 22.234 1 75.38 17 PHE B O 1
ATOM 2775 N N . THR B 1 18 ? 14.062 4.477 21.859 1 74.12 18 THR B N 1
ATOM 2776 C CA . THR B 1 18 ? 13.602 4.363 23.234 1 74.12 18 THR B CA 1
ATOM 2777 C C . THR B 1 18 ? 14.117 3.078 23.875 1 74.12 18 THR B C 1
ATOM 2779 O O . THR B 1 18 ? 14.789 2.277 23.219 1 74.12 18 THR B O 1
ATOM 2782 N N . THR B 1 19 ? 13.875 2.908 25.203 1 67.88 19 THR B N 1
ATOM 2783 C CA . THR B 1 19 ? 14.273 1.696 25.906 1 67.88 19 THR B CA 1
ATOM 2784 C C . THR B 1 19 ? 13.562 0.476 25.344 1 67.88 19 THR B C 1
ATOM 2786 O O . THR B 1 19 ? 14.039 -0.652 25.469 1 67.88 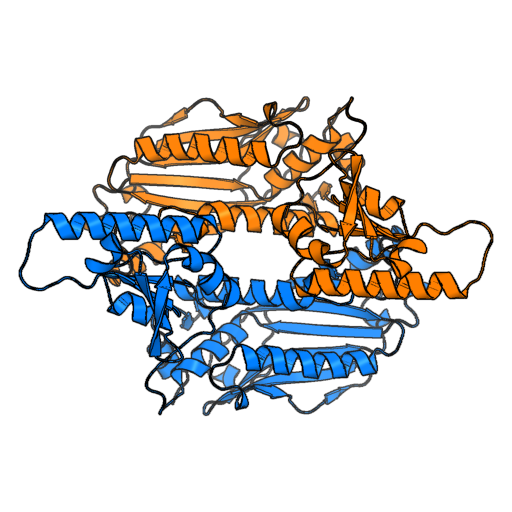19 THR B O 1
ATOM 2789 N N . GLN B 1 20 ? 12.508 0.733 24.719 1 67.31 20 GLN B N 1
ATOM 2790 C CA . GLN B 1 20 ? 11.711 -0.365 24.172 1 67.31 20 GLN B CA 1
ATOM 2791 C C . GLN B 1 20 ? 12 -0.573 22.688 1 67.31 20 GLN B C 1
ATOM 2793 O O . GLN B 1 20 ? 11.414 -1.454 22.062 1 67.31 20 GLN B O 1
ATOM 2798 N N . GLY B 1 21 ? 12.898 0.248 22.172 1 74.88 21 GLY B N 1
ATOM 2799 C CA . GLY B 1 21 ? 13.203 0.106 20.75 1 74.88 21 GLY B CA 1
ATOM 2800 C C . GLY B 1 21 ? 12.945 1.37 19.953 1 74.88 21 GLY B C 1
ATOM 2801 O O . GLY B 1 21 ? 13.062 2.479 20.484 1 74.88 21 GLY B O 1
ATOM 2802 N N . LEU B 1 22 ? 12.719 1.145 18.688 1 80.31 22 LEU B N 1
ATOM 2803 C CA . LEU B 1 22 ? 12.492 2.285 17.812 1 80.31 22 LEU B CA 1
ATOM 2804 C C . LEU B 1 22 ? 11.062 2.801 17.938 1 80.31 22 LEU B C 1
ATOM 2806 O O . LEU B 1 22 ? 10.109 2.021 17.891 1 80.31 22 LEU B O 1
ATOM 2810 N N . LYS B 1 23 ? 10.992 4.012 18.219 1 84.31 23 LYS B N 1
ATOM 2811 C CA . LYS B 1 23 ? 9.695 4.688 18.25 1 84.31 23 LYS B CA 1
ATOM 2812 C C . LYS B 1 23 ? 9.555 5.652 17.078 1 84.31 23 LYS B C 1
ATOM 2814 O O . LYS B 1 23 ? 10.438 6.48 16.844 1 84.31 23 LYS B O 1
ATOM 2819 N N . TYR B 1 24 ? 8.43 5.543 16.375 1 90.44 24 TYR B N 1
ATOM 2820 C CA . TYR B 1 24 ? 8.242 6.352 15.18 1 90.44 24 TYR B CA 1
ATOM 2821 C C . TYR B 1 24 ? 7.34 7.547 15.469 1 90.44 24 TYR B C 1
ATOM 2823 O O . TYR B 1 24 ? 6.344 7.426 16.188 1 90.44 24 TYR B O 1
ATOM 2831 N N . GLY B 1 25 ? 7.766 8.695 14.953 1 89.75 25 GLY B N 1
ATOM 2832 C CA . GLY B 1 25 ? 6.844 9.812 14.844 1 89.75 25 GLY B CA 1
ATOM 2833 C C . GLY B 1 25 ? 5.914 9.703 13.648 1 89.75 25 GLY B C 1
ATOM 2834 O O . GLY B 1 25 ? 5.965 8.719 12.906 1 89.75 25 GLY B O 1
ATOM 2835 N N . PRO B 1 26 ? 5.09 10.688 13.461 1 89.94 26 PRO B N 1
ATOM 2836 C CA . PRO B 1 26 ? 4.125 10.617 12.367 1 89.94 26 PRO B CA 1
ATOM 2837 C C . PRO B 1 26 ? 4.789 10.508 11 1 89.94 26 PRO B C 1
ATOM 2839 O O . PRO B 1 26 ? 4.355 9.719 10.156 1 89.94 26 PRO B O 1
ATOM 2842 N N . GLN B 1 27 ? 5.812 11.281 10.781 1 92.88 27 GLN B N 1
ATOM 2843 C CA . GLN B 1 27 ? 6.508 11.227 9.5 1 92.88 27 GLN B CA 1
ATOM 2844 C C . GLN B 1 27 ? 7.238 9.898 9.328 1 92.88 27 GLN B C 1
ATOM 2846 O O . GLN B 1 27 ? 7.289 9.352 8.227 1 92.88 27 GLN B O 1
ATOM 2851 N N . GLY B 1 28 ? 7.75 9.477 10.422 1 94.19 28 GLY B N 1
ATOM 2852 C CA . GLY B 1 28 ? 8.453 8.203 10.375 1 94.19 28 GLY B CA 1
ATOM 2853 C C . GLY B 1 28 ? 7.543 7.031 10.062 1 94.19 28 GLY B C 1
ATOM 2854 O O . GLY B 1 28 ? 7.934 6.113 9.336 1 94.19 28 GLY B O 1
ATOM 2855 N N . LYS B 1 29 ? 6.387 7.039 10.633 1 95.25 29 LYS B N 1
ATOM 2856 C CA . LYS B 1 29 ? 5.426 5.973 10.359 1 95.25 29 LYS B CA 1
ATOM 2857 C C . LYS B 1 29 ? 5.031 5.945 8.891 1 95.25 29 LYS B C 1
ATOM 2859 O O . LYS B 1 29 ? 4.883 4.871 8.297 1 95.25 29 LYS B O 1
ATOM 2864 N N . MET B 1 30 ? 4.867 7.109 8.32 1 96.5 30 MET B N 1
ATOM 2865 C CA . MET B 1 30 ? 4.543 7.191 6.902 1 96.5 30 MET B CA 1
ATOM 2866 C C . MET B 1 30 ? 5.707 6.707 6.047 1 96.5 30 MET B C 1
ATOM 2868 O O . MET B 1 30 ? 5.5 6.023 5.039 1 96.5 30 MET B O 1
ATOM 2872 N N . LEU B 1 31 ? 6.898 7.086 6.465 1 96.69 31 LEU B N 1
ATOM 2873 C CA . LEU B 1 31 ? 8.086 6.605 5.773 1 96.69 31 LEU B CA 1
ATOM 2874 C C . LEU B 1 31 ? 8.156 5.082 5.797 1 96.69 31 LEU B C 1
ATOM 2876 O O . LEU B 1 31 ? 8.422 4.457 4.77 1 96.69 31 LEU B O 1
ATOM 2880 N N . LEU B 1 32 ? 7.922 4.551 6.953 1 96.75 32 LEU B N 1
ATOM 2881 C CA . LEU B 1 32 ? 7.918 3.1 7.109 1 96.75 32 LEU B CA 1
ATOM 2882 C C . LEU B 1 32 ? 6.883 2.459 6.191 1 96.75 32 LEU B C 1
ATOM 2884 O O . LEU B 1 32 ? 7.168 1.464 5.523 1 96.75 32 LEU B O 1
ATOM 2888 N N . LYS B 1 33 ? 5.734 3.014 6.16 1 97.19 33 LYS B N 1
ATOM 2889 C CA . LYS B 1 33 ? 4.664 2.516 5.301 1 97.19 33 LYS B CA 1
ATOM 2890 C C . LYS B 1 33 ? 5.07 2.57 3.83 1 97.19 33 LYS B C 1
ATOM 2892 O O . LYS B 1 33 ? 4.84 1.619 3.08 1 97.19 33 LYS B O 1
ATOM 2897 N N . ASN B 1 34 ? 5.637 3.637 3.459 1 97.62 34 ASN B N 1
ATOM 2898 C CA . ASN B 1 34 ? 6.055 3.789 2.07 1 97.62 34 ASN B CA 1
ATOM 2899 C C . ASN B 1 34 ? 7.16 2.803 1.706 1 97.62 34 ASN B C 1
ATOM 2901 O O . ASN B 1 34 ? 7.199 2.293 0.585 1 97.62 34 ASN B O 1
ATOM 2905 N N . LEU B 1 35 ? 8.07 2.623 2.625 1 98.38 35 LEU B N 1
ATOM 2906 C CA . LEU B 1 35 ? 9.125 1.642 2.393 1 98.38 35 LEU B CA 1
ATOM 2907 C C . LEU B 1 35 ? 8.531 0.25 2.186 1 98.38 35 LEU B C 1
ATOM 2909 O O . LEU B 1 35 ? 8.945 -0.475 1.278 1 98.38 35 LEU B O 1
ATOM 2913 N N . GLU B 1 36 ? 7.633 -0.102 3.016 1 98.31 36 GLU B N 1
ATOM 2914 C CA . GLU B 1 36 ? 6.938 -1.381 2.879 1 98.31 36 GLU B CA 1
ATOM 2915 C C . GLU B 1 36 ? 6.246 -1.492 1.524 1 98.31 36 GLU B C 1
ATOM 2917 O O . GLU B 1 36 ? 6.293 -2.543 0.882 1 98.31 36 GLU B O 1
ATOM 2922 N N . GLU B 1 37 ? 5.625 -0.43 1.147 1 97.44 37 GLU B N 1
ATOM 2923 C CA . GLU B 1 37 ? 4.934 -0.421 -0.139 1 97.44 37 GLU B CA 1
ATOM 2924 C C . GLU B 1 37 ? 5.914 -0.625 -1.292 1 97.44 37 GLU B C 1
ATOM 2926 O O . GLU B 1 37 ? 5.598 -1.313 -2.266 1 97.44 37 GLU B O 1
ATOM 2931 N N . GLN B 1 38 ? 7.035 -0.007 -1.206 1 97.94 38 GLN B N 1
ATOM 2932 C CA . GLN B 1 38 ? 8.039 -0.175 -2.248 1 97.94 38 GLN B CA 1
ATOM 2933 C C . GLN B 1 38 ? 8.562 -1.608 -2.281 1 97.94 38 GLN B C 1
ATOM 2935 O O . GLN B 1 38 ? 8.805 -2.164 -3.355 1 97.94 38 GLN B O 1
ATOM 2940 N N . TRP B 1 39 ? 8.75 -2.156 -1.104 1 98.56 39 TRP B N 1
ATOM 2941 C CA . TRP B 1 39 ? 9.141 -3.561 -1.048 1 98.56 39 TRP B CA 1
ATOM 2942 C C . TRP B 1 39 ? 8.102 -4.441 -1.726 1 98.56 39 TRP B C 1
ATOM 2944 O O . TRP B 1 39 ? 8.438 -5.312 -2.533 1 98.56 39 TRP B O 1
ATOM 2954 N N . PHE B 1 40 ? 6.859 -4.219 -1.383 1 98.5 40 PHE B N 1
ATOM 2955 C CA . PHE B 1 40 ? 5.766 -4.996 -1.949 1 98.5 40 PHE B CA 1
ATOM 2956 C C . PHE B 1 40 ? 5.738 -4.871 -3.467 1 98.5 40 PHE B C 1
ATOM 2958 O O . PHE B 1 40 ? 5.629 -5.875 -4.176 1 98.5 40 PHE B O 1
ATOM 2965 N N . LEU B 1 41 ? 5.848 -3.686 -3.891 1 97.75 41 LEU B N 1
ATOM 2966 C CA . LEU B 1 41 ? 5.812 -3.422 -5.324 1 97.75 41 LEU B CA 1
ATOM 2967 C C . LEU B 1 41 ? 6.945 -4.152 -6.039 1 97.75 41 LEU B C 1
ATOM 2969 O O . LEU B 1 41 ? 6.707 -4.879 -7.008 1 97.75 41 LEU B O 1
ATOM 2973 N N . HIS B 1 42 ? 8.094 -4.109 -5.531 1 97.75 42 HIS B N 1
ATOM 2974 C CA . HIS B 1 42 ? 9.266 -4.605 -6.238 1 97.75 42 HIS B CA 1
ATOM 2975 C C . HIS B 1 42 ? 9.422 -6.113 -6.059 1 97.75 42 HIS B C 1
ATOM 2977 O O . HIS B 1 42 ? 9.82 -6.816 -6.992 1 97.75 42 HIS B O 1
ATOM 2983 N N . CYS B 1 43 ? 9.102 -6.594 -4.867 1 98.12 43 CYS B N 1
ATOM 2984 C CA . CYS B 1 43 ? 9.406 -7.988 -4.566 1 98.12 43 CYS B CA 1
ATOM 2985 C C . CYS B 1 43 ? 8.203 -8.883 -4.855 1 98.12 43 CYS B C 1
ATOM 2987 O O . CYS B 1 43 ? 8.352 -10.094 -5.035 1 98.12 43 CYS B O 1
ATOM 2989 N N . ILE B 1 44 ? 7.062 -8.32 -4.898 1 97.94 44 ILE B N 1
ATOM 2990 C CA . ILE B 1 44 ? 5.875 -9.148 -5.082 1 97.94 44 ILE B CA 1
ATOM 2991 C C . ILE B 1 44 ? 5.227 -8.828 -6.426 1 97.94 44 ILE B C 1
ATOM 2993 O O . ILE B 1 44 ? 5.234 -9.664 -7.336 1 97.94 44 ILE B O 1
ATOM 2997 N N . THR B 1 45 ? 4.824 -7.645 -6.617 1 97.81 45 THR B N 1
ATOM 2998 C CA . THR B 1 45 ? 4.059 -7.281 -7.805 1 97.81 45 THR B CA 1
ATOM 2999 C C . THR B 1 45 ? 4.918 -7.395 -9.062 1 97.81 45 THR B C 1
ATOM 3001 O O . THR B 1 45 ? 4.488 -7.965 -10.062 1 97.81 45 THR B O 1
ATOM 3004 N N . MET B 1 46 ? 6.121 -6.902 -8.984 1 97.5 46 MET B N 1
ATOM 3005 C CA . MET B 1 46 ? 6.969 -6.832 -10.172 1 97.5 46 MET B CA 1
ATOM 3006 C C . MET B 1 46 ? 7.797 -8.102 -10.32 1 97.5 46 MET B C 1
ATOM 3008 O O . MET B 1 46 ? 8.555 -8.242 -11.281 1 97.5 46 MET B O 1
ATOM 3012 N N . SER B 1 47 ? 7.637 -8.992 -9.391 1 96.75 47 SER B N 1
ATOM 3013 C CA . SER B 1 47 ? 8.391 -10.25 -9.453 1 96.75 47 SER B CA 1
ATOM 3014 C C . SER B 1 47 ? 8.078 -11.008 -10.742 1 96.75 47 SER B C 1
ATOM 3016 O O . SER B 1 47 ? 6.953 -10.977 -11.234 1 96.75 47 SER B O 1
ATOM 3018 N N . ARG B 1 48 ? 9.109 -11.703 -11.156 1 93.12 48 ARG B N 1
ATOM 3019 C CA . ARG B 1 48 ? 8.93 -12.531 -12.344 1 93.12 48 ARG B CA 1
ATOM 3020 C C . ARG B 1 48 ? 8.109 -13.781 -12.031 1 93.12 48 ARG B C 1
ATOM 3022 O O . ARG B 1 48 ? 7.609 -14.445 -12.938 1 93.12 48 ARG B O 1
ATOM 3029 N N . TYR B 1 49 ? 7.941 -14.078 -10.82 1 94.75 49 TYR B N 1
ATOM 3030 C CA . TYR B 1 49 ? 7.25 -15.289 -10.391 1 94.75 49 TYR B CA 1
ATOM 3031 C C . TYR B 1 49 ? 5.891 -14.953 -9.789 1 94.75 49 TYR B C 1
ATOM 3033 O O . TYR B 1 49 ? 5.648 -13.82 -9.375 1 94.75 49 TYR B O 1
ATOM 3041 N N . ASN B 1 50 ? 4.977 -15.969 -9.836 1 96.12 50 ASN B N 1
ATOM 3042 C CA . ASN B 1 50 ? 3.76 -15.82 -9.047 1 96.12 50 ASN B CA 1
ATOM 3043 C C . ASN B 1 50 ? 4.066 -15.742 -7.551 1 96.12 50 ASN B C 1
ATOM 3045 O O . ASN B 1 50 ? 4.664 -16.656 -6.988 1 96.12 50 ASN B O 1
ATOM 3049 N N . MET B 1 51 ? 3.727 -14.641 -6.98 1 97.06 51 MET B N 1
ATOM 3050 C CA . MET B 1 51 ? 3.979 -14.43 -5.559 1 97.06 51 MET B CA 1
ATOM 3051 C C . MET B 1 51 ? 2.678 -14.469 -4.762 1 97.06 51 MET B C 1
ATOM 3053 O O . MET B 1 51 ? 1.662 -13.922 -5.203 1 97.06 51 MET B O 1
ATOM 3057 N N . PHE B 1 52 ? 2.717 -15.102 -3.615 1 96.38 52 PHE B N 1
ATOM 3058 C CA . PHE B 1 52 ? 1.543 -15.195 -2.754 1 96.38 52 PHE B CA 1
ATOM 3059 C C . PHE B 1 52 ? 1.872 -14.734 -1.339 1 96.38 52 PHE B C 1
ATOM 3061 O O . PHE B 1 52 ? 2.955 -15.023 -0.823 1 96.38 52 PHE B O 1
ATOM 3068 N N . LEU B 1 53 ? 0.975 -13.992 -0.779 1 96.44 53 LEU B N 1
ATOM 3069 C CA . LEU B 1 53 ? 1.126 -13.609 0.622 1 96.44 53 LEU B CA 1
ATOM 3070 C C . LEU B 1 53 ? 0.693 -14.742 1.542 1 96.44 53 LEU B C 1
ATOM 3072 O O . LEU B 1 53 ? -0.289 -15.438 1.264 1 96.44 53 LEU B O 1
ATOM 3076 N N . SER B 1 54 ? 1.51 -14.898 2.621 1 92.06 54 SER B N 1
ATOM 3077 C CA . SER B 1 54 ? 1.231 -15.992 3.547 1 92.06 54 SER B CA 1
ATOM 3078 C C . SER B 1 54 ? 1.724 -15.664 4.953 1 92.06 54 SER B C 1
ATOM 3080 O O . SER B 1 54 ? 2.775 -15.047 5.117 1 92.06 54 SER B O 1
ATOM 3082 N N . ASP B 1 55 ? 0.945 -16.172 5.902 1 86.56 55 ASP B N 1
ATOM 3083 C CA . ASP B 1 55 ? 1.398 -16.047 7.285 1 86.56 55 ASP B CA 1
ATOM 3084 C C . ASP B 1 55 ? 2.293 -17.219 7.676 1 86.56 55 ASP B C 1
ATOM 3086 O O . ASP B 1 55 ? 3.184 -17.078 8.516 1 86.56 55 ASP B O 1
ATOM 3090 N N . GLU B 1 56 ? 1.995 -18.344 7.121 1 86.44 56 GLU B N 1
ATOM 3091 C CA . GLU B 1 56 ? 2.746 -19.562 7.391 1 86.44 56 GLU B CA 1
ATOM 3092 C C . GLU B 1 56 ? 3.127 -20.281 6.094 1 86.44 56 GLU B C 1
ATOM 3094 O O . GLU B 1 56 ? 2.277 -20.891 5.445 1 86.44 56 GLU B O 1
ATOM 3099 N N . PHE B 1 57 ? 4.355 -20.375 5.898 1 86.5 57 PHE B N 1
ATOM 3100 C CA . PHE B 1 57 ? 4.836 -20.875 4.613 1 86.5 57 PHE B CA 1
ATOM 3101 C C . PHE B 1 57 ? 4.484 -22.344 4.434 1 86.5 57 PHE B C 1
ATOM 3103 O O . PHE B 1 57 ? 4.039 -22.75 3.361 1 86.5 57 PHE B O 1
ATOM 3110 N N . ASN B 1 58 ? 4.59 -23.094 5.52 1 84.31 58 ASN B N 1
ATOM 3111 C CA . ASN B 1 58 ? 4.312 -24.531 5.41 1 84.31 58 ASN B CA 1
ATOM 3112 C C . ASN B 1 58 ? 2.875 -24.781 4.965 1 84.31 58 ASN B C 1
ATOM 3114 O O . ASN B 1 58 ? 2.639 -25.547 4.027 1 84.31 58 ASN B O 1
ATOM 3118 N N . ASP B 1 59 ? 2.035 -24.109 5.59 1 83.38 59 ASP B N 1
ATOM 3119 C CA . ASP B 1 59 ? 0.622 -24.266 5.262 1 83.38 59 ASP B CA 1
ATOM 3120 C C . ASP B 1 59 ? 0.332 -23.812 3.834 1 83.38 59 ASP B C 1
ATOM 3122 O O . ASP B 1 59 ? -0.43 -24.453 3.113 1 83.38 59 ASP B O 1
ATOM 3126 N N . SER B 1 60 ? 0.995 -22.797 3.516 1 87.81 60 SER B N 1
ATOM 3127 C CA . SER B 1 60 ? 0.749 -22.234 2.191 1 87.81 60 SER B CA 1
ATOM 3128 C C . SER B 1 60 ? 1.31 -23.141 1.096 1 87.81 60 SER B C 1
ATOM 3130 O O . SER B 1 60 ? 0.682 -23.312 0.05 1 87.81 60 SER B O 1
ATOM 3132 N N . ILE B 1 61 ? 2.406 -23.703 1.329 1 87.62 61 ILE B N 1
ATOM 3133 C CA . ILE B 1 61 ? 3.014 -24.609 0.364 1 87.62 61 ILE B CA 1
ATOM 3134 C C . ILE B 1 61 ? 2.104 -25.812 0.151 1 87.62 61 ILE B C 1
ATOM 3136 O O . ILE B 1 61 ? 1.836 -26.203 -0.988 1 87.62 61 ILE B O 1
ATOM 3140 N N . ASN B 1 62 ? 1.624 -26.344 1.241 1 84.31 62 ASN B N 1
ATOM 3141 C CA . ASN B 1 62 ? 0.718 -27.484 1.156 1 84.31 62 ASN B CA 1
ATOM 3142 C C . ASN B 1 62 ? -0.548 -27.141 0.378 1 84.31 62 ASN B C 1
ATOM 3144 O O . ASN B 1 62 ? -1.005 -27.922 -0.454 1 84.31 62 ASN B O 1
ATOM 3148 N N . PHE B 1 63 ? -0.983 -26.047 0.625 1 85.88 63 PHE B N 1
ATOM 3149 C CA . PHE B 1 63 ? -2.205 -25.609 -0.043 1 85.88 63 PHE B CA 1
ATOM 3150 C C . PHE B 1 63 ? -1.973 -25.438 -1.539 1 85.88 63 PHE B C 1
ATOM 3152 O O . PHE B 1 63 ? -2.75 -25.938 -2.354 1 85.88 63 PHE B O 1
ATOM 3159 N N . ILE B 1 64 ? -0.938 -24.75 -1.855 1 87.12 64 ILE B N 1
ATOM 3160 C CA . ILE B 1 64 ? -0.63 -24.453 -3.248 1 87.12 64 ILE B CA 1
ATOM 3161 C C . ILE B 1 64 ? -0.375 -25.734 -4.02 1 87.12 64 ILE B C 1
ATOM 3163 O O . ILE B 1 64 ? -0.831 -25.891 -5.156 1 87.12 64 ILE B O 1
ATOM 3167 N N . THR B 1 65 ? 0.286 -26.609 -3.406 1 82.69 65 THR B N 1
ATOM 3168 C CA . THR B 1 65 ? 0.591 -27.891 -4.047 1 82.69 65 THR B CA 1
ATOM 3169 C C . THR B 1 65 ? -0.669 -28.734 -4.191 1 82.69 65 THR B C 1
ATOM 3171 O O . THR B 1 65 ? -0.918 -29.312 -5.254 1 82.69 65 THR B O 1
ATOM 3174 N N . LYS B 1 66 ? -1.442 -28.734 -3.23 1 82.12 66 LYS B N 1
ATOM 3175 C CA . LYS B 1 66 ? -2.66 -29.531 -3.225 1 82.12 66 LYS B CA 1
ATOM 3176 C C . LYS B 1 66 ? -3.666 -29.016 -4.25 1 82.12 66 LYS B C 1
ATOM 3178 O O . LYS B 1 66 ? -4.348 -29.797 -4.91 1 82.12 66 LYS B O 1
ATOM 3183 N N . THR B 1 67 ? -3.705 -27.797 -4.359 1 82 67 THR B N 1
ATOM 3184 C CA . THR B 1 67 ? -4.711 -27.188 -5.23 1 82 67 THR B CA 1
ATOM 3185 C C . THR B 1 67 ? -4.141 -26.938 -6.621 1 82 67 THR B C 1
ATOM 3187 O O . THR B 1 67 ? -4.859 -26.5 -7.523 1 82 67 THR B O 1
ATOM 3190 N N . LYS B 1 68 ? -2.883 -27.141 -6.824 1 82 68 LYS B N 1
ATOM 3191 C CA . LYS B 1 68 ? -2.211 -26.891 -8.094 1 82 68 LYS B CA 1
ATOM 3192 C C . LYS B 1 68 ? -2.422 -25.453 -8.555 1 82 68 LYS B C 1
ATOM 3194 O O . LYS B 1 68 ? -2.723 -25.203 -9.719 1 82 68 LYS B O 1
ATOM 3199 N N . MET B 1 69 ? -2.451 -24.656 -7.559 1 81.69 69 MET B N 1
ATOM 3200 C CA . MET B 1 69 ? -2.65 -23.234 -7.816 1 81.69 69 MET B CA 1
ATOM 3201 C C . MET B 1 69 ? -1.505 -22.656 -8.648 1 81.69 69 MET B C 1
ATOM 3203 O O . MET B 1 69 ? -1.707 -21.75 -9.445 1 81.69 69 MET B O 1
ATOM 3207 N N . SER B 1 70 ? -0.403 -23.172 -8.406 1 82.81 70 SER B N 1
ATOM 3208 C CA . SER B 1 70 ? 0.778 -22.719 -9.141 1 82.81 70 SER B CA 1
ATOM 3209 C C . SER B 1 70 ? 1.818 -23.828 -9.25 1 82.81 70 SER B C 1
ATOM 3211 O O . SER B 1 70 ? 1.97 -24.641 -8.328 1 82.81 70 SER B O 1
ATOM 3213 N N . ASP B 1 71 ? 2.426 -23.656 -10.359 1 82.75 71 ASP B N 1
ATOM 3214 C CA . ASP B 1 71 ? 3.559 -24.562 -10.547 1 82.75 71 ASP B CA 1
ATOM 3215 C C . ASP B 1 71 ? 4.867 -23.891 -10.117 1 82.75 71 ASP B C 1
ATOM 3217 O O . ASP B 1 71 ? 4.961 -22.672 -10.086 1 82.75 71 ASP B O 1
ATOM 3221 N N . ILE B 1 72 ? 5.805 -24.734 -9.766 1 84.06 72 ILE B N 1
ATOM 3222 C CA . ILE B 1 72 ? 7.152 -24.219 -9.516 1 84.06 72 ILE B CA 1
ATOM 3223 C C . ILE B 1 72 ? 7.746 -23.672 -10.805 1 84.06 72 ILE B C 1
ATOM 3225 O O . ILE B 1 72 ? 7.633 -24.297 -11.867 1 84.06 72 ILE B O 1
ATOM 3229 N N . PRO B 1 73 ? 8.273 -22.469 -10.805 1 90.88 73 PRO B N 1
ATOM 3230 C CA . PRO B 1 73 ? 8.625 -21.688 -9.625 1 90.88 73 PRO B CA 1
ATOM 3231 C C . PRO B 1 73 ? 7.488 -20.766 -9.164 1 90.88 73 PRO B C 1
ATOM 3233 O O . PRO B 1 73 ? 6.699 -20.297 -9.984 1 90.88 73 PRO B O 1
ATOM 3236 N N . PHE B 1 74 ? 7.328 -20.578 -7.883 1 94.31 74 PHE B N 1
ATOM 3237 C CA . PHE B 1 74 ? 6.457 -19.578 -7.262 1 94.31 74 PHE B CA 1
ATOM 3238 C C . PHE B 1 74 ? 7.074 -19.047 -5.977 1 94.31 74 PHE B C 1
ATOM 3240 O O . PHE B 1 74 ? 8.102 -19.547 -5.52 1 94.31 74 PHE B O 1
ATOM 3247 N N . GLY B 1 75 ? 6.574 -17.984 -5.496 1 96.25 75 GLY B N 1
ATOM 3248 C CA . GLY B 1 75 ? 7.121 -17.406 -4.281 1 96.25 75 GLY B CA 1
ATOM 3249 C C . GLY B 1 75 ? 6.07 -17.125 -3.225 1 96.25 75 GLY B C 1
ATOM 3250 O O . GLY B 1 75 ? 4.879 -17.062 -3.531 1 96.25 75 GLY B O 1
ATOM 3251 N N . LEU B 1 76 ? 6.539 -17.062 -2.01 1 96.62 76 LEU B N 1
ATOM 3252 C CA . LEU B 1 76 ? 5.738 -16.688 -0.854 1 96.62 76 LEU B CA 1
ATOM 3253 C C . LEU B 1 76 ? 6.312 -15.438 -0.183 1 96.62 76 LEU B C 1
ATOM 3255 O O . LEU B 1 76 ? 7.523 -15.203 -0.245 1 96.62 76 LEU B O 1
ATOM 3259 N N . ALA B 1 77 ? 5.445 -14.688 0.386 1 97.81 77 ALA B N 1
ATOM 3260 C CA . ALA B 1 77 ? 5.883 -13.477 1.073 1 97.81 77 ALA B CA 1
ATOM 3261 C C . ALA B 1 77 ? 5.121 -13.281 2.381 1 97.81 77 ALA B C 1
ATOM 3263 O O . ALA B 1 77 ? 3.967 -13.688 2.502 1 97.81 77 ALA B O 1
ATOM 3264 N N . THR B 1 78 ? 5.801 -12.688 3.314 1 96.38 78 THR B N 1
ATOM 3265 C CA . THR B 1 78 ? 5.176 -12.406 4.605 1 96.38 78 THR B CA 1
ATOM 3266 C C . THR B 1 78 ? 5.852 -11.219 5.285 1 96.38 78 THR B C 1
ATOM 3268 O O . THR B 1 78 ? 7 -10.891 4.984 1 96.38 78 THR B O 1
ATOM 3271 N N . ILE B 1 79 ? 5.102 -10.516 6.039 1 95.44 79 ILE B N 1
ATOM 3272 C CA . ILE B 1 79 ? 5.633 -9.5 6.941 1 95.44 79 ILE B CA 1
ATOM 3273 C C . ILE B 1 79 ? 5.379 -9.906 8.391 1 95.44 79 ILE B C 1
ATOM 3275 O O . ILE B 1 79 ? 4.258 -10.281 8.75 1 95.44 79 ILE B O 1
ATOM 3279 N N . LYS B 1 80 ? 6.387 -9.883 9.164 1 92.75 80 LYS B N 1
ATOM 3280 C CA . LYS B 1 80 ? 6.223 -10.297 10.555 1 92.75 80 LYS B CA 1
ATOM 3281 C C . LYS B 1 80 ? 7.207 -9.57 11.469 1 92.75 80 LYS B C 1
ATOM 3283 O O . LYS B 1 80 ? 8.164 -8.961 10.992 1 92.75 80 LYS B O 1
ATOM 3288 N N . ASN B 1 81 ? 6.898 -9.617 12.758 1 89.06 81 ASN B N 1
ATOM 3289 C CA . ASN B 1 81 ? 7.82 -9.117 13.773 1 89.06 81 ASN B CA 1
ATOM 3290 C C . ASN B 1 81 ? 8.773 -10.211 14.25 1 89.06 81 ASN B C 1
ATOM 3292 O O . ASN B 1 81 ? 8.336 -11.32 14.562 1 89.06 81 ASN B O 1
ATOM 3296 N N . VAL B 1 82 ? 9.977 -9.875 14.195 1 86.31 82 VAL B N 1
ATOM 3297 C CA . VAL B 1 82 ? 10.961 -10.852 14.633 1 86.31 82 VAL B CA 1
ATOM 3298 C C . VAL B 1 82 ? 11.797 -10.266 15.766 1 86.31 82 VAL B C 1
ATOM 3300 O O . VAL B 1 82 ? 11.984 -9.047 15.844 1 86.31 82 VAL B O 1
ATOM 3303 N N . LYS B 1 83 ? 12.25 -11.148 16.656 1 75.5 83 LYS B N 1
ATOM 3304 C CA . LYS B 1 83 ? 13.023 -10.703 17.812 1 75.5 83 LYS B CA 1
ATOM 3305 C C . LYS B 1 83 ? 14.523 -10.867 17.562 1 75.5 83 LYS B C 1
ATOM 3307 O O . LYS B 1 83 ? 15.336 -10.234 18.234 1 75.5 83 LYS B O 1
ATOM 3312 N N . TYR B 1 84 ? 14.898 -11.531 16.531 1 62.53 84 TYR B N 1
ATOM 3313 C CA . TYR B 1 84 ? 16.328 -11.836 16.453 1 62.53 84 TYR B CA 1
ATOM 3314 C C . TYR B 1 84 ? 17.094 -10.68 15.836 1 62.53 84 TYR B C 1
ATOM 3316 O O . TYR B 1 84 ? 16.578 -9.969 14.969 1 62.53 84 TYR B O 1
ATOM 3324 N N . GLN B 1 85 ? 18.234 -10.32 16.641 1 58.44 85 GLN B N 1
ATOM 3325 C CA . GLN B 1 85 ? 19.156 -9.258 16.266 1 58.44 85 GLN B CA 1
ATOM 3326 C C . GLN B 1 85 ? 20.031 -9.664 15.094 1 58.44 85 GLN B C 1
ATOM 3328 O O . GLN B 1 85 ? 20.516 -10.797 15.039 1 58.44 85 GLN B O 1
ATOM 3333 N N . TRP B 1 86 ? 19.75 -9.039 13.93 1 59.53 86 TRP B N 1
ATOM 3334 C CA . TRP B 1 86 ? 20.781 -9.227 12.914 1 59.53 86 TRP B CA 1
ATOM 3335 C C . TRP B 1 86 ? 22.156 -8.844 13.453 1 59.53 86 TRP B C 1
ATOM 3337 O O . TRP B 1 86 ? 22.266 -7.961 14.305 1 59.53 86 TRP B O 1
ATOM 3347 N N . ASP B 1 87 ? 23.141 -9.734 13.664 1 53.53 87 ASP B N 1
ATOM 3348 C CA . ASP B 1 87 ? 24.484 -9.602 14.227 1 53.53 87 ASP B CA 1
ATOM 3349 C C . ASP B 1 87 ? 25.094 -8.25 13.859 1 53.53 87 ASP B C 1
ATOM 3351 O O . ASP B 1 87 ? 25.844 -8.156 12.883 1 53.53 87 ASP B O 1
ATOM 3355 N N . SER B 1 88 ? 24.359 -7.164 13.742 1 52.75 88 SER B N 1
ATOM 3356 C CA . SER B 1 88 ? 25.172 -6.012 13.375 1 52.75 88 SER B CA 1
ATOM 3357 C C . SER B 1 88 ? 25.891 -5.438 14.586 1 52.75 88 SER B C 1
ATOM 3359 O O . SER B 1 88 ? 25.406 -5.531 15.711 1 52.75 88 SER B O 1
ATOM 3361 N N . ASN B 1 89 ? 27.203 -5.289 14.547 1 52.5 89 ASN B N 1
ATOM 3362 C CA . ASN B 1 89 ? 28.078 -4.637 15.523 1 52.5 89 ASN B CA 1
ATOM 3363 C C . ASN B 1 89 ? 27.375 -3.459 16.203 1 52.5 89 ASN B C 1
ATOM 3365 O O . ASN B 1 89 ? 27.734 -3.082 17.312 1 52.5 89 ASN B O 1
ATOM 3369 N N . ILE B 1 90 ? 26.672 -2.748 15.508 1 52.53 90 ILE B N 1
ATOM 3370 C CA . ILE B 1 90 ? 26.125 -1.519 16.062 1 52.53 90 ILE B CA 1
ATOM 3371 C C . ILE B 1 90 ? 25.062 -1.857 17.125 1 52.53 90 ILE B C 1
ATOM 3373 O O . ILE B 1 90 ? 24.766 -1.037 17.984 1 52.53 90 ILE B O 1
ATOM 3377 N N . ALA B 1 91 ? 24.578 -3.047 16.891 1 49.19 91 ALA B N 1
ATOM 3378 C CA . ALA B 1 91 ? 23.453 -3.447 17.734 1 49.19 91 ALA B CA 1
ATOM 3379 C C . ALA B 1 91 ? 23.859 -3.455 19.203 1 49.19 91 ALA B C 1
ATOM 3381 O O . ALA B 1 91 ? 23 -3.41 20.094 1 49.19 91 ALA B O 1
ATOM 3382 N N . THR B 1 92 ? 25.047 -3.617 19.422 1 47.31 92 THR B N 1
ATOM 3383 C CA . THR B 1 92 ? 25.406 -3.584 20.844 1 47.31 92 THR B CA 1
ATOM 3384 C C . THR B 1 92 ? 25.031 -2.248 21.469 1 47.31 92 THR B C 1
ATOM 3386 O O . THR B 1 92 ? 24.719 -2.184 22.656 1 47.31 92 THR B O 1
ATOM 3389 N N . THR B 1 93 ? 25.312 -1.189 20.844 1 47.12 93 THR B N 1
ATOM 3390 C CA . THR B 1 93 ? 25 0.114 21.406 1 47.12 93 THR B CA 1
ATOM 3391 C C . THR B 1 93 ? 23.5 0.365 21.359 1 47.12 93 THR B C 1
ATOM 3393 O O . THR B 1 93 ? 22.969 1.185 22.125 1 47.12 93 THR B O 1
ATOM 3396 N N . ILE B 1 94 ? 22.922 0.18 20.219 1 49.75 94 ILE B N 1
ATOM 3397 C CA . ILE B 1 94 ? 21.469 0.402 20.188 1 49.75 94 ILE B CA 1
ATOM 3398 C C . ILE B 1 94 ? 20.766 -0.669 21.016 1 49.75 94 ILE B C 1
ATOM 3400 O O . ILE B 1 94 ? 20.922 -1.865 20.766 1 49.75 94 ILE B O 1
ATOM 3404 N N . GLN B 1 95 ? 20.578 -0.316 22.172 1 47.84 95 GLN B N 1
ATOM 3405 C CA . GLN B 1 95 ? 19.891 -1.195 23.125 1 47.84 95 GLN B CA 1
ATOM 3406 C C . GLN B 1 95 ? 19.125 -2.299 22.391 1 47.84 95 GLN B C 1
ATOM 3408 O O . GLN B 1 95 ? 18.781 -2.154 21.219 1 47.84 95 GLN B O 1
ATOM 3413 N N . LYS B 1 96 ? 18.672 -3.311 23.203 1 47.81 96 LYS B N 1
ATOM 3414 C CA . LYS B 1 96 ? 17.891 -4.547 23.156 1 47.81 96 LYS B CA 1
ATOM 3415 C C . LYS B 1 96 ? 16.672 -4.391 22.266 1 47.81 96 LYS B C 1
ATOM 3417 O O . LYS B 1 96 ? 15.531 -4.395 22.734 1 47.81 96 LYS B O 1
ATOM 3422 N N . SER B 1 97 ? 16.469 -3.416 21.703 1 53.09 97 SER B N 1
ATOM 3423 C CA . SER B 1 97 ? 15.125 -3.424 21.156 1 53.09 97 SER B CA 1
ATOM 3424 C C . SER B 1 97 ? 14.898 -4.652 20.281 1 53.09 97 SER B C 1
ATOM 3426 O O . SER B 1 97 ? 15.539 -4.812 19.234 1 53.09 97 SER B O 1
ATOM 3428 N N . ASN B 1 98 ? 14.508 -5.723 20.812 1 60.72 98 ASN B N 1
ATOM 3429 C CA . ASN B 1 98 ? 14.43 -7.16 20.562 1 60.72 98 ASN B CA 1
ATOM 3430 C C . ASN B 1 98 ? 13.531 -7.473 19.375 1 60.72 98 ASN B C 1
ATOM 3432 O O . ASN B 1 98 ? 13.75 -8.461 18.672 1 60.72 98 ASN B O 1
ATOM 3436 N N . SER B 1 99 ? 12.648 -6.484 18.922 1 79.38 99 SER B N 1
ATOM 3437 C CA . SER B 1 99 ? 11.789 -6.984 17.859 1 79.38 99 SER B CA 1
ATOM 3438 C C . SER B 1 99 ? 11.703 -5.992 16.703 1 79.38 99 SER B C 1
ATOM 3440 O O . SER B 1 99 ? 11.766 -4.781 16.906 1 79.38 99 SER B O 1
ATOM 3442 N N . HIS B 1 100 ? 12.031 -6.344 15.547 1 86.94 100 HIS B N 1
ATOM 3443 C CA . HIS B 1 100 ? 11.812 -5.488 14.383 1 86.94 100 HIS B CA 1
ATOM 3444 C C . HIS B 1 100 ? 10.93 -6.172 13.352 1 86.94 100 HIS B C 1
ATOM 3446 O O . HIS B 1 100 ? 10.836 -7.402 13.32 1 86.94 100 HIS B O 1
ATOM 3452 N N . ARG B 1 101 ? 10.312 -5.316 12.602 1 92.06 101 ARG B N 1
ATOM 3453 C CA . ARG B 1 101 ? 9.43 -5.793 11.539 1 92.06 101 ARG B CA 1
ATOM 3454 C C . ARG B 1 101 ? 10.227 -6.168 10.297 1 92.06 101 ARG B C 1
ATOM 3456 O O . ARG B 1 101 ? 11.078 -5.402 9.844 1 92.06 101 ARG B O 1
ATOM 3463 N N . VAL B 1 102 ? 9.93 -7.387 9.805 1 94.94 102 VAL B N 1
ATOM 3464 C CA . VAL B 1 102 ? 10.703 -7.891 8.68 1 94.94 102 VAL B CA 1
ATOM 3465 C C . VAL B 1 102 ? 9.766 -8.289 7.539 1 94.94 102 VAL B C 1
ATOM 3467 O O . VAL B 1 102 ? 8.703 -8.867 7.777 1 94.94 102 VAL B O 1
ATOM 3470 N N . ALA B 1 103 ? 10.133 -7.887 6.336 1 97.5 103 ALA B N 1
ATOM 3471 C CA . ALA B 1 103 ? 9.484 -8.344 5.109 1 97.5 103 ALA B CA 1
ATOM 3472 C C . ALA B 1 103 ? 10.273 -9.469 4.457 1 97.5 103 ALA B C 1
ATOM 3474 O O . ALA B 1 103 ? 11.438 -9.289 4.09 1 97.5 103 ALA B O 1
ATOM 3475 N N . GLU B 1 104 ? 9.594 -10.594 4.254 1 97.31 104 GLU B N 1
ATOM 3476 C CA . GLU B 1 104 ? 10.297 -11.789 3.793 1 97.31 104 GLU B CA 1
ATOM 3477 C C . GLU B 1 104 ? 9.656 -12.352 2.531 1 97.31 104 GLU B C 1
ATOM 3479 O O . GLU B 1 104 ? 8.43 -12.391 2.416 1 97.31 104 GLU B O 1
ATOM 3484 N N . THR B 1 105 ? 10.508 -12.766 1.637 1 97.75 105 THR B N 1
ATOM 3485 C CA . THR B 1 105 ? 10.055 -13.516 0.469 1 97.75 105 THR B CA 1
ATOM 3486 C C . THR B 1 105 ? 10.852 -14.812 0.314 1 97.75 105 THR B C 1
ATOM 3488 O O . THR B 1 105 ? 12.023 -14.875 0.698 1 97.75 105 THR B O 1
ATOM 3491 N N . ALA B 1 106 ? 10.227 -15.836 -0.108 1 96.62 106 ALA B N 1
ATOM 3492 C CA . ALA B 1 106 ? 10.844 -17.109 -0.45 1 96.62 106 ALA B CA 1
ATOM 3493 C C . ALA B 1 106 ? 10.414 -17.578 -1.838 1 96.62 106 ALA B C 1
ATOM 3495 O O . ALA B 1 106 ? 9.227 -17.797 -2.082 1 96.62 106 ALA B O 1
ATOM 3496 N N . ILE B 1 107 ? 11.367 -17.672 -2.705 1 96.5 107 ILE B N 1
ATOM 3497 C CA . ILE B 1 107 ? 11.078 -18.156 -4.055 1 96.5 107 ILE B CA 1
ATOM 3498 C C . ILE B 1 107 ? 11.555 -19.594 -4.199 1 96.5 107 ILE B C 1
ATOM 3500 O O . ILE B 1 107 ? 12.734 -19.891 -4 1 96.5 107 ILE B O 1
ATOM 3504 N N . PHE B 1 108 ? 10.656 -20.438 -4.559 1 93.38 108 PHE B N 1
ATOM 3505 C CA . PHE B 1 108 ? 10.938 -21.859 -4.762 1 93.38 108 PHE B CA 1
ATOM 3506 C C . PHE B 1 108 ? 11.18 -22.156 -6.234 1 93.38 108 PHE B C 1
ATOM 3508 O O . PHE B 1 108 ? 10.352 -21.828 -7.086 1 93.38 108 PHE B O 1
ATOM 3515 N N . ASN B 1 109 ? 12.242 -22.656 -6.496 1 90.75 109 ASN B N 1
ATOM 3516 C CA . ASN B 1 109 ? 12.648 -22.922 -7.875 1 90.75 109 ASN B CA 1
ATOM 3517 C C . ASN B 1 109 ? 13.344 -24.266 -8.008 1 90.75 109 ASN B C 1
ATOM 3519 O O . ASN B 1 109 ? 13.984 -24.734 -7.062 1 90.75 109 ASN B O 1
ATOM 3523 N N . ASP B 1 110 ? 13.25 -24.906 -9.172 1 85.94 110 ASP B N 1
ATOM 3524 C CA . ASP B 1 110 ? 13.875 -26.203 -9.383 1 85.94 110 ASP B CA 1
ATOM 3525 C C . ASP B 1 110 ? 15.031 -26.109 -10.375 1 85.94 110 ASP B C 1
ATOM 3527 O O . ASP B 1 110 ? 15.719 -27.094 -10.648 1 85.94 110 ASP B O 1
ATOM 3531 N N . ALA B 1 111 ? 15.125 -24.906 -10.93 1 82.62 111 ALA B N 1
ATOM 3532 C CA . ALA B 1 111 ? 16.188 -24.75 -11.922 1 82.62 111 ALA B CA 1
ATOM 3533 C C . ALA B 1 111 ? 16.938 -23.438 -11.711 1 82.62 111 ALA B C 1
ATOM 3535 O O . ALA B 1 111 ? 16.328 -22.406 -11.375 1 82.62 111 ALA B O 1
ATOM 3536 N N . GLU B 1 112 ? 18.188 -23.438 -11.898 1 84.25 112 GLU B N 1
ATOM 3537 C CA . GLU B 1 112 ? 19.047 -22.25 -11.961 1 84.25 112 GLU B CA 1
ATOM 3538 C C . GLU B 1 112 ? 18.844 -21.359 -10.75 1 84.25 112 GLU B C 1
ATOM 3540 O O . GLU B 1 112 ? 18.75 -20.125 -10.883 1 84.25 112 GLU B O 1
ATOM 3545 N N . THR B 1 113 ? 18.703 -21.969 -9.625 1 89.5 113 THR B N 1
ATOM 3546 C CA . THR B 1 113 ? 18.422 -21.203 -8.414 1 89.5 113 THR B CA 1
ATOM 3547 C C . THR B 1 113 ? 19.656 -20.422 -7.969 1 89.5 113 THR B C 1
ATOM 3549 O O . THR B 1 113 ? 19.531 -19.328 -7.406 1 89.5 113 THR B O 1
ATOM 3552 N N . LYS B 1 114 ? 20.812 -21.016 -8.25 1 91.31 114 LYS B N 1
ATOM 3553 C CA . LYS B 1 114 ? 22.047 -20.297 -7.926 1 91.31 114 LYS B CA 1
ATOM 3554 C C . LYS B 1 114 ? 22.141 -18.984 -8.711 1 91.31 114 LYS B C 1
ATOM 3556 O O . LYS B 1 114 ? 22.531 -17.953 -8.164 1 91.31 114 LYS B O 1
ATOM 3561 N N . ASP B 1 115 ? 21.781 -19.062 -9.906 1 94.94 115 ASP B N 1
ATOM 3562 C CA . ASP B 1 115 ? 21.781 -17.859 -10.734 1 94.94 115 ASP B CA 1
ATOM 3563 C C . ASP B 1 115 ? 20.766 -16.844 -10.203 1 94.94 115 ASP B C 1
ATOM 3565 O O . ASP B 1 115 ? 21.047 -15.641 -10.203 1 94.94 115 ASP B O 1
ATOM 3569 N N . LEU B 1 116 ? 19.641 -17.359 -9.773 1 95.94 116 LEU B N 1
ATOM 3570 C CA . LEU B 1 116 ? 18.625 -16.484 -9.188 1 95.94 116 LEU B CA 1
ATOM 3571 C C . LEU B 1 116 ? 19.172 -15.781 -7.945 1 95.94 116 LEU B C 1
ATOM 3573 O O . LEU B 1 116 ? 18.922 -14.586 -7.742 1 95.94 116 LEU B O 1
ATOM 3577 N N . PHE B 1 117 ? 19.922 -16.531 -7.18 1 97.19 117 PHE B N 1
ATOM 3578 C CA . PHE B 1 117 ? 20.531 -16.016 -5.965 1 97.19 117 PHE B CA 1
ATOM 3579 C C . PHE B 1 117 ? 21.422 -14.812 -6.277 1 97.19 117 PHE B C 1
ATOM 3581 O O . PHE B 1 117 ? 21.297 -13.758 -5.652 1 97.19 117 PHE B O 1
ATOM 3588 N N . TYR B 1 118 ? 22.188 -14.906 -7.25 1 96.75 118 TYR B N 1
ATOM 3589 C CA . TYR B 1 118 ? 23.109 -13.836 -7.629 1 96.75 118 TYR B CA 1
ATOM 3590 C C . TYR B 1 118 ? 22.344 -12.672 -8.258 1 96.75 118 TYR B C 1
ATOM 3592 O O . TYR B 1 118 ? 22.656 -11.508 -8 1 96.75 118 TYR B O 1
ATOM 3600 N N . LYS B 1 119 ? 21.438 -13.016 -9.023 1 96.81 119 LYS B N 1
ATOM 3601 C CA . LYS B 1 119 ? 20.641 -11.977 -9.656 1 96.81 119 LYS B CA 1
ATOM 3602 C C . LYS B 1 119 ? 19.906 -11.133 -8.609 1 96.81 119 LYS B C 1
ATOM 3604 O O . LYS B 1 119 ? 19.891 -9.906 -8.703 1 96.81 119 LYS B O 1
ATOM 3609 N N . ILE B 1 120 ? 19.344 -11.789 -7.613 1 97.62 120 ILE B N 1
ATOM 3610 C CA . ILE B 1 120 ? 18.594 -11.109 -6.562 1 97.62 120 ILE B CA 1
ATOM 3611 C C . ILE B 1 120 ? 19.531 -10.203 -5.77 1 97.62 120 ILE B C 1
ATOM 3613 O O . ILE B 1 120 ? 19.172 -9.07 -5.422 1 97.62 120 ILE B O 1
ATOM 3617 N N . GLN B 1 121 ? 20.734 -10.688 -5.543 1 97.81 121 GLN B N 1
ATOM 3618 C CA . GLN B 1 121 ? 21.719 -9.867 -4.836 1 97.81 121 GLN B CA 1
ATOM 3619 C C . GLN B 1 121 ? 21.953 -8.547 -5.559 1 97.81 121 GLN B C 1
ATOM 3621 O O . GLN B 1 121 ? 21.922 -7.477 -4.945 1 97.81 121 GLN B O 1
ATOM 3626 N N . LYS B 1 122 ? 22.156 -8.688 -6.766 1 97.75 122 LYS B N 1
ATOM 3627 C CA . LYS B 1 122 ? 22.453 -7.512 -7.574 1 97.75 122 LYS B CA 1
ATOM 3628 C C . LYS B 1 122 ? 21.25 -6.57 -7.633 1 97.75 122 LYS B C 1
ATOM 3630 O O . LYS B 1 122 ? 21.391 -5.367 -7.418 1 97.75 122 LYS B O 1
ATOM 3635 N N . GLU B 1 123 ? 20.109 -7.117 -7.879 1 97.81 123 GLU B N 1
ATOM 3636 C CA . GLU B 1 123 ? 18.891 -6.332 -8.016 1 97.81 123 GLU B CA 1
ATOM 3637 C C . GLU B 1 123 ? 18.547 -5.605 -6.715 1 97.81 123 GLU B C 1
ATOM 3639 O O . GLU B 1 123 ? 18.172 -4.434 -6.73 1 97.81 123 GLU B O 1
ATOM 3644 N N . ARG B 1 124 ? 18.719 -6.324 -5.6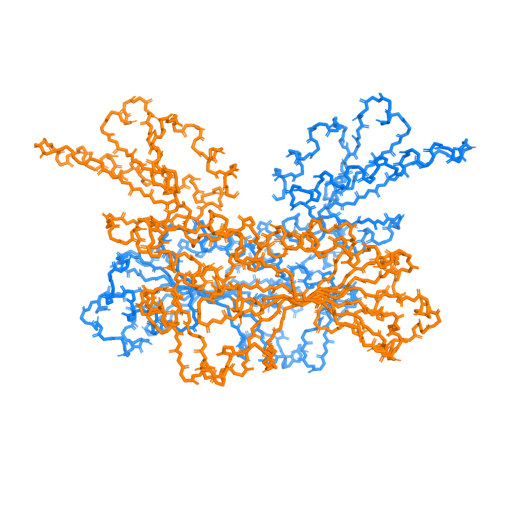17 1 98.44 124 ARG B N 1
ATOM 3645 C CA . ARG B 1 124 ? 18.344 -5.742 -4.332 1 98.44 124 ARG B CA 1
ATOM 3646 C C . ARG B 1 124 ? 19.359 -4.688 -3.9 1 98.44 124 ARG B C 1
ATOM 3648 O O . ARG B 1 124 ? 18.984 -3.67 -3.305 1 98.44 124 ARG B O 1
ATOM 3655 N N . LYS B 1 125 ? 20.609 -4.945 -4.156 1 98.38 125 LYS B N 1
ATOM 3656 C CA . LYS B 1 125 ? 21.609 -3.92 -3.902 1 98.38 125 LYS B CA 1
ATOM 3657 C C . LYS B 1 125 ? 21.281 -2.637 -4.664 1 98.38 125 LYS B C 1
ATOM 3659 O O . LYS B 1 125 ? 21.312 -1.546 -4.086 1 98.38 125 LYS B O 1
ATOM 3664 N N . ILE B 1 126 ? 20.984 -2.773 -5.914 1 98.25 126 ILE B N 1
ATOM 3665 C CA . ILE B 1 126 ? 20.656 -1.63 -6.758 1 98.25 126 ILE B CA 1
ATOM 3666 C C . ILE B 1 126 ? 19.406 -0.938 -6.219 1 98.25 126 ILE B C 1
ATOM 3668 O O . ILE B 1 126 ? 19.328 0.292 -6.211 1 98.25 126 ILE B O 1
ATOM 3672 N N . TRP B 1 127 ? 18.469 -1.746 -5.777 1 98.44 127 TRP B N 1
ATOM 3673 C CA . TRP B 1 127 ? 17.234 -1.21 -5.238 1 98.44 127 TRP B CA 1
ATOM 3674 C C . TRP B 1 127 ? 17.5 -0.291 -4.051 1 98.44 127 TRP B C 1
ATOM 3676 O O . TRP B 1 127 ? 16.984 0.83 -3.996 1 98.44 127 TRP B O 1
ATOM 3686 N N . TRP B 1 128 ? 18.328 -0.727 -3.137 1 98.5 128 TRP B N 1
ATOM 3687 C CA . TRP B 1 128 ? 18.672 0.09 -1.979 1 98.5 128 TRP B CA 1
ATOM 3688 C C . TRP B 1 128 ? 19.422 1.347 -2.408 1 98.5 128 TRP B C 1
ATOM 3690 O O . TRP B 1 128 ? 19.172 2.438 -1.892 1 98.5 128 TRP B O 1
ATOM 3700 N N . ARG B 1 129 ? 20.266 1.192 -3.322 1 98.12 129 ARG B N 1
ATOM 3701 C CA . ARG B 1 129 ? 21.078 2.314 -3.785 1 98.12 129 ARG B CA 1
ATOM 3702 C C . ARG B 1 129 ? 20.203 3.377 -4.453 1 98.12 129 ARG B C 1
ATOM 3704 O O . ARG B 1 129 ? 20.484 4.574 -4.328 1 98.12 129 ARG B O 1
ATOM 3711 N N . LYS B 1 130 ? 19.219 2.984 -5.086 1 97.06 130 LYS B N 1
ATOM 3712 C CA . LYS B 1 130 ? 18.328 3.916 -5.77 1 97.06 130 LYS B CA 1
ATOM 3713 C C . LYS B 1 130 ? 17.547 4.762 -4.77 1 97.06 130 LYS B C 1
ATOM 3715 O O . LYS B 1 130 ? 17.172 5.898 -5.07 1 97.06 130 LYS B O 1
ATOM 3720 N N . LEU B 1 131 ? 17.312 4.25 -3.631 1 96.81 131 LEU B N 1
ATOM 3721 C CA . LEU B 1 131 ? 16.516 4.934 -2.627 1 96.81 131 LEU B CA 1
ATOM 3722 C C . LEU B 1 131 ? 17.391 5.816 -1.738 1 96.81 131 LEU B C 1
ATOM 3724 O O . LEU B 1 131 ? 16.875 6.668 -1.01 1 96.81 131 LEU B O 1
ATOM 3728 N N . ALA B 1 132 ? 18.641 5.641 -1.887 1 95 132 ALA B N 1
ATOM 3729 C CA . ALA B 1 132 ? 19.578 6.285 -0.971 1 95 132 ALA B CA 1
ATOM 3730 C C . ALA B 1 132 ? 20.047 7.633 -1.521 1 95 132 ALA B C 1
ATOM 3732 O O . ALA B 1 132 ? 20.062 7.844 -2.736 1 95 132 ALA B O 1
ATOM 3733 N N . GLN B 1 133 ? 20.344 8.5 -0.61 1 91.56 133 GLN B N 1
ATOM 3734 C CA . GLN B 1 133 ? 21 9.75 -1 1 91.56 133 GLN B CA 1
ATOM 3735 C C . GLN B 1 133 ? 22.469 9.508 -1.364 1 91.56 133 GLN B C 1
ATOM 3737 O O . GLN B 1 133 ? 22.984 10.133 -2.287 1 91.56 133 GLN B O 1
ATOM 3742 N N . ASN B 1 134 ? 23.094 8.633 -0.633 1 92.56 134 ASN B N 1
ATOM 3743 C CA . ASN B 1 134 ? 24.469 8.203 -0.907 1 92.56 134 ASN B CA 1
ATOM 3744 C C . ASN B 1 134 ? 24.547 6.719 -1.237 1 92.56 134 ASN B C 1
ATOM 3746 O O . ASN B 1 134 ? 24.812 5.895 -0.36 1 92.56 134 ASN B O 1
ATOM 3750 N N . PRO B 1 135 ? 24.453 6.375 -2.473 1 95.62 135 PRO B N 1
ATOM 3751 C CA . PRO B 1 135 ? 24.359 4.977 -2.895 1 95.62 135 PRO B CA 1
ATOM 3752 C C . PRO B 1 135 ? 25.609 4.164 -2.516 1 95.62 135 PRO B C 1
ATOM 3754 O O . PRO B 1 135 ? 25.516 2.959 -2.275 1 95.62 135 PRO B O 1
ATOM 3757 N N . SER B 1 136 ? 26.75 4.773 -2.447 1 95.5 136 SER B N 1
ATOM 3758 C CA . SER B 1 136 ? 28.016 4.062 -2.223 1 95.5 136 SER B CA 1
ATOM 3759 C C . SER B 1 136 ? 28.047 3.422 -0.84 1 95.5 136 SER B C 1
ATOM 3761 O O . SER B 1 136 ? 28.844 2.512 -0.59 1 95.5 136 SER B O 1
ATOM 3763 N N . ARG B 1 137 ? 27.203 3.869 0.054 1 94 137 ARG B N 1
ATOM 3764 C CA . ARG B 1 137 ? 27.141 3.371 1.425 1 94 137 ARG B CA 1
ATOM 3765 C C . ARG B 1 137 ? 26.547 1.969 1.473 1 94 137 ARG B C 1
ATOM 3767 O O . ARG B 1 137 ? 26.781 1.221 2.424 1 94 137 ARG B O 1
ATOM 3774 N N . PHE B 1 138 ? 25.781 1.598 0.515 1 97 138 PHE B N 1
ATOM 3775 C CA . PHE B 1 138 ? 25.062 0.326 0.511 1 97 138 PHE B CA 1
ATOM 3776 C C . PHE B 1 138 ? 25.828 -0.727 -0.274 1 97 138 PHE B C 1
ATOM 3778 O O . PHE B 1 138 ? 26.031 -0.586 -1.483 1 97 138 PHE B O 1
ATOM 3785 N N . LYS B 1 139 ? 26.203 -1.762 0.473 1 97.5 139 LYS B N 1
ATOM 3786 C CA . LYS B 1 139 ? 27.109 -2.748 -0.105 1 97.5 139 LYS B CA 1
ATOM 3787 C C . LYS B 1 139 ? 26.688 -4.164 0.278 1 97.5 139 LYS B C 1
ATOM 3789 O O . LYS B 1 139 ? 25.938 -4.363 1.228 1 97.5 139 LYS B O 1
ATOM 3794 N N . LEU B 1 140 ? 27.219 -5.07 -0.51 1 97.69 140 LEU B N 1
ATOM 3795 C CA . LEU B 1 140 ? 27.062 -6.484 -0.193 1 97.69 140 LEU B CA 1
ATOM 3796 C C . LEU B 1 140 ? 28.156 -6.953 0.761 1 97.69 140 LEU B C 1
ATOM 3798 O O . LEU B 1 140 ? 29.312 -6.559 0.624 1 97.69 140 LEU B O 1
ATOM 3802 N N . SER B 1 141 ? 27.781 -7.73 1.664 1 95.69 141 SER B N 1
ATOM 3803 C CA . SER B 1 141 ? 28.766 -8.383 2.518 1 95.69 141 SER B CA 1
ATOM 3804 C C . SER B 1 141 ? 29.469 -9.531 1.79 1 95.69 141 SER B C 1
ATOM 3806 O O . SER B 1 141 ? 29.094 -9.859 0.66 1 95.69 141 SER B O 1
ATOM 3808 N N . GLU B 1 142 ? 30.438 -10.047 2.479 1 94.88 142 GLU B N 1
ATOM 3809 C CA . GLU B 1 142 ? 31.047 -11.273 1.965 1 94.88 142 GLU B CA 1
ATOM 3810 C C . GLU B 1 142 ? 30.062 -12.445 2.043 1 94.88 142 GLU B C 1
ATOM 3812 O O . GLU B 1 142 ? 29.25 -12.523 2.967 1 94.88 142 GLU B O 1
ATOM 3817 N N . VAL B 1 143 ? 30.281 -13.289 1.051 1 94.62 143 VAL B N 1
ATOM 3818 C CA . VAL B 1 143 ? 29.422 -14.469 1.004 1 94.62 143 VAL B CA 1
ATOM 3819 C C . VAL B 1 143 ? 29.875 -15.469 2.07 1 94.62 143 VAL B C 1
ATOM 3821 O O . VAL B 1 143 ? 31.062 -15.75 2.205 1 94.62 143 VAL B O 1
ATOM 3824 N N . LYS B 1 144 ? 28.938 -15.898 2.811 1 94.62 144 LYS B N 1
ATOM 3825 C CA . LYS B 1 144 ? 29.188 -16.938 3.805 1 94.62 144 LYS B CA 1
ATOM 3826 C C . LYS B 1 144 ? 28.547 -18.266 3.389 1 94.62 144 LYS B C 1
ATOM 3828 O O . LYS B 1 144 ? 27.312 -18.344 3.232 1 94.62 144 LYS B O 1
ATOM 3833 N N . LYS B 1 145 ? 29.328 -19.266 3.223 1 93.44 145 LYS B N 1
ATOM 3834 C CA . LYS B 1 145 ? 28.828 -20.594 2.857 1 93.44 145 LYS B CA 1
ATOM 3835 C C . LYS B 1 145 ? 28.734 -21.5 4.078 1 93.44 145 LYS B C 1
ATOM 3837 O O . LYS B 1 145 ? 29.719 -21.672 4.805 1 93.44 145 LYS B O 1
ATOM 3842 N N . ILE B 1 146 ? 27.547 -21.969 4.254 1 89.75 146 ILE B N 1
ATOM 3843 C CA . ILE B 1 146 ? 27.281 -22.922 5.32 1 89.75 146 ILE B CA 1
ATOM 3844 C C . ILE B 1 146 ? 26.797 -24.25 4.727 1 89.75 146 ILE B C 1
ATOM 3846 O O . ILE B 1 146 ? 26.375 -24.297 3.564 1 89.75 146 ILE B O 1
ATOM 3850 N N . LYS B 1 147 ? 26.891 -25.312 5.281 1 85.94 147 LYS B N 1
ATOM 3851 C CA . LYS B 1 147 ? 26.656 -26.672 4.777 1 85.94 147 LYS B CA 1
ATOM 3852 C C . LYS B 1 147 ? 25.453 -26.703 3.822 1 85.94 147 LYS B C 1
ATOM 3854 O O . LYS B 1 147 ? 25.594 -27.125 2.676 1 85.94 147 LYS B O 1
ATOM 3859 N N . ASN B 1 148 ? 24.328 -26.234 4.102 1 86.75 148 ASN B N 1
ATOM 3860 C CA . ASN B 1 148 ? 23.141 -26.391 3.268 1 86.75 148 ASN B CA 1
ATOM 3861 C C . ASN B 1 148 ? 22.609 -25.047 2.791 1 86.75 148 ASN B C 1
ATOM 3863 O O . ASN B 1 148 ? 21.531 -24.984 2.195 1 86.75 148 ASN B O 1
ATOM 3867 N N . TYR B 1 149 ? 23.375 -24.016 3.049 1 92.25 149 TYR B N 1
ATOM 3868 C CA . TYR B 1 149 ? 22.859 -22.734 2.561 1 92.25 149 TYR B CA 1
ATOM 3869 C C . TYR B 1 149 ? 23.984 -21.703 2.475 1 92.25 149 TYR B C 1
ATOM 3871 O O . TYR B 1 149 ? 25.062 -21.891 3.061 1 92.25 149 TYR B O 1
ATOM 3879 N N . THR B 1 150 ? 23.859 -20.734 1.604 1 95.06 150 THR B N 1
ATOM 3880 C CA . THR B 1 150 ? 24.75 -19.594 1.402 1 95.06 150 THR B CA 1
ATOM 3881 C C . THR B 1 150 ? 24.047 -18.297 1.755 1 95.06 150 THR B C 1
ATOM 3883 O O . THR B 1 150 ? 22.875 -18.094 1.432 1 95.06 150 THR B O 1
ATOM 3886 N N . ILE B 1 151 ? 24.812 -17.422 2.443 1 95.88 151 ILE B N 1
ATOM 3887 C CA . ILE B 1 151 ? 24.188 -16.188 2.932 1 95.88 151 ILE B CA 1
ATOM 3888 C C . ILE B 1 151 ? 25 -14.984 2.441 1 95.88 151 ILE B C 1
ATOM 3890 O O . ILE B 1 151 ? 26.234 -15.016 2.42 1 95.88 151 ILE B O 1
ATOM 3894 N N . VAL B 1 152 ? 24.297 -14.008 2.053 1 97.06 152 VAL B N 1
ATOM 3895 C CA . VAL B 1 152 ? 24.875 -12.703 1.752 1 97.06 152 VAL B CA 1
ATOM 3896 C C . VAL B 1 152 ? 23.984 -11.602 2.33 1 97.06 152 VAL B C 1
ATOM 3898 O O . VAL B 1 152 ? 22.766 -11.68 2.264 1 97.06 152 VAL B O 1
ATOM 3901 N N . ASP B 1 153 ? 24.609 -10.578 2.898 1 96.56 153 ASP B N 1
ATOM 3902 C CA . ASP B 1 153 ? 23.859 -9.469 3.48 1 96.56 153 ASP B CA 1
ATOM 3903 C C . ASP B 1 153 ? 24.062 -8.188 2.68 1 96.56 153 ASP B C 1
ATOM 3905 O O . ASP B 1 153 ? 25.125 -7.973 2.105 1 96.56 153 ASP B O 1
ATOM 3909 N N . ILE B 1 154 ? 23.078 -7.438 2.592 1 97.62 154 ILE B N 1
ATOM 3910 C CA . ILE B 1 154 ? 23.188 -6.051 2.162 1 97.62 154 ILE B CA 1
ATOM 3911 C C . ILE B 1 154 ? 23.297 -5.137 3.383 1 97.62 154 ILE B C 1
ATOM 3913 O O . ILE B 1 154 ? 22.422 -5.168 4.262 1 97.62 154 ILE B O 1
ATOM 3917 N N . GLU B 1 155 ? 24.297 -4.312 3.357 1 96.25 155 GLU B N 1
ATOM 3918 C CA . GLU B 1 155 ? 24.578 -3.492 4.531 1 96.25 155 GLU B CA 1
ATOM 3919 C C . GLU B 1 155 ? 24.75 -2.025 4.152 1 96.25 155 GLU B C 1
ATOM 3921 O O . GLU B 1 155 ? 25.109 -1.714 3.014 1 96.25 155 GLU B O 1
ATOM 3926 N N . ALA B 1 156 ? 24.375 -1.217 5.086 1 94.38 156 ALA B N 1
ATOM 3927 C CA . ALA B 1 156 ? 24.719 0.2 5.012 1 94.38 156 ALA B CA 1
ATOM 3928 C C . ALA B 1 156 ? 25.875 0.529 5.945 1 94.38 156 ALA B C 1
ATOM 3930 O O . ALA B 1 156 ? 25.828 0.253 7.145 1 94.38 156 ALA B O 1
ATOM 3931 N N . GLN B 1 157 ? 26.875 1.176 5.352 1 92.5 157 GLN B N 1
ATOM 3932 C CA . GLN B 1 157 ? 28.078 1.449 6.109 1 92.5 157 GLN B CA 1
ATOM 3933 C C . GLN B 1 157 ? 28.109 2.895 6.598 1 92.5 157 GLN B C 1
ATOM 3935 O O . GLN B 1 157 ? 28 3.828 5.801 1 92.5 157 GLN B O 1
ATOM 3940 N N . PHE B 1 158 ? 28.281 2.957 7.914 1 88.31 158 PHE B N 1
ATOM 3941 C CA . PHE B 1 158 ? 28.391 4.262 8.555 1 88.31 158 PHE B CA 1
ATOM 3942 C C . PHE B 1 158 ? 29.656 4.352 9.398 1 88.31 158 PHE B C 1
ATOM 3944 O O . PHE B 1 158 ? 30.328 3.348 9.617 1 88.31 158 PHE B O 1
ATOM 3951 N N . SER B 1 159 ? 29.953 5.602 9.82 1 84.12 159 SER B N 1
ATOM 3952 C CA . SER B 1 159 ? 31.141 5.805 10.648 1 84.12 159 SER B CA 1
ATOM 3953 C C . SER B 1 159 ? 30.984 5.109 12 1 84.12 159 SER B C 1
ATOM 3955 O O . SER B 1 159 ? 31.984 4.672 12.586 1 84.12 159 SER B O 1
ATOM 3957 N N . PHE B 1 160 ? 29.781 4.934 12.398 1 80.62 160 PHE B N 1
ATOM 3958 C CA . PHE B 1 160 ? 29.516 4.355 13.719 1 80.62 160 PHE B CA 1
ATOM 3959 C C . PHE B 1 160 ? 29.344 2.844 13.617 1 80.62 160 PHE B C 1
ATOM 3961 O O . PHE B 1 160 ? 29.203 2.162 14.633 1 80.62 160 PHE B O 1
ATOM 3968 N N . GLY B 1 161 ? 29.312 2.367 12.391 1 83.5 161 GLY B N 1
ATOM 3969 C CA . GLY B 1 161 ? 29.141 0.935 12.203 1 83.5 161 GLY B CA 1
ATOM 3970 C C . GLY B 1 161 ? 28.297 0.587 10.992 1 83.5 161 GLY B C 1
ATOM 3971 O O . GLY B 1 161 ? 27.766 1.476 10.32 1 83.5 161 GLY B O 1
ATOM 3972 N N . ASN B 1 162 ? 28.188 -0.752 10.859 1 87.88 162 ASN B N 1
ATOM 3973 C CA . ASN B 1 162 ? 27.406 -1.241 9.727 1 87.88 162 ASN B CA 1
ATOM 3974 C C . ASN B 1 162 ? 26.031 -1.737 10.164 1 87.88 162 ASN B C 1
ATOM 3976 O O . ASN B 1 162 ? 25.906 -2.365 11.219 1 87.88 162 ASN B O 1
ATOM 3980 N N . LEU B 1 163 ? 25.062 -1.393 9.375 1 88.75 163 LEU B N 1
ATOM 3981 C CA . LEU B 1 163 ? 23.719 -1.888 9.602 1 88.75 163 LEU B CA 1
ATOM 3982 C C . LEU B 1 163 ? 23.328 -2.906 8.539 1 88.75 163 LEU B C 1
ATOM 3984 O O . LEU B 1 163 ? 23.406 -2.627 7.34 1 88.75 163 LEU B O 1
ATOM 3988 N N . ILE B 1 164 ? 22.906 -4.07 9.023 1 93.44 164 ILE B N 1
ATOM 3989 C CA . ILE B 1 164 ? 22.406 -5.07 8.086 1 93.44 164 ILE B CA 1
ATOM 3990 C C . ILE B 1 164 ? 20.953 -4.77 7.746 1 93.44 164 ILE B C 1
ATOM 3992 O O . ILE B 1 164 ? 20.109 -4.691 8.641 1 93.44 164 ILE B O 1
ATOM 3996 N N . LEU B 1 165 ? 20.703 -4.672 6.512 1 95.94 165 LEU B N 1
ATOM 3997 C CA . LEU B 1 165 ? 19.359 -4.262 6.082 1 95.94 165 LEU B CA 1
ATOM 3998 C C . LEU B 1 165 ? 18.578 -5.445 5.516 1 95.94 165 LEU B C 1
ATOM 4000 O O . LEU B 1 165 ? 17.375 -5.543 5.707 1 95.94 165 LEU B O 1
ATOM 4004 N N . GLU B 1 166 ? 19.234 -6.219 4.805 1 97.06 166 GLU B N 1
ATOM 4005 C CA . GLU B 1 166 ? 18.609 -7.332 4.105 1 97.06 166 GLU B CA 1
ATOM 4006 C C . GLU B 1 166 ? 19.547 -8.531 4 1 97.06 166 GLU B C 1
ATOM 4008 O O . GLU B 1 166 ? 20.734 -8.367 3.727 1 97.06 166 GLU B O 1
ATOM 4013 N N . ARG B 1 167 ? 19.031 -9.672 4.289 1 96.69 167 ARG B N 1
ATOM 4014 C CA . ARG B 1 167 ? 19.781 -10.914 4.16 1 96.69 167 ARG B CA 1
ATOM 4015 C C . ARG B 1 167 ? 19.203 -11.789 3.053 1 96.69 167 ARG B C 1
ATOM 4017 O O . ARG B 1 167 ? 18 -12.07 3.033 1 96.69 167 ARG B O 1
ATOM 4024 N N . ILE B 1 168 ? 19.969 -12.148 2.156 1 97.88 168 ILE B N 1
ATOM 4025 C CA . ILE B 1 168 ? 19.578 -13.055 1.077 1 97.88 168 ILE B CA 1
ATOM 4026 C C . ILE B 1 168 ? 20.219 -14.422 1.31 1 97.88 168 ILE B C 1
ATOM 4028 O O . ILE B 1 168 ? 21.422 -14.531 1.499 1 97.88 168 ILE B O 1
ATOM 4032 N N . THR B 1 169 ? 19.422 -15.445 1.331 1 96.62 169 THR B N 1
ATOM 4033 C CA . THR B 1 169 ? 19.875 -16.797 1.623 1 96.62 169 THR B CA 1
ATOM 4034 C C . THR B 1 169 ? 19.516 -17.75 0.487 1 96.62 169 THR B C 1
ATOM 4036 O O . THR B 1 169 ? 18.375 -17.734 -0.003 1 96.62 169 THR B O 1
ATOM 4039 N N . TYR B 1 170 ? 20.5 -18.516 0.059 1 96.31 170 TYR B N 1
ATOM 4040 C CA . TYR B 1 170 ? 20.297 -19.578 -0.917 1 96.31 170 TYR B CA 1
ATOM 4041 C C . TYR B 1 170 ? 20.297 -20.938 -0.237 1 96.31 170 TYR B C 1
ATOM 4043 O O . TYR B 1 170 ? 21.312 -21.391 0.289 1 96.31 170 TYR B O 1
ATOM 4051 N N . HIS B 1 171 ? 19.125 -21.594 -0.242 1 93.94 171 HIS B N 1
ATOM 4052 C CA . HIS B 1 171 ? 18.969 -22.922 0.344 1 93.94 171 HIS B CA 1
ATOM 4053 C C . HIS B 1 171 ? 19.016 -24 -0.729 1 93.94 171 HIS B C 1
ATOM 4055 O O . HIS B 1 171 ? 18.203 -24.016 -1.652 1 93.94 171 HIS B O 1
ATOM 4061 N N . THR B 1 172 ? 19.859 -24.906 -0.537 1 87.81 172 THR B N 1
ATOM 4062 C CA . THR B 1 172 ? 19.984 -26 -1.495 1 87.81 172 THR B CA 1
ATOM 4063 C C . THR B 1 172 ? 19.062 -27.156 -1.126 1 87.81 172 THR B C 1
ATOM 4065 O O . THR B 1 172 ? 18.719 -27.984 -1.975 1 87.81 172 THR B O 1
ATOM 4068 N N . ASP B 1 173 ? 18.734 -27.297 0.103 1 81.75 173 ASP B N 1
ATOM 4069 C CA . ASP B 1 173 ? 17.859 -28.375 0.56 1 81.75 173 ASP B CA 1
ATOM 4070 C C . ASP B 1 173 ? 16.656 -27.812 1.304 1 81.75 173 ASP B C 1
ATOM 4072 O O . ASP B 1 173 ? 16.75 -27.484 2.484 1 81.75 173 ASP B O 1
ATOM 4076 N N . VAL B 1 174 ? 15.586 -27.781 0.598 1 82 174 VAL B N 1
ATOM 4077 C CA . VAL B 1 174 ? 14.367 -27.188 1.143 1 82 174 VAL B CA 1
ATOM 4078 C C . VAL B 1 174 ? 13.602 -28.234 1.955 1 82 174 VAL B C 1
ATOM 4080 O O . VAL B 1 174 ? 12.797 -27.875 2.824 1 82 174 VAL B O 1
ATOM 4083 N N . GLN B 1 175 ? 13.852 -29.453 1.786 1 77.19 175 GLN B N 1
ATOM 4084 C CA . GLN B 1 175 ? 13.141 -30.531 2.486 1 77.19 175 GLN B CA 1
ATOM 4085 C C . GLN B 1 175 ? 13.312 -30.391 3.998 1 77.19 175 GLN B C 1
ATOM 4087 O O . GLN B 1 175 ? 12.367 -30.625 4.754 1 77.19 175 GLN B O 1
ATOM 4092 N N . LYS B 1 176 ? 14.391 -29.969 4.312 1 71.94 176 LYS B N 1
ATOM 4093 C CA . LYS B 1 176 ? 14.664 -29.844 5.738 1 71.94 176 LYS B CA 1
ATOM 4094 C C . LYS B 1 176 ? 13.922 -28.656 6.34 1 71.94 176 LYS B C 1
ATOM 4096 O O . LYS B 1 176 ? 13.57 -28.672 7.523 1 71.94 176 LYS B O 1
ATOM 4101 N N . LEU B 1 177 ? 13.68 -27.75 5.453 1 73.5 177 LEU B N 1
ATOM 4102 C CA . LEU B 1 177 ? 13.039 -26.531 5.922 1 73.5 177 LEU B CA 1
ATOM 4103 C C . LEU B 1 177 ? 11.531 -26.719 6.051 1 73.5 177 LEU B C 1
ATOM 4105 O O . LEU B 1 177 ? 10.906 -26.141 6.941 1 73.5 177 LEU B O 1
ATOM 4109 N N . PHE B 1 178 ? 11.055 -27.562 5.191 1 76.31 178 PHE B N 1
ATOM 4110 C CA . PHE B 1 178 ? 9.602 -27.734 5.145 1 76.31 178 PHE B CA 1
ATOM 4111 C C . PHE B 1 178 ? 9.227 -29.203 5.242 1 76.31 178 PHE B C 1
ATOM 4113 O O . PHE B 1 178 ? 8.539 -29.734 4.367 1 76.31 178 PHE B O 1
ATOM 4120 N N . SER B 1 179 ? 9.703 -29.812 6.176 1 66.19 179 SER B N 1
ATOM 4121 C CA . SER B 1 179 ? 9.508 -31.234 6.375 1 66.19 179 SER B CA 1
ATOM 4122 C C . SER B 1 179 ? 8.031 -31.594 6.492 1 66.19 179 SER B C 1
ATOM 4124 O O . SER B 1 179 ? 7.637 -32.719 6.23 1 66.19 179 SER B O 1
ATOM 4126 N N . GLN B 1 180 ? 7.254 -30.703 6.766 1 67.19 180 GLN B N 1
ATOM 4127 C CA . GLN B 1 180 ? 5.84 -30.984 7 1 67.19 180 GLN B CA 1
ATOM 4128 C C . GLN B 1 180 ? 5.027 -30.828 5.719 1 67.19 180 GLN B C 1
ATOM 4130 O O . GLN B 1 180 ? 3.805 -30.984 5.727 1 67.19 180 GLN B O 1
ATOM 4135 N N . VAL B 1 181 ? 5.77 -30.578 4.738 1 66.88 181 VAL B N 1
ATOM 4136 C CA . VAL B 1 181 ? 5.055 -30.422 3.473 1 66.88 181 VAL B CA 1
ATOM 4137 C C . VAL B 1 181 ? 4.73 -31.812 2.902 1 66.88 181 VAL B C 1
ATOM 4139 O O . VAL B 1 181 ? 5.605 -32.688 2.828 1 66.88 181 VAL B O 1
ATOM 4142 N N . ASN B 1 182 ? 3.459 -32.125 2.73 1 63.25 182 ASN B N 1
ATOM 4143 C CA . ASN B 1 182 ? 2.904 -33.438 2.344 1 63.25 182 ASN B CA 1
ATOM 4144 C C . ASN B 1 182 ? 3.494 -33.906 1.023 1 63.25 182 ASN B C 1
ATOM 4146 O O . ASN B 1 182 ? 3.699 -35.125 0.838 1 63.25 182 ASN B O 1
ATOM 4150 N N . SER B 1 183 ? 3.703 -33 0.108 1 61.53 183 SER B N 1
ATOM 4151 C CA . SER B 1 183 ? 4.18 -33.438 -1.201 1 61.53 183 SER B CA 1
ATOM 4152 C C . SER B 1 183 ? 5.703 -33.5 -1.241 1 61.53 183 SER B C 1
ATOM 4154 O O . SER B 1 183 ? 6.332 -32.844 -2.096 1 61.53 183 SER B O 1
ATOM 4156 N N . LYS B 1 184 ? 6.254 -34.156 -0.332 1 56.47 184 LYS B N 1
ATOM 4157 C CA . LYS B 1 184 ? 7.707 -34.281 -0.226 1 56.47 184 LYS B CA 1
ATOM 4158 C C . LYS B 1 184 ? 8.328 -34.656 -1.57 1 56.47 184 LYS B C 1
ATOM 4160 O O . LYS B 1 184 ? 9.391 -34.156 -1.932 1 56.47 184 LYS B O 1
ATOM 4165 N N . LYS B 1 185 ? 7.621 -35.562 -2.258 1 57.88 185 LYS B N 1
ATOM 4166 C CA . LYS B 1 185 ? 8.148 -36.062 -3.531 1 57.88 185 LYS B CA 1
ATOM 4167 C C . LYS B 1 185 ? 8.273 -34.906 -4.539 1 57.88 185 LYS B C 1
ATOM 4169 O O . LYS B 1 185 ? 9.227 -34.875 -5.32 1 57.88 185 LYS B O 1
ATOM 4174 N N . ASP B 1 186 ? 7.43 -33.906 -4.332 1 63.56 186 ASP B N 1
ATOM 4175 C CA . ASP B 1 186 ? 7.406 -32.844 -5.316 1 63.56 186 ASP B CA 1
ATOM 4176 C C . ASP B 1 186 ? 8.438 -31.75 -4.977 1 63.56 186 ASP B C 1
ATOM 4178 O O . ASP B 1 186 ? 8.758 -30.906 -5.812 1 63.56 186 ASP B O 1
ATOM 4182 N N . PHE B 1 187 ? 8.977 -31.969 -3.746 1 69.75 187 PHE B N 1
ATOM 4183 C CA . PHE B 1 187 ? 9.891 -30.906 -3.352 1 69.75 187 PHE B CA 1
ATOM 4184 C C . PHE B 1 187 ? 11.32 -31.438 -3.242 1 69.75 187 PHE B C 1
ATOM 4186 O O . PHE B 1 187 ? 12.203 -30.75 -2.723 1 69.75 187 PHE B O 1
ATOM 4193 N N . ILE B 1 188 ? 11.594 -32.656 -3.639 1 70.38 188 ILE B N 1
ATOM 4194 C CA . ILE B 1 188 ? 12.914 -33.281 -3.492 1 70.38 188 ILE B CA 1
ATOM 4195 C C . ILE B 1 188 ? 13.945 -32.438 -4.234 1 70.38 188 ILE B C 1
ATOM 4197 O O . ILE B 1 188 ? 15.055 -32.188 -3.732 1 70.38 188 ILE B O 1
ATOM 4201 N N . ASN B 1 189 ? 13.664 -31.859 -5.402 1 78.94 189 ASN B N 1
ATOM 4202 C CA . ASN B 1 189 ? 14.672 -31.125 -6.172 1 78.94 189 ASN B CA 1
ATOM 4203 C C . ASN B 1 189 ? 14.359 -29.625 -6.207 1 78.94 189 ASN B C 1
ATOM 4205 O O . ASN B 1 189 ? 14.734 -28.938 -7.16 1 78.94 189 ASN B O 1
ATOM 4209 N N . ILE B 1 190 ? 13.805 -29.297 -5.004 1 87.25 190 ILE B N 1
ATOM 4210 C CA . ILE B 1 190 ? 13.438 -27.875 -5.008 1 87.25 190 ILE B CA 1
ATOM 4211 C C . ILE B 1 190 ? 14.445 -27.078 -4.172 1 87.25 190 ILE B C 1
ATOM 4213 O O . ILE B 1 190 ? 14.867 -27.531 -3.105 1 87.25 190 ILE B O 1
ATOM 4217 N N . GLN B 1 191 ? 14.938 -26.062 -4.75 1 92.31 191 GLN B N 1
ATOM 4218 C CA . GLN B 1 191 ? 15.781 -25.094 -4.059 1 92.31 191 GLN B CA 1
ATOM 4219 C C . GLN B 1 191 ? 15.023 -23.797 -3.773 1 92.31 191 GLN B C 1
ATOM 4221 O O . GLN B 1 191 ? 13.898 -23.609 -4.246 1 92.31 191 GLN B O 1
ATOM 4226 N N . MET B 1 192 ? 15.633 -22.969 -2.895 1 94.25 192 MET B N 1
ATOM 4227 C CA . MET B 1 192 ? 14.891 -21.781 -2.48 1 94.25 192 MET B CA 1
ATOM 4228 C C . MET B 1 192 ? 15.828 -20.594 -2.287 1 94.25 192 MET B C 1
ATOM 4230 O O . MET B 1 192 ? 16.938 -20.734 -1.755 1 94.25 192 MET B O 1
ATOM 4234 N N . VAL B 1 193 ? 15.43 -19.469 -2.748 1 97 193 VAL B N 1
ATOM 4235 C CA . VAL B 1 193 ? 16.109 -18.203 -2.414 1 97 193 VAL B CA 1
ATOM 4236 C C . VAL B 1 193 ? 15.211 -17.375 -1.498 1 97 193 VAL B C 1
ATOM 4238 O O . VAL B 1 193 ? 14.07 -17.062 -1.851 1 97 193 VAL B O 1
ATOM 4241 N N . GLU B 1 194 ? 15.727 -17.062 -0.367 1 96.44 194 GLU B N 1
ATOM 4242 C CA . GLU B 1 194 ? 15 -16.312 0.647 1 96.44 194 GLU B CA 1
ATOM 4243 C C . GLU B 1 194 ? 15.562 -14.898 0.794 1 96.44 194 GLU B C 1
ATOM 4245 O O . GLU B 1 194 ? 16.781 -14.711 0.781 1 96.44 194 GLU B O 1
ATOM 4250 N N . GLN B 1 195 ? 14.711 -13.984 0.796 1 97.38 195 GLN B N 1
ATOM 4251 C CA . GLN B 1 195 ? 15.055 -12.594 1.084 1 97.38 195 GLN B CA 1
ATOM 4252 C C . GLN B 1 195 ? 14.391 -12.117 2.369 1 97.38 195 GLN B C 1
ATOM 4254 O O . GLN B 1 195 ? 13.172 -12.258 2.529 1 97.38 195 GLN B O 1
ATOM 4259 N N . ARG B 1 196 ? 15.211 -11.594 3.271 1 96.31 196 ARG B N 1
ATOM 4260 C CA . ARG B 1 196 ? 14.703 -11.031 4.516 1 96.31 196 ARG B CA 1
ATOM 4261 C C . ARG B 1 196 ? 15.156 -9.586 4.688 1 96.31 196 ARG B C 1
ATOM 4263 O O . ARG B 1 196 ? 16.344 -9.328 4.934 1 96.31 196 ARG B O 1
ATOM 4270 N N . MET B 1 197 ? 14.219 -8.719 4.574 1 97.06 197 MET B N 1
ATOM 4271 C CA . MET B 1 197 ? 14.516 -7.293 4.699 1 97.06 197 MET B CA 1
ATOM 4272 C C . MET B 1 197 ? 13.938 -6.727 5.992 1 97.06 197 MET B C 1
ATOM 4274 O O . MET B 1 197 ? 12.766 -6.941 6.301 1 97.06 197 MET B O 1
ATOM 4278 N N . SER B 1 198 ? 14.742 -6.043 6.727 1 95.25 198 SER B N 1
ATOM 4279 C CA . SER B 1 198 ? 14.227 -5.355 7.906 1 95.25 198 SER B CA 1
ATOM 4280 C C . SER B 1 198 ? 13.625 -4 7.535 1 95.25 198 SER B C 1
ATOM 4282 O O . SER B 1 198 ? 14.312 -3.146 6.969 1 95.25 198 SER B O 1
ATOM 4284 N N . LEU B 1 199 ? 12.422 -3.842 7.848 1 96.38 199 LEU B N 1
ATOM 4285 C CA . LEU B 1 199 ? 11.766 -2.564 7.582 1 96.38 199 LEU B CA 1
ATOM 4286 C C . LEU B 1 199 ? 12.266 -1.49 8.547 1 96.38 199 LEU B C 1
ATOM 4288 O O . LEU B 1 199 ? 12.547 -0.362 8.133 1 96.38 199 LEU B O 1
ATOM 4292 N N . ASP B 1 200 ? 12.461 -1.849 9.758 1 92.12 200 ASP B N 1
ATOM 4293 C CA . ASP B 1 200 ? 12.883 -0.899 10.781 1 92.12 200 ASP B CA 1
ATOM 4294 C C . ASP B 1 200 ? 14.328 -0.462 10.57 1 92.12 200 ASP B C 1
ATOM 4296 O O . ASP B 1 200 ? 14.625 0.734 10.547 1 92.12 200 ASP B O 1
ATOM 4300 N N . TRP B 1 201 ? 15.156 -1.388 10.344 1 90.88 201 TRP B N 1
ATOM 4301 C CA . TRP B 1 201 ? 16.562 -1.041 10.148 1 90.88 201 TRP B CA 1
ATOM 4302 C C . TRP B 1 201 ? 16.766 -0.332 8.812 1 90.88 201 TRP B C 1
ATOM 4304 O O . TRP B 1 201 ? 17.641 0.529 8.688 1 90.88 201 TRP B O 1
ATOM 4314 N N . GLY B 1 202 ? 15.961 -0.77 7.895 1 94.19 202 GLY B N 1
ATOM 4315 C CA . GLY B 1 202 ? 16 -0.046 6.637 1 94.19 202 GLY B CA 1
ATOM 4316 C C . GLY B 1 202 ? 15.633 1.419 6.777 1 94.19 202 GLY B C 1
ATOM 4317 O O . GLY B 1 202 ? 16.328 2.293 6.25 1 94.19 202 GLY B O 1
ATOM 4318 N N . CYS B 1 203 ? 14.586 1.66 7.477 1 93.44 203 CYS B N 1
ATOM 4319 C CA . CYS B 1 203 ? 14.164 3.035 7.715 1 93.44 203 CYS B CA 1
ATOM 4320 C C . CYS B 1 203 ? 15.25 3.82 8.445 1 93.44 203 CYS B C 1
ATOM 4322 O O . CYS B 1 203 ? 15.57 4.949 8.062 1 93.44 203 CYS B O 1
ATOM 4324 N N . LEU B 1 204 ? 15.75 3.219 9.422 1 89.88 204 LEU B N 1
ATOM 4325 C CA . LEU B 1 204 ? 16.797 3.865 10.195 1 89.88 204 LEU B CA 1
ATOM 4326 C C . LEU B 1 204 ? 18 4.188 9.305 1 89.88 204 LEU B C 1
ATOM 4328 O O . LEU B 1 204 ? 18.547 5.293 9.359 1 89.88 204 LEU B O 1
ATOM 4332 N N . ALA B 1 205 ? 18.422 3.266 8.547 1 91.75 205 ALA B N 1
ATOM 4333 C CA . ALA B 1 205 ? 19.594 3.453 7.684 1 91.75 205 ALA B CA 1
ATOM 4334 C C . ALA B 1 205 ? 19.359 4.586 6.688 1 91.75 205 ALA B C 1
ATOM 4336 O O . ALA B 1 205 ? 20.25 5.406 6.453 1 91.75 205 ALA B O 1
ATOM 4337 N N . LEU B 1 206 ? 18.219 4.629 6.125 1 93.62 206 LEU B N 1
ATOM 4338 C CA . LEU B 1 206 ? 17.906 5.672 5.152 1 93.62 206 LEU B CA 1
ATOM 4339 C C . LEU B 1 206 ? 17.906 7.047 5.816 1 93.62 206 LEU B C 1
ATOM 4341 O O . LEU B 1 206 ? 18.344 8.031 5.219 1 93.62 206 LEU B O 1
ATOM 4345 N N . LEU B 1 207 ? 17.422 7.105 6.977 1 90.94 207 LEU B N 1
ATOM 4346 C CA . LEU B 1 207 ? 17.406 8.367 7.711 1 90.94 207 LEU B CA 1
ATOM 4347 C C . LEU B 1 207 ? 18.812 8.781 8.109 1 90.94 207 LEU B C 1
ATOM 4349 O O . LEU B 1 207 ? 19.172 9.953 8.031 1 90.94 207 LEU B O 1
ATOM 4353 N N . CYS B 1 208 ? 19.594 7.812 8.523 1 88.31 208 CYS B N 1
ATOM 4354 C CA . CYS B 1 208 ? 20.984 8.109 8.836 1 88.31 208 CYS B CA 1
ATOM 4355 C C . CYS B 1 208 ? 21.734 8.57 7.594 1 88.31 208 CYS B C 1
ATOM 4357 O O . CYS B 1 208 ? 22.625 9.414 7.676 1 88.31 208 CYS B O 1
ATOM 4359 N N . ASP B 1 209 ? 21.406 7.977 6.543 1 90.12 209 ASP B N 1
ATOM 4360 C CA . ASP B 1 209 ? 22.047 8.305 5.273 1 90.12 209 ASP B CA 1
ATOM 4361 C C . ASP B 1 209 ? 21.859 9.781 4.934 1 90.12 209 ASP B C 1
ATOM 4363 O O . ASP B 1 209 ? 22.781 10.445 4.48 1 90.12 209 ASP B O 1
ATOM 4367 N N . ILE B 1 210 ? 20.703 10.281 5.184 1 87.62 210 ILE B N 1
ATOM 4368 C CA . ILE B 1 210 ? 20.422 11.656 4.789 1 87.62 210 ILE B CA 1
ATOM 4369 C C . ILE B 1 210 ? 21 12.617 5.824 1 87.62 210 ILE B C 1
ATOM 4371 O O . ILE B 1 210 ? 21.297 13.773 5.512 1 87.62 210 ILE B O 1
ATOM 4375 N N . CYS B 1 211 ? 21.188 12.25 7.035 1 82.31 211 CYS B N 1
ATOM 4376 C CA . CYS B 1 211 ? 21.688 13.109 8.102 1 82.31 211 CYS B CA 1
ATOM 4377 C C . CYS B 1 211 ? 23.219 13.141 8.102 1 82.31 211 CYS B C 1
ATOM 4379 O O . CYS B 1 211 ? 23.828 14.102 8.586 1 82.31 211 CYS B O 1
ATOM 4381 N N . ASP B 1 212 ? 23.906 11.984 7.953 1 71.69 212 ASP B N 1
ATOM 4382 C CA . ASP B 1 212 ? 25.344 11.836 8.07 1 71.69 212 ASP B CA 1
ATOM 4383 C C . ASP B 1 212 ? 26.078 12.797 7.129 1 71.69 212 ASP B C 1
ATOM 4385 O O . ASP B 1 212 ? 27.297 12.969 7.227 1 71.69 212 ASP B O 1
ATOM 4389 N N . MET B 1 213 ? 25.438 13.398 6.27 1 56.84 213 MET B N 1
ATOM 4390 C CA . MET B 1 213 ? 26.266 14.172 5.344 1 56.84 213 MET B CA 1
ATOM 4391 C C . MET B 1 213 ? 26.781 15.445 6.004 1 56.84 213 MET B C 1
ATOM 4393 O O . MET B 1 213 ? 26 16.25 6.52 1 56.84 213 MET B O 1
ATOM 4397 N N . ASN B 1 214 ? 27.984 15.297 6.719 1 53.69 214 ASN B N 1
ATOM 4398 C CA . ASN B 1 214 ? 28.781 16.453 7.102 1 53.69 214 ASN B CA 1
ATOM 4399 C C . ASN B 1 214 ? 28.641 17.594 6.094 1 53.69 214 ASN B C 1
ATOM 4401 O O . ASN B 1 214 ? 28.906 18.75 6.422 1 53.69 214 ASN B O 1
ATOM 4405 N N . ASN B 1 215 ? 28.578 17.172 4.828 1 49.47 215 ASN B N 1
ATOM 4406 C CA . ASN B 1 215 ? 28.859 18.188 3.818 1 49.47 215 ASN B CA 1
ATOM 4407 C C . ASN B 1 215 ? 27.578 18.672 3.141 1 49.47 215 ASN B C 1
ATOM 4409 O O . ASN B 1 215 ? 27.609 19.672 2.42 1 49.47 215 ASN B O 1
ATOM 4413 N N . SER B 1 216 ? 26.609 17.672 3.008 1 54.81 216 SER B N 1
ATOM 4414 C CA . SER B 1 216 ? 25.625 18.141 2.033 1 54.81 216 SER B CA 1
ATOM 4415 C C . SER B 1 216 ? 24.516 18.938 2.709 1 54.81 216 SER B C 1
ATOM 4417 O O . SER B 1 216 ? 24.031 18.547 3.777 1 54.81 216 SER B O 1
ATOM 4419 N N . THR B 1 217 ? 24.359 20.172 2.357 1 59.25 217 THR B N 1
ATOM 4420 C CA . THR B 1 217 ? 23.5 21.266 2.754 1 59.25 217 THR B CA 1
ATOM 4421 C C . THR B 1 217 ? 22.031 20.844 2.723 1 59.25 217 THR B C 1
ATOM 4423 O O . THR B 1 217 ? 21.219 21.344 3.49 1 59.25 217 THR B O 1
ATOM 4426 N N . THR B 1 218 ? 21.641 19.75 1.825 1 77.25 218 THR B N 1
ATOM 4427 C CA . THR B 1 218 ? 20.188 19.609 1.781 1 77.25 218 THR B CA 1
ATOM 4428 C C . THR B 1 218 ? 19.781 18.156 2.023 1 77.25 218 THR B C 1
ATOM 4430 O O . THR B 1 218 ? 20.219 17.25 1.308 1 77.25 218 THR B O 1
ATOM 4433 N N . MET B 1 219 ? 19.188 17.844 3.137 1 83.25 219 MET B N 1
ATOM 4434 C CA . MET B 1 219 ? 18.609 16.547 3.467 1 83.25 219 MET B CA 1
ATOM 4435 C C . MET B 1 219 ? 17.391 16.266 2.59 1 83.25 219 MET B C 1
ATOM 4437 O O . MET B 1 219 ? 16.516 17.109 2.439 1 83.25 219 MET B O 1
ATOM 4441 N N . HIS B 1 220 ? 17.531 15.086 1.9 1 88.56 220 HIS B N 1
ATOM 4442 C CA . HIS B 1 220 ? 16.344 14.758 1.12 1 88.56 220 HIS B CA 1
ATOM 4443 C C . HIS B 1 220 ? 16.078 13.258 1.143 1 88.56 220 HIS B C 1
ATOM 4445 O O . HIS B 1 220 ? 17 12.453 1.214 1 88.56 220 HIS B O 1
ATOM 4451 N N . LEU B 1 221 ? 14.812 12.906 1.149 1 92.12 221 LEU B N 1
ATOM 4452 C CA . LEU B 1 221 ? 14.305 11.547 0.986 1 92.12 221 LEU B CA 1
ATOM 4453 C C . LEU B 1 221 ? 13.836 11.312 -0.447 1 92.12 221 LEU B C 1
ATOM 4455 O O . LEU B 1 221 ? 13.305 12.219 -1.089 1 92.12 221 LEU B O 1
ATOM 4459 N N . HIS B 1 222 ? 14.125 10.125 -0.895 1 94.94 222 HIS B N 1
ATOM 4460 C CA . HIS B 1 222 ? 13.57 9.773 -2.195 1 94.94 222 HIS B CA 1
ATOM 4461 C C . HIS B 1 222 ? 12.07 10.031 -2.244 1 94.94 222 HIS B C 1
ATOM 4463 O O . HIS B 1 222 ? 11.359 9.742 -1.28 1 94.94 222 HIS B O 1
ATOM 4469 N N . SER B 1 223 ? 11.562 10.531 -3.35 1 96.19 223 SER B N 1
ATOM 4470 C CA . SER B 1 223 ? 10.164 10.938 -3.479 1 96.19 223 SER B CA 1
ATOM 4471 C C . SER B 1 223 ? 9.219 9.773 -3.219 1 96.19 223 SER B C 1
ATOM 4473 O O . SER B 1 223 ? 8.133 9.961 -2.676 1 96.19 223 SER B O 1
ATOM 4475 N N . LYS B 1 224 ? 9.633 8.562 -3.529 1 96.31 224 LYS B N 1
ATOM 4476 C CA . LYS B 1 224 ? 8.797 7.387 -3.332 1 96.31 224 LYS B CA 1
ATOM 4477 C C . LYS B 1 224 ? 8.672 7.039 -1.852 1 96.31 224 LYS B C 1
ATOM 4479 O O . LYS B 1 224 ? 7.734 6.348 -1.446 1 96.31 224 LYS B O 1
ATOM 4484 N N . LEU B 1 225 ? 9.578 7.543 -1.067 1 97.31 225 LEU B N 1
ATOM 4485 C CA . LEU B 1 225 ? 9.609 7.191 0.348 1 97.31 225 LEU B CA 1
ATOM 4486 C C . LEU B 1 225 ? 9.078 8.336 1.206 1 97.31 225 LEU B C 1
ATOM 4488 O O . LEU B 1 225 ? 8.711 8.125 2.365 1 97.31 225 LEU B O 1
ATOM 4492 N N . ALA B 1 226 ? 9.078 9.531 0.623 1 96.94 226 ALA B N 1
ATOM 4493 C CA . ALA B 1 226 ? 8.719 10.711 1.396 1 96.94 226 ALA B CA 1
ATOM 4494 C C . ALA B 1 226 ? 7.312 10.594 1.973 1 96.94 226 ALA B C 1
ATOM 4496 O O . ALA B 1 226 ? 6.387 10.164 1.28 1 96.94 226 ALA B O 1
ATOM 4497 N N . PRO B 1 227 ? 7.121 10.953 3.254 1 95.62 227 PRO B N 1
ATOM 4498 C CA . PRO B 1 227 ? 5.793 10.891 3.869 1 95.62 227 PRO B CA 1
ATOM 4499 C C . PRO B 1 227 ? 4.738 11.656 3.078 1 95.62 227 PRO B C 1
ATOM 4501 O O . PRO B 1 227 ? 3.627 11.164 2.877 1 95.62 227 PRO B O 1
ATOM 4504 N N . HIS B 1 228 ? 5.055 12.867 2.727 1 96.88 228 HIS B N 1
ATOM 4505 C CA . HIS B 1 228 ? 4.254 13.711 1.848 1 96.88 228 HIS B CA 1
ATOM 4506 C C . HIS B 1 228 ? 5.027 14.078 0.584 1 96.88 228 HIS B C 1
ATOM 4508 O O . HIS B 1 228 ? 6.184 14.492 0.659 1 96.88 228 HIS B O 1
ATOM 4514 N N . LYS B 1 229 ? 4.324 14 -0.53 1 97.56 229 LYS B N 1
ATOM 4515 C CA . LYS B 1 229 ? 5.012 14.195 -1.805 1 97.56 229 LYS B CA 1
ATOM 4516 C C . LYS B 1 229 ? 5.105 15.672 -2.164 1 97.56 229 LYS B C 1
ATOM 4518 O O . LYS B 1 229 ? 6.055 16.094 -2.82 1 97.56 229 LYS B O 1
ATOM 4523 N N . VAL B 1 230 ? 4.074 16.391 -1.749 1 98 230 VAL B N 1
ATOM 4524 C CA . VAL B 1 230 ? 3.973 17.766 -2.24 1 98 230 VAL B CA 1
ATOM 4525 C C . VAL B 1 230 ? 3.557 18.703 -1.101 1 98 230 VAL B C 1
ATOM 4527 O O . VAL B 1 230 ? 2.752 18.312 -0.246 1 98 230 VAL B O 1
ATOM 4530 N N . ALA B 1 231 ? 4.105 19.828 -1.072 1 97.56 231 ALA B N 1
ATOM 4531 C CA . ALA B 1 231 ? 3.66 20.969 -0.267 1 97.56 231 ALA B CA 1
ATOM 4532 C C . ALA B 1 231 ? 3.498 22.219 -1.126 1 97.56 231 ALA B C 1
ATOM 4534 O O . ALA B 1 231 ? 3.959 22.266 -2.27 1 97.56 231 ALA B O 1
ATOM 4535 N N . PHE B 1 232 ? 2.824 23.266 -0.588 1 96.75 232 PHE B N 1
ATOM 4536 C CA . PHE B 1 232 ? 2.529 24.469 -1.366 1 96.75 232 PHE B CA 1
ATOM 4537 C C . PHE B 1 232 ? 3.098 25.703 -0.685 1 96.75 232 PHE B C 1
ATOM 4539 O O . PHE B 1 232 ? 3.121 25.797 0.545 1 96.75 232 PHE B O 1
ATOM 4546 N N . HIS B 1 233 ? 3.518 26.594 -1.507 1 93.75 233 HIS B N 1
ATOM 4547 C CA . HIS B 1 233 ? 4.023 27.891 -1.07 1 93.75 233 HIS B CA 1
ATOM 4548 C C . HIS B 1 233 ? 3.346 29.031 -1.824 1 93.75 233 HIS B C 1
ATOM 4550 O O . HIS B 1 233 ? 3.301 29.031 -3.057 1 93.75 233 HIS B O 1
ATOM 4556 N N . ILE B 1 234 ? 2.791 29.906 -1.081 1 91.75 234 ILE B N 1
ATOM 4557 C CA . ILE B 1 234 ? 2.184 31.094 -1.672 1 91.75 234 ILE B CA 1
ATOM 4558 C C . ILE B 1 234 ? 3.15 32.281 -1.571 1 91.75 234 ILE B C 1
ATOM 4560 O O . ILE B 1 234 ? 3.58 32.656 -0.475 1 91.75 234 ILE B O 1
ATOM 4564 N N . LYS B 1 235 ? 3.514 32.781 -2.664 1 84.19 235 LYS B N 1
ATOM 4565 C CA . LYS B 1 235 ? 4.367 33.969 -2.672 1 84.19 235 LYS B CA 1
ATOM 4566 C C . LYS B 1 235 ? 3.547 35.219 -2.471 1 84.19 235 LYS B C 1
ATOM 4568 O O . LYS B 1 235 ? 2.797 35.625 -3.359 1 84.19 235 LYS B O 1
ATOM 4573 N N . LYS B 1 236 ? 3.463 35.594 -1.182 1 71 236 LYS B N 1
ATOM 4574 C CA . LYS B 1 236 ? 2.68 36.781 -0.859 1 71 236 LYS B CA 1
ATOM 4575 C C . LYS B 1 236 ? 3.387 38.062 -1.327 1 71 236 LYS B C 1
ATOM 4577 O O . LYS B 1 236 ? 4.609 38.188 -1.211 1 71 236 LYS B O 1
ATOM 4582 N N . LEU B 1 237 ? 2.93 38.812 -2.232 1 59.34 237 LEU B N 1
ATOM 4583 C CA . LEU B 1 237 ? 3.447 40.156 -2.553 1 59.34 237 LEU B CA 1
ATOM 4584 C C . LEU B 1 237 ? 3.219 41.125 -1.396 1 59.34 237 LEU B C 1
ATOM 4586 O O . LEU B 1 237 ? 2.242 41 -0.657 1 59.34 237 LEU B O 1
ATOM 4590 N N . ASN B 1 238 ? 4.48 41.75 -0.796 1 54.09 238 ASN B N 1
ATOM 4591 C CA . ASN B 1 238 ? 4.48 42.75 0.253 1 54.09 238 ASN B CA 1
ATOM 4592 C C . ASN B 1 238 ? 3.143 43.5 0.324 1 54.09 238 ASN B C 1
ATOM 4594 O O . ASN B 1 238 ? 2.646 43.781 1.413 1 54.09 238 ASN B O 1
ATOM 4598 N N . ASP B 1 239 ? 3.004 44.531 -0.521 1 50.75 239 ASP B N 1
ATOM 4599 C CA . ASP B 1 239 ? 2.096 45.656 -0.321 1 50.75 239 ASP B CA 1
ATOM 4600 C C . ASP B 1 239 ? 0.639 45.188 -0.344 1 50.75 239 ASP B C 1
ATOM 4602 O O . ASP B 1 239 ? -0.239 45.844 0.202 1 50.75 239 ASP B O 1
ATOM 4606 N N . LYS B 1 240 ? 0.088 44.75 -1.49 1 50.47 240 LYS B N 1
ATOM 4607 C CA . LYS B 1 240 ? -1.319 45 -1.801 1 50.47 240 LYS B CA 1
ATOM 4608 C C . LYS B 1 240 ? -2.221 44.031 -1.021 1 50.47 240 LYS B C 1
ATOM 4610 O O . LYS B 1 240 ? -1.74 43.062 -0.423 1 50.47 240 LYS B O 1
ATOM 4615 N N . GLU B 1 241 ? -3.705 43.719 -1.48 1 54.88 241 GLU B N 1
ATOM 4616 C CA . GLU B 1 241 ? -5.078 43.594 -0.992 1 54.88 241 GLU B CA 1
ATOM 4617 C C . GLU B 1 241 ? -5.418 42.156 -0.612 1 54.88 241 GLU B C 1
ATOM 4619 O O . GLU B 1 241 ? -4.98 41.219 -1.273 1 54.88 241 GLU B O 1
ATOM 4624 N N . ASN B 1 242 ? -5.914 41.875 0.743 1 59.66 242 ASN B N 1
ATOM 4625 C CA . ASN B 1 242 ? -6.594 40.812 1.455 1 59.66 242 ASN B CA 1
ATOM 4626 C C . ASN B 1 242 ? -7.289 39.844 0.492 1 59.66 242 ASN B C 1
ATOM 4628 O O . ASN B 1 242 ? -7.211 38.625 0.653 1 59.66 242 ASN B O 1
ATOM 4632 N N . ILE B 1 243 ? -7.848 40.469 -0.604 1 57.25 243 ILE B N 1
ATOM 4633 C CA . ILE B 1 243 ? -8.688 39.719 -1.522 1 57.25 243 ILE B CA 1
ATOM 4634 C C . ILE B 1 243 ? -7.82 38.75 -2.348 1 57.25 243 ILE B C 1
ATOM 4636 O O . ILE B 1 243 ? -8.18 37.594 -2.543 1 57.25 243 ILE B O 1
ATOM 4640 N N . GLN B 1 244 ? -6.648 39.156 -2.682 1 67.81 244 GLN B N 1
ATOM 4641 C CA . GLN B 1 244 ? -5.781 38.344 -3.539 1 67.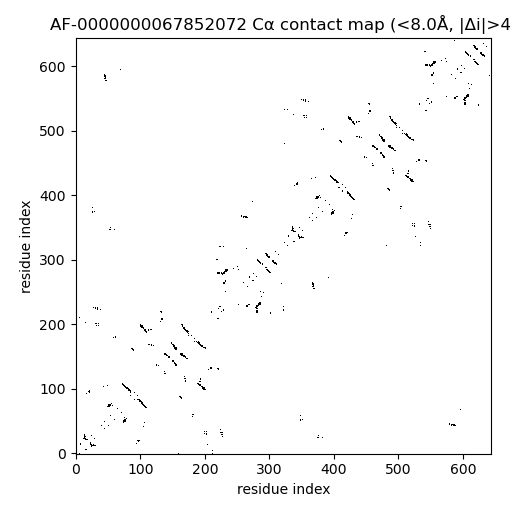81 244 GLN B CA 1
ATOM 4642 C C . GLN B 1 244 ? -5.223 37.156 -2.785 1 67.81 244 GLN B C 1
ATOM 4644 O O . GLN B 1 244 ? -5.066 36.062 -3.359 1 67.81 244 GLN B O 1
ATOM 4649 N N . ASN B 1 245 ? -5.211 37.281 -1.542 1 78.62 245 ASN B N 1
ATOM 4650 C CA . ASN B 1 245 ? -4.719 36.188 -0.724 1 78.62 245 ASN B CA 1
ATOM 4651 C C . ASN B 1 245 ? -5.758 35.062 -0.604 1 78.62 245 ASN B C 1
ATOM 4653 O O . ASN B 1 245 ? -5.41 33.875 -0.628 1 78.62 245 ASN B O 1
ATOM 4657 N N . ASP B 1 246 ? -6.957 35.5 -0.656 1 86.5 246 ASP B N 1
ATOM 4658 C CA . ASP B 1 246 ? -8.031 34.531 -0.565 1 86.5 246 ASP B CA 1
ATOM 4659 C C . ASP B 1 246 ? -8.117 33.688 -1.842 1 86.5 246 ASP B C 1
ATOM 4661 O O . ASP B 1 246 ? -8.336 32.469 -1.785 1 86.5 246 ASP B O 1
ATOM 4665 N N . ASP B 1 247 ? -7.918 34.375 -2.928 1 90.75 247 ASP B N 1
ATOM 4666 C CA . ASP B 1 247 ? -7.973 33.688 -4.207 1 90.75 247 ASP B CA 1
ATOM 4667 C C . ASP B 1 247 ? -6.812 32.688 -4.344 1 90.75 247 ASP B C 1
ATOM 4669 O O . ASP B 1 247 ? -6.984 31.594 -4.867 1 90.75 247 ASP B O 1
ATOM 4673 N N . LEU B 1 248 ? -5.766 33.125 -3.842 1 92.44 248 LEU B N 1
ATOM 4674 C CA . LEU B 1 248 ? -4.598 32.25 -3.912 1 92.44 248 LEU B CA 1
ATOM 4675 C C . LEU B 1 248 ? -4.773 31.016 -3.01 1 92.44 248 LEU B C 1
ATOM 4677 O O . LEU B 1 248 ? -4.41 29.906 -3.387 1 92.44 248 LEU B O 1
ATOM 4681 N N . ASN B 1 249 ? -5.375 31.266 -1.914 1 92.31 249 ASN B N 1
ATOM 4682 C CA . ASN B 1 249 ? -5.652 30.156 -1.004 1 92.31 249 ASN B CA 1
ATOM 4683 C C . ASN B 1 249 ? -6.609 29.141 -1.627 1 92.31 249 ASN B C 1
ATOM 4685 O O . ASN B 1 249 ? -6.398 27.938 -1.515 1 92.31 249 ASN B O 1
ATOM 4689 N N . ARG B 1 250 ? -7.594 29.672 -2.236 1 94.38 250 ARG B N 1
ATOM 4690 C CA . ARG B 1 250 ? -8.547 28.797 -2.906 1 94.38 250 ARG B CA 1
ATOM 4691 C C . ARG B 1 250 ? -7.883 28.031 -4.039 1 94.38 250 ARG B C 1
ATOM 4693 O O . ARG B 1 250 ? -8.188 26.859 -4.266 1 94.38 250 ARG B O 1
ATOM 4700 N N . PHE B 1 251 ? -7.016 28.734 -4.652 1 95.69 251 PHE B N 1
ATOM 4701 C CA . PHE B 1 251 ? -6.285 28.094 -5.746 1 95.69 251 PHE B CA 1
ATOM 4702 C C . PHE B 1 251 ? -5.41 26.969 -5.227 1 95.69 251 PHE B C 1
ATOM 4704 O O . PHE B 1 251 ? -5.395 25.875 -5.805 1 95.69 251 PHE B O 1
ATOM 4711 N N . VAL B 1 252 ? -4.766 27.141 -4.172 1 95.94 252 VAL B N 1
ATOM 4712 C CA . VAL B 1 252 ? -3.92 26.125 -3.557 1 95.94 252 VAL B CA 1
ATOM 4713 C C . VAL B 1 252 ? -4.77 24.938 -3.137 1 95.94 252 VAL B C 1
ATOM 4715 O O . VAL B 1 252 ? -4.387 23.781 -3.355 1 95.94 252 VAL B O 1
ATOM 4718 N N . LEU B 1 253 ? -5.902 25.25 -2.582 1 95.75 253 LEU B N 1
ATOM 4719 C CA . LEU B 1 253 ? -6.801 24.172 -2.178 1 95.75 253 LEU B CA 1
ATOM 4720 C C . LEU B 1 253 ? -7.25 23.344 -3.385 1 95.75 253 LEU B C 1
ATOM 4722 O O . LEU B 1 253 ? -7.355 22.125 -3.305 1 95.75 253 LEU B O 1
ATOM 4726 N N . TYR B 1 254 ? -7.488 24.031 -4.422 1 96.62 254 TYR B N 1
ATOM 4727 C CA . TYR B 1 254 ? -7.859 23.359 -5.664 1 96.62 254 TYR B CA 1
ATOM 4728 C C . TYR B 1 254 ? -6.75 22.438 -6.137 1 96.62 254 TYR B C 1
ATOM 4730 O O . TYR B 1 254 ? -7 21.266 -6.43 1 96.62 254 TYR B O 1
ATOM 4738 N N . LEU B 1 255 ? -5.547 22.938 -6.168 1 97.56 255 LEU B N 1
ATOM 4739 C CA . LEU B 1 255 ? -4.402 22.141 -6.598 1 97.56 255 LEU B CA 1
ATOM 4740 C C . LEU B 1 255 ? -4.18 20.953 -5.656 1 97.56 255 LEU B C 1
ATOM 4742 O O . LEU B 1 255 ? -3.924 19.828 -6.105 1 97.56 255 LEU B O 1
ATOM 4746 N N . ASN B 1 256 ? -4.289 21.25 -4.406 1 97.62 256 ASN B N 1
ATOM 4747 C CA . ASN B 1 256 ? -4.152 20.219 -3.385 1 97.62 256 ASN B CA 1
ATOM 4748 C C . ASN B 1 256 ? -5.152 19.094 -3.596 1 97.62 256 ASN B C 1
ATOM 4750 O O . ASN B 1 256 ? -4.777 17.922 -3.588 1 97.62 256 ASN B O 1
ATOM 4754 N N . ASN B 1 257 ? -6.363 19.453 -3.848 1 96.75 257 ASN B N 1
ATOM 4755 C CA . ASN B 1 257 ? -7.426 18.469 -4.016 1 96.75 257 ASN B CA 1
ATOM 4756 C C . ASN B 1 257 ? -7.227 17.641 -5.277 1 96.75 257 ASN B C 1
ATOM 4758 O O . ASN B 1 257 ? -7.48 16.422 -5.281 1 96.75 257 ASN B O 1
ATOM 4762 N N . ILE B 1 258 ? -6.734 18.25 -6.273 1 96.88 258 ILE B N 1
ATOM 4763 C CA . ILE B 1 258 ? -6.5 17.531 -7.523 1 96.88 258 ILE B CA 1
ATOM 4764 C C . ILE B 1 258 ? -5.422 16.484 -7.312 1 96.88 258 ILE B C 1
ATOM 4766 O O . ILE B 1 258 ? -5.562 15.344 -7.77 1 96.88 258 ILE B O 1
ATOM 4770 N N . LEU B 1 259 ? -4.43 16.812 -6.652 1 97.88 259 LEU B N 1
ATOM 4771 C CA . LEU B 1 259 ? -3.34 15.875 -6.41 1 97.88 259 LEU B CA 1
ATOM 4772 C C . LEU B 1 259 ? -3.797 14.734 -5.508 1 97.88 259 LEU B C 1
ATOM 4774 O O . LEU B 1 259 ? -3.557 13.562 -5.809 1 97.88 259 LEU B O 1
ATOM 4778 N N . ARG B 1 260 ? -4.508 15.055 -4.461 1 97.69 260 ARG B N 1
ATOM 4779 C CA . ARG B 1 260 ? -4.953 14.047 -3.504 1 97.69 260 ARG B CA 1
ATOM 4780 C C . ARG B 1 260 ? -5.953 13.094 -4.145 1 97.69 260 ARG B C 1
ATOM 4782 O O . ARG B 1 260 ? -5.914 11.883 -3.893 1 97.69 260 ARG B O 1
ATOM 4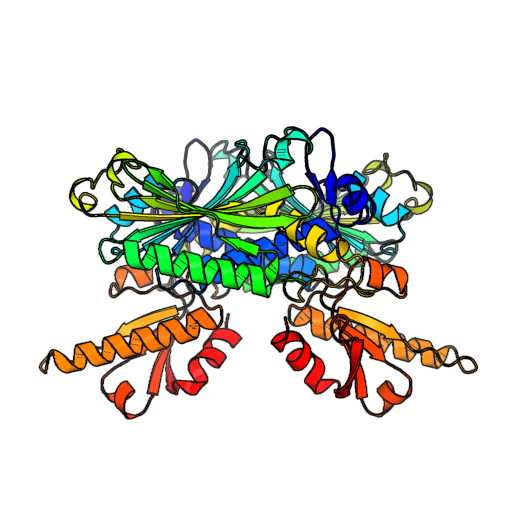789 N N . THR B 1 261 ? -6.828 13.602 -5 1 95.75 261 THR B N 1
ATOM 4790 C CA . THR B 1 261 ? -7.812 12.766 -5.672 1 95.75 261 THR B CA 1
ATOM 4791 C C . THR B 1 261 ? -7.129 11.766 -6.602 1 95.75 261 THR B C 1
ATOM 4793 O O . THR B 1 261 ? -7.676 10.703 -6.887 1 95.75 261 THR B O 1
ATOM 4796 N N . LYS B 1 262 ? -5.918 12.086 -7.02 1 94.62 262 LYS B N 1
ATOM 4797 C CA . LYS B 1 262 ? -5.172 11.195 -7.902 1 94.62 262 LYS B CA 1
ATOM 4798 C C . LYS B 1 262 ? -4.211 10.312 -7.109 1 94.62 262 LYS B C 1
ATOM 4800 O O . LYS B 1 262 ? -3.342 9.656 -7.688 1 94.62 262 LYS B O 1
ATOM 4805 N N . GLY B 1 263 ? -4.316 10.352 -5.855 1 95.31 263 GLY B N 1
ATOM 4806 C CA . GLY B 1 263 ? -3.586 9.43 -5 1 95.31 263 GLY B CA 1
ATOM 4807 C C . GLY B 1 263 ? -2.223 9.953 -4.586 1 95.31 263 GLY B C 1
ATOM 4808 O O . GLY B 1 263 ? -1.35 9.18 -4.188 1 95.31 263 GLY B O 1
ATOM 4809 N N . LEU B 1 264 ? -1.987 11.234 -4.719 1 97.31 264 LEU B N 1
ATOM 4810 C CA . LEU B 1 264 ? -0.723 11.844 -4.316 1 97.31 264 LEU B CA 1
ATOM 4811 C C . LEU B 1 264 ? -0.859 12.531 -2.963 1 97.31 264 LEU B C 1
ATOM 4813 O O . LEU B 1 264 ? -1.653 13.469 -2.816 1 97.31 264 LEU B O 1
ATOM 4817 N N . ASN B 1 265 ? -0.055 12.086 -2.029 1 97.12 265 ASN B N 1
ATOM 4818 C CA . ASN B 1 265 ? -0.142 12.594 -0.665 1 97.12 265 ASN B CA 1
ATOM 4819 C C . ASN B 1 265 ? 0.503 13.977 -0.54 1 97.12 265 ASN B C 1
ATOM 4821 O O . ASN B 1 265 ? 1.676 14.148 -0.876 1 97.12 265 ASN B O 1
ATOM 4825 N N . THR B 1 266 ? -0.258 14.938 -0.029 1 97.75 266 THR B N 1
ATOM 4826 C CA . THR B 1 266 ? 0.232 16.297 0.151 1 97.75 266 THR B CA 1
ATOM 4827 C C . THR B 1 266 ? 0.145 16.719 1.616 1 97.75 266 THR B C 1
ATOM 4829 O O . THR B 1 266 ? -0.486 16.031 2.426 1 97.75 266 THR B O 1
ATOM 4832 N N . ILE B 1 267 ? 0.835 17.688 1.977 1 96.62 267 ILE B N 1
ATOM 4833 C CA . ILE B 1 267 ? 0.682 18.312 3.285 1 96.62 267 ILE B CA 1
ATOM 4834 C C . ILE B 1 267 ? 0.349 19.797 3.115 1 96.62 267 ILE B C 1
ATOM 4836 O O . ILE B 1 267 ? 1.039 20.516 2.387 1 96.62 267 ILE B O 1
ATOM 4840 N N . LEU B 1 268 ? -0.752 20.172 3.697 1 95 268 LEU B N 1
ATOM 4841 C CA . LEU B 1 268 ? -1.166 21.578 3.66 1 95 268 LEU B CA 1
ATOM 4842 C C . LEU B 1 268 ? -0.644 22.328 4.879 1 95 268 LEU B C 1
ATOM 4844 O O . LEU B 1 268 ? -1.061 22.062 6.008 1 95 268 LEU B O 1
ATOM 4848 N N . THR B 1 269 ? 0.312 23.188 4.652 1 92.69 269 THR B N 1
ATOM 4849 C CA . THR B 1 269 ? 0.893 24.016 5.707 1 92.69 269 THR B CA 1
ATOM 4850 C C . THR B 1 269 ? 1.505 25.281 5.125 1 92.69 269 THR B C 1
ATOM 4852 O O . THR B 1 269 ? 1.972 25.281 3.982 1 92.69 269 THR B O 1
ATOM 4855 N N . SER B 1 270 ? 1.427 26.328 5.875 1 87.06 270 SER B N 1
ATOM 4856 C CA . SER B 1 270 ? 2.07 27.578 5.469 1 87.06 270 SER B CA 1
ATOM 4857 C C . SER B 1 270 ? 3.459 27.703 6.086 1 87.06 270 SER B C 1
ATOM 4859 O O . SER B 1 270 ? 4.188 28.656 5.789 1 87.06 270 SER B O 1
ATOM 4861 N N . SER B 1 271 ? 3.844 26.766 6.879 1 91.06 271 SER B N 1
ATOM 4862 C CA . SER B 1 271 ? 5.109 26.828 7.598 1 91.06 271 SER B CA 1
ATOM 4863 C C . SER B 1 271 ? 6.242 26.203 6.781 1 91.06 271 SER B C 1
ATOM 4865 O O . SER B 1 271 ? 6.254 25 6.547 1 91.06 271 SER B O 1
ATOM 4867 N N . GLU B 1 272 ? 7.188 27.016 6.484 1 89.62 272 GLU B N 1
ATOM 4868 C CA . GLU B 1 272 ? 8.367 26.516 5.777 1 89.62 272 GLU B CA 1
ATOM 4869 C C . GLU B 1 272 ? 9.172 25.547 6.645 1 89.62 272 GLU B C 1
ATOM 4871 O O . GLU B 1 272 ? 9.781 24.609 6.133 1 89.62 272 GLU B O 1
ATOM 4876 N N . LYS B 1 273 ? 9.148 25.875 7.863 1 89.06 273 LYS B N 1
ATOM 4877 C CA . LYS B 1 273 ? 9.859 25.016 8.805 1 89.06 273 LYS B CA 1
ATOM 4878 C C . LYS B 1 273 ? 9.297 23.594 8.789 1 89.06 273 LYS B C 1
ATOM 4880 O O . LYS B 1 273 ? 10.055 22.625 8.789 1 89.06 273 LYS B O 1
ATOM 4885 N N . ILE B 1 274 ? 8.008 23.516 8.703 1 90.5 274 ILE B N 1
ATOM 4886 C CA . ILE B 1 274 ? 7.363 22.219 8.672 1 90.5 274 ILE B CA 1
ATOM 4887 C C . ILE B 1 274 ? 7.688 21.516 7.359 1 90.5 274 ILE B C 1
ATOM 4889 O O . ILE B 1 274 ? 7.973 20.312 7.348 1 90.5 274 ILE B O 1
ATOM 4893 N N . ILE B 1 275 ? 7.664 22.203 6.328 1 92.19 275 ILE B N 1
ATOM 4894 C CA . ILE B 1 275 ? 7.969 21.641 5.016 1 92.19 275 ILE B CA 1
ATOM 4895 C C . ILE B 1 275 ? 9.383 21.078 5.02 1 92.19 275 ILE B C 1
ATOM 4897 O O . ILE B 1 275 ? 9.617 19.969 4.531 1 92.19 275 ILE B O 1
ATOM 4901 N N . ASP B 1 276 ? 10.25 21.766 5.613 1 88.44 276 ASP B N 1
ATOM 4902 C CA . ASP B 1 276 ? 11.641 21.328 5.68 1 88.44 276 ASP B CA 1
ATOM 4903 C C . ASP B 1 276 ? 11.797 20.125 6.598 1 88.44 276 ASP B C 1
ATOM 4905 O O . ASP B 1 276 ? 12.516 19.172 6.273 1 88.44 276 ASP B O 1
ATOM 4909 N N . THR B 1 277 ? 11.07 20.203 7.664 1 86.38 277 THR B N 1
ATOM 4910 C CA . THR B 1 277 ? 11.164 19.141 8.656 1 86.38 277 THR B CA 1
ATOM 4911 C C . THR B 1 277 ? 10.578 17.844 8.094 1 86.38 277 THR B C 1
ATOM 4913 O O . THR B 1 277 ? 11.062 16.75 8.414 1 86.38 277 THR B O 1
ATOM 4916 N N . CYS B 1 278 ? 9.602 17.938 7.246 1 91.38 278 CYS B N 1
ATOM 4917 C CA . CYS B 1 278 ? 8.938 16.766 6.684 1 91.38 278 CYS B CA 1
ATOM 4918 C C . CYS B 1 278 ? 9.688 16.25 5.461 1 91.38 278 CYS B C 1
ATOM 4920 O O . CYS B 1 278 ? 9.344 15.203 4.914 1 91.38 278 CYS B O 1
ATOM 4922 N N . LEU B 1 279 ? 10.68 17 5.055 1 92.38 279 LEU B N 1
ATOM 4923 C CA . LEU B 1 279 ? 11.508 16.641 3.906 1 92.38 279 LEU B CA 1
ATOM 4924 C C . LEU B 1 279 ? 10.648 16.406 2.668 1 92.38 279 LEU B C 1
ATOM 4926 O O . LEU B 1 279 ? 10.805 15.398 1.972 1 92.38 279 LEU B O 1
ATOM 4930 N N . VAL B 1 280 ? 9.727 17.328 2.393 1 95.69 280 VAL B N 1
ATOM 4931 C CA . VAL B 1 280 ? 8.836 17.234 1.239 1 95.69 280 VAL B CA 1
ATOM 4932 C C . VAL B 1 280 ? 9.641 17.422 -0.047 1 95.69 280 VAL B C 1
ATOM 4934 O O . VAL B 1 280 ? 10.305 18.438 -0.227 1 95.69 280 VAL B O 1
ATOM 4937 N N . PRO B 1 281 ? 9.508 16.531 -0.939 1 96.12 281 PRO B N 1
ATOM 4938 C CA . PRO B 1 281 ? 10.375 16.562 -2.121 1 96.12 281 PRO B CA 1
ATOM 4939 C C . PRO B 1 281 ? 9.977 17.641 -3.117 1 96.12 281 PRO B C 1
ATOM 4941 O O . PRO B 1 281 ? 10.844 18.266 -3.738 1 96.12 281 PRO B O 1
ATOM 4944 N N . PHE B 1 282 ? 8.664 17.891 -3.299 1 97.38 282 PHE B N 1
ATOM 4945 C CA . PHE B 1 282 ? 8.227 18.859 -4.301 1 97.38 282 PHE B CA 1
ATOM 4946 C C . PHE B 1 282 ? 7.449 20 -3.654 1 97.38 282 PHE B C 1
ATOM 4948 O O . PHE B 1 282 ? 6.434 19.766 -2.988 1 97.38 282 PHE B O 1
ATOM 4955 N N . ILE B 1 283 ? 7.887 21.172 -3.879 1 97 283 ILE B N 1
ATOM 4956 C CA . ILE B 1 283 ? 7.219 22.359 -3.365 1 97 283 ILE B CA 1
ATOM 4957 C C . ILE B 1 283 ? 6.652 23.172 -4.527 1 97 283 ILE B C 1
ATOM 4959 O O . ILE B 1 283 ? 7.398 23.609 -5.406 1 97 283 ILE B O 1
ATOM 4963 N N . ILE B 1 284 ? 5.414 23.359 -4.5 1 97.69 284 ILE B N 1
ATOM 4964 C CA . ILE B 1 284 ? 4.746 24.094 -5.562 1 97.69 284 ILE B CA 1
ATOM 4965 C C . ILE B 1 284 ? 4.484 25.531 -5.102 1 97.69 284 ILE B C 1
ATOM 4967 O O . ILE B 1 284 ? 3.811 25.75 -4.094 1 97.69 284 ILE B O 1
ATOM 4971 N N . SER B 1 285 ? 4.961 26.469 -5.848 1 96.44 285 SER B N 1
ATOM 4972 C CA . SER B 1 285 ? 4.766 27.891 -5.559 1 96.44 285 SER B CA 1
ATOM 4973 C C . SER B 1 285 ? 3.764 28.516 -6.523 1 96.44 285 SER B C 1
ATOM 4975 O O . SER B 1 285 ? 3.826 28.281 -7.73 1 96.44 285 SER B O 1
ATOM 4977 N N . VAL B 1 286 ? 2.918 29.266 -5.914 1 95.88 286 VAL B N 1
ATOM 4978 C CA . VAL B 1 286 ? 1.919 29.969 -6.707 1 95.88 286 VAL B CA 1
ATOM 4979 C C . VAL B 1 286 ? 1.938 31.453 -6.352 1 95.88 286 VAL B C 1
ATOM 4981 O O . VAL B 1 286 ? 2.338 31.828 -5.25 1 95.88 286 VAL B O 1
ATOM 4984 N N . ASN B 1 287 ? 1.597 32.281 -7.297 1 93.06 287 ASN B N 1
ATOM 4985 C CA . ASN B 1 287 ? 1.467 33.719 -7.113 1 93.06 287 ASN B CA 1
ATOM 4986 C C . ASN B 1 287 ? 0.274 34.281 -7.887 1 93.06 287 ASN B C 1
ATOM 4988 O O . ASN B 1 287 ? -0.529 33.531 -8.43 1 93.06 287 ASN B O 1
ATOM 4992 N N . THR B 1 288 ? 0.201 35.562 -7.867 1 91.88 288 THR B N 1
ATOM 4993 C CA . THR B 1 288 ? -0.945 36.219 -8.492 1 91.88 288 THR B CA 1
ATOM 4994 C C . THR B 1 288 ? -0.962 35.969 -10 1 91.88 288 THR B C 1
ATOM 4996 O O . THR B 1 288 ? -2.029 35.812 -10.594 1 91.88 288 THR B O 1
ATOM 4999 N N . THR B 1 289 ? 0.12 35.906 -10.57 1 92.56 289 THR B N 1
ATOM 5000 C CA . THR B 1 289 ? 0.208 35.625 -12 1 92.56 289 THR B CA 1
ATOM 5001 C C . THR B 1 289 ? -0.251 34.219 -12.312 1 92.56 289 THR B C 1
ATOM 5003 O O . THR B 1 289 ? -0.788 33.938 -13.391 1 92.56 289 THR B O 1
ATOM 5006 N N . SER B 1 290 ? -0.046 33.281 -11.391 1 94.88 290 SER B N 1
ATOM 5007 C CA . SER B 1 290 ? -0.511 31.891 -11.555 1 94.88 290 SER B CA 1
ATOM 5008 C C . SER B 1 290 ? -2.021 31.844 -11.75 1 94.88 290 SER B C 1
ATOM 5010 O O . SER B 1 290 ? -2.527 31.016 -12.508 1 94.88 290 SER B O 1
ATOM 5012 N N . LEU B 1 291 ? -2.732 32.719 -11.117 1 92.25 291 LEU B N 1
ATOM 5013 C CA . LEU B 1 291 ? -4.188 32.781 -11.211 1 92.25 291 LEU B CA 1
ATOM 5014 C C . LEU B 1 291 ? -4.625 33.188 -12.609 1 92.25 291 LEU B C 1
ATOM 5016 O O . LEU B 1 291 ? -5.672 32.781 -13.094 1 92.25 291 LEU B O 1
ATOM 5020 N N . GLU B 1 292 ? -3.779 33.969 -13.219 1 92.81 292 GLU B N 1
ATOM 5021 C CA . GLU B 1 292 ? -4.121 34.562 -14.508 1 92.81 292 GLU B CA 1
ATOM 5022 C C . GLU B 1 292 ? -3.787 33.625 -15.656 1 92.81 292 GLU B C 1
ATOM 5024 O O . GLU B 1 292 ? -4.586 33.438 -16.578 1 92.81 292 GLU B O 1
ATOM 5029 N N . ASN B 1 293 ? -2.656 33 -15.539 1 95.44 293 ASN B N 1
ATOM 5030 C CA . ASN B 1 293 ? -2.205 32.25 -16.719 1 95.44 293 ASN B CA 1
ATOM 5031 C C . ASN B 1 293 ? -2.084 30.766 -16.453 1 95.44 293 ASN B C 1
ATOM 5033 O O . ASN B 1 293 ? -1.799 29.984 -17.359 1 95.44 293 ASN B O 1
ATOM 5037 N N . GLY B 1 294 ? -2.191 30.359 -15.219 1 96.06 294 GLY B N 1
ATOM 5038 C CA . GLY B 1 294 ? -2.184 28.953 -14.883 1 96.06 294 GLY B CA 1
ATOM 5039 C C . GLY B 1 294 ? -0.785 28.391 -14.727 1 96.06 294 GLY B C 1
ATOM 5040 O O . GLY B 1 294 ? -0.614 27.172 -14.586 1 96.06 294 GLY B O 1
ATOM 5041 N N . ILE B 1 295 ? 0.214 29.266 -14.719 1 97.44 295 ILE B N 1
ATOM 5042 C CA . ILE B 1 295 ? 1.59 28.797 -14.594 1 97.44 295 ILE B CA 1
ATOM 5043 C C . ILE B 1 295 ? 1.978 28.703 -13.117 1 97.44 295 ILE B C 1
ATOM 5045 O O . ILE B 1 295 ? 1.812 29.672 -12.375 1 97.44 295 ILE B O 1
ATOM 5049 N N . ILE B 1 296 ? 2.447 27.562 -12.719 1 97.56 296 ILE B N 1
ATOM 5050 C CA . ILE B 1 296 ? 2.914 27.328 -11.352 1 97.56 296 ILE B CA 1
ATOM 5051 C C . ILE B 1 296 ? 4.379 26.906 -11.375 1 97.56 296 ILE B C 1
ATOM 5053 O O . ILE B 1 296 ? 4.902 26.516 -12.414 1 97.56 296 ILE B O 1
ATOM 5057 N N . TYR B 1 297 ? 5.012 27 -10.266 1 97.38 297 TYR B N 1
ATOM 5058 C CA . TYR B 1 297 ? 6.434 26.703 -10.18 1 97.38 297 TYR B CA 1
ATOM 5059 C C . TYR B 1 297 ? 6.688 25.547 -9.211 1 97.38 297 TYR B C 1
ATOM 5061 O O . TYR B 1 297 ? 6.184 25.562 -8.078 1 97.38 297 TYR B O 1
ATOM 5069 N N . ILE B 1 298 ? 7.402 24.594 -9.688 1 97.69 298 ILE B N 1
ATOM 5070 C CA . ILE B 1 298 ? 7.695 23.438 -8.852 1 97.69 298 ILE B CA 1
ATOM 5071 C C . ILE B 1 298 ? 9.188 23.406 -8.523 1 97.69 298 ILE B C 1
ATOM 5073 O O . ILE B 1 298 ? 10.031 23.359 -9.422 1 97.69 298 ILE B O 1
ATOM 5077 N N . LYS B 1 299 ? 9.453 23.438 -7.254 1 95.75 299 LYS B N 1
ATOM 5078 C CA . LYS B 1 299 ? 10.82 23.281 -6.77 1 95.75 299 LYS B CA 1
ATOM 5079 C C . LYS B 1 299 ? 11.07 21.875 -6.262 1 95.75 299 LYS B C 1
ATOM 5081 O O . LYS B 1 299 ? 10.305 21.344 -5.453 1 95.75 299 LYS B O 1
ATOM 5086 N N . ASP B 1 300 ? 12.094 21.266 -6.777 1 93.56 300 ASP B N 1
ATOM 5087 C CA . ASP B 1 300 ? 12.523 19.953 -6.328 1 93.56 300 ASP B CA 1
ATOM 5088 C C . ASP B 1 300 ? 13.562 20.062 -5.215 1 93.56 300 ASP B C 1
ATOM 5090 O O . ASP B 1 300 ? 14.594 20.719 -5.387 1 93.56 300 ASP B O 1
ATOM 5094 N N . ARG B 1 301 ? 13.336 19.469 -4.137 1 88.69 301 ARG B N 1
ATOM 5095 C CA . ARG B 1 301 ? 14.211 19.578 -2.975 1 88.69 301 ARG B CA 1
ATOM 5096 C C . ARG B 1 301 ? 15.602 19.031 -3.281 1 88.69 301 ARG B C 1
ATOM 5098 O O . ARG B 1 301 ? 16.609 19.531 -2.766 1 88.69 301 ARG B O 1
ATOM 5105 N N . VAL B 1 302 ? 15.656 18 -4.082 1 83.69 302 VAL B N 1
ATOM 5106 C CA . VAL B 1 302 ? 16.922 17.312 -4.367 1 83.69 302 VAL B CA 1
ATOM 5107 C C . VAL B 1 302 ? 17.781 18.203 -5.262 1 83.69 302 VAL B C 1
ATOM 5109 O O . VAL B 1 302 ? 18.953 18.469 -4.941 1 83.69 302 VAL B O 1
ATOM 5112 N N . THR B 1 303 ? 17.188 18.719 -6.289 1 82 303 THR B N 1
ATOM 5113 C CA . THR B 1 303 ? 17.969 19.484 -7.262 1 82 303 THR B CA 1
ATOM 5114 C C . THR B 1 303 ? 17.969 20.969 -6.902 1 82 303 THR B C 1
ATOM 5116 O O . THR B 1 303 ? 18.812 21.719 -7.391 1 82 303 THR B O 1
ATOM 5119 N N . THR B 1 304 ? 17.016 21.406 -6.133 1 80.19 304 THR B N 1
ATOM 5120 C CA . THR B 1 304 ? 16.797 22.797 -5.75 1 80.19 304 THR B CA 1
ATOM 5121 C C . THR B 1 304 ? 16.391 23.641 -6.957 1 80.19 304 THR B C 1
ATOM 5123 O O . THR B 1 304 ? 16.328 24.875 -6.871 1 80.19 304 THR B O 1
ATOM 5126 N N . LEU B 1 305 ? 16.078 23 -7.996 1 87.19 305 LEU B N 1
ATOM 5127 C CA . LEU B 1 305 ? 15.672 23.672 -9.219 1 87.19 305 LEU B CA 1
ATOM 5128 C C . LEU B 1 305 ? 14.172 23.938 -9.211 1 87.19 305 LEU B C 1
ATOM 5130 O O . LEU B 1 305 ? 13.398 23.109 -8.711 1 87.19 305 LEU B O 1
ATOM 5134 N N . SER B 1 306 ? 13.859 25.141 -9.758 1 93.31 306 SER B N 1
ATOM 5135 C CA . SER B 1 306 ? 12.461 25.5 -9.914 1 93.31 306 SER B CA 1
ATOM 5136 C C . SER B 1 306 ? 12.047 25.469 -11.383 1 93.31 306 SER B C 1
ATOM 5138 O O . SER B 1 306 ? 12.719 26.062 -12.234 1 93.31 306 SER B O 1
ATOM 5140 N N . GLU B 1 307 ? 10.992 24.734 -11.688 1 95.75 307 GLU B N 1
ATOM 5141 C CA . GLU B 1 307 ? 10.477 24.625 -13.047 1 95.75 307 GLU B CA 1
ATOM 5142 C C . GLU B 1 307 ? 9.055 25.172 -13.148 1 95.75 307 GLU B C 1
ATOM 5144 O O . GLU B 1 307 ? 8.234 24.953 -12.258 1 95.75 307 GLU B O 1
ATOM 5149 N N . ALA B 1 308 ? 8.844 25.922 -14.258 1 97 308 ALA B N 1
ATOM 5150 C CA . ALA B 1 308 ? 7.504 26.422 -14.531 1 97 308 ALA B CA 1
ATOM 5151 C C . ALA B 1 308 ? 6.695 25.406 -15.344 1 97 308 ALA B C 1
ATOM 5153 O O . ALA B 1 308 ? 7.156 24.922 -16.375 1 97 308 ALA B O 1
ATOM 5154 N N . ILE B 1 309 ? 5.516 25.109 -14.836 1 97.25 309 ILE B N 1
ATOM 5155 C CA . ILE B 1 309 ? 4.641 24.219 -15.586 1 97.25 309 ILE B CA 1
ATOM 5156 C C . ILE B 1 309 ? 3.205 24.734 -15.531 1 97.25 309 ILE B C 1
ATOM 5158 O O . ILE B 1 309 ? 2.857 25.531 -14.648 1 97.25 309 ILE B O 1
ATOM 5162 N N . HIS B 1 310 ? 2.447 24.359 -16.531 1 97.94 310 HIS B N 1
ATOM 5163 C CA . HIS B 1 310 ? 1.026 24.672 -16.5 1 97.94 310 HIS B CA 1
ATOM 5164 C C . HIS B 1 310 ? 0.274 23.766 -15.539 1 97.94 310 HIS B C 1
ATOM 5166 O O . HIS B 1 310 ? 0.622 22.578 -15.398 1 97.94 310 HIS B O 1
ATOM 5172 N N . VAL B 1 311 ? -0.795 24.25 -14.992 1 97.56 311 VAL B N 1
ATOM 5173 C CA . VAL B 1 311 ? -1.593 23.531 -14 1 97.56 311 VAL B CA 1
ATOM 5174 C C . VAL B 1 311 ? -2.098 22.219 -14.594 1 97.56 311 VAL B C 1
ATOM 5176 O O . VAL B 1 311 ? -2.209 21.219 -13.891 1 97.56 311 VAL B O 1
ATOM 5179 N N . THR B 1 312 ? -2.303 22.109 -15.828 1 96.81 312 THR B N 1
ATOM 5180 C CA . THR B 1 312 ? -2.855 20.922 -16.484 1 96.81 312 THR B CA 1
ATOM 5181 C C . THR B 1 312 ? -1.844 19.781 -16.484 1 96.81 312 THR B C 1
ATOM 5183 O O . THR B 1 312 ? -2.213 18.625 -16.656 1 96.81 312 THR B O 1
ATOM 5186 N N . ASP B 1 313 ? -0.611 20.094 -16.297 1 97.44 313 ASP B N 1
ATOM 5187 C CA . ASP B 1 313 ? 0.442 19.078 -16.359 1 97.44 313 ASP B CA 1
ATOM 5188 C C . ASP B 1 313 ? 0.889 18.656 -14.969 1 97.44 313 ASP B C 1
ATOM 5190 O O . ASP B 1 313 ? 1.748 17.797 -14.82 1 97.44 313 ASP B O 1
ATOM 5194 N N . LEU B 1 314 ? 0.292 19.25 -13.992 1 97.69 314 LEU B N 1
ATOM 5195 C CA . LEU B 1 314 ? 0.758 19.078 -12.617 1 97.69 314 LEU B CA 1
ATOM 5196 C C . LEU B 1 314 ? 0.694 17.625 -12.188 1 97.69 314 LEU B C 1
ATOM 5198 O O . LEU B 1 314 ? 1.692 17.062 -11.727 1 97.69 314 LEU B O 1
ATOM 5202 N N . VAL B 1 315 ? -0.402 16.969 -12.391 1 96.88 315 VAL B N 1
ATOM 5203 C CA . VAL B 1 315 ? -0.603 15.594 -11.945 1 96.88 315 VAL B CA 1
ATOM 5204 C C . VAL B 1 315 ? 0.385 14.672 -12.656 1 96.88 315 VAL B C 1
ATOM 5206 O O . VAL B 1 315 ? 1.03 13.836 -12.016 1 96.88 315 VAL B O 1
ATOM 5209 N N . LYS B 1 316 ? 0.449 14.828 -13.922 1 95.44 316 LYS B N 1
ATOM 5210 C CA . LYS B 1 316 ? 1.372 14.016 -14.711 1 95.44 316 LYS B CA 1
ATOM 5211 C C . LYS B 1 316 ? 2.812 14.211 -14.242 1 95.44 316 LYS B C 1
ATOM 5213 O O . LYS B 1 316 ? 3.562 13.242 -14.102 1 95.44 316 LYS B O 1
ATOM 5218 N N . TYR B 1 317 ? 3.17 15.453 -14 1 96.19 317 TYR B N 1
ATOM 5219 C CA . TYR B 1 317 ? 4.523 15.797 -13.578 1 96.19 317 TYR B CA 1
ATOM 5220 C C . TYR B 1 317 ? 4.895 15.078 -12.289 1 96.19 317 TYR B C 1
ATOM 5222 O O . TYR B 1 317 ? 5.949 14.445 -12.203 1 96.19 317 TYR B O 1
ATOM 5230 N N . ILE B 1 318 ? 4.043 15.141 -11.289 1 96.75 318 ILE B N 1
ATOM 5231 C CA . ILE B 1 318 ? 4.336 14.578 -9.977 1 96.75 318 ILE B CA 1
ATOM 5232 C C . ILE B 1 318 ? 4.238 13.055 -10.031 1 96.75 318 ILE B C 1
ATOM 5234 O O . ILE B 1 318 ? 5.082 12.352 -9.469 1 96.75 318 ILE B O 1
ATOM 5238 N N . SER B 1 319 ? 3.26 12.5 -10.766 1 94.25 319 SER B N 1
ATOM 5239 C CA . SER B 1 319 ? 3.035 11.055 -10.836 1 94.25 319 SER B CA 1
ATOM 5240 C C . SER B 1 319 ? 4.227 10.344 -11.469 1 94.25 319 SER B C 1
ATOM 5242 O O . SER B 1 319 ? 4.543 9.211 -11.102 1 94.25 319 SER B O 1
ATOM 5244 N N . LEU B 1 320 ? 4.859 10.961 -12.398 1 91.44 320 LEU B N 1
ATOM 5245 C CA . LEU B 1 320 ? 5.992 10.359 -13.094 1 91.44 320 LEU B CA 1
ATOM 5246 C C . LEU B 1 320 ? 7.211 10.289 -12.18 1 91.44 320 LEU B C 1
ATOM 5248 O O . LEU B 1 320 ? 8.141 9.523 -12.438 1 91.44 320 LEU B O 1
ATOM 5252 N N . ARG B 1 321 ? 7.156 11.047 -11.141 1 90.75 321 ARG B N 1
ATOM 5253 C CA . ARG B 1 321 ? 8.344 11.156 -10.297 1 90.75 321 ARG B CA 1
ATOM 5254 C C . ARG B 1 321 ? 8.109 10.492 -8.938 1 90.75 321 ARG B C 1
ATOM 5256 O O . ARG B 1 321 ? 9.008 10.453 -8.102 1 90.75 321 ARG B O 1
ATOM 5263 N N . CYS B 1 322 ? 6.883 10.055 -8.758 1 86.75 322 CYS B N 1
ATOM 5264 C CA . CYS B 1 322 ? 6.555 9.43 -7.477 1 86.75 322 CYS B CA 1
ATOM 5265 C C . CYS B 1 322 ? 5.996 8.031 -7.676 1 86.75 322 CYS B C 1
ATOM 5267 O O . CYS B 1 322 ? 5.461 7.715 -8.742 1 86.75 322 CYS B O 1
#

Secondary structure (DSSP, 8-state):
--HHHHHHHSHHHHEEEETTEEEE-HHHHHHHHHHHHHHHIIIIIT-SSEEEE-S-HHHHHHHHHHHT--PSSEEEEEEEEE------GGGGTSTT---EEEEEEEEEESS-HHHHHHHHHHHHHHHHHHH-SSGGGEEE---EEETTEEEEEEEEEETTEEEEEEEEEEES--TTT-TT-S-GGGGTT-EEEEEEEEHHHHHHHHHHHHH--SS-S-----TTT-S-SEEEEE---SSS-HHHHHHHHHHHHHHHHHHHHTT--EE--S-HHHHHHTT-SEEEEE-HHHHHH-EEEEEETTT--EEEEEGGGHHHHHHTT-/--HHHHHHHSHHHHEEEETTEEEE-HHHHHHHHHHHHHHHIIIIIT-SSEEEE-S-HHHHHHHHHHHT--PSSEEEEEEEEE------GGGGTS-----EEEEEEEEEESSSHHHHHHHHHHHHHHHHHHH-SSGGGEEEPPPEEETTEEEEEEEEEETTEEEEEEEEEEES--TTTTTT-S-GGGGTT-EEEEEEEEHHHHHHHHHHHHH--SS-S-----TTT-S-SEEEEE---SSS-HHHHHHHHHHHHHHHHHHHHTT--EE--S-HHHHHHTT-SEEEEE-HHHHHH-EEEEEETTT--EEEEEGGGHHHHHHTT-

Organism: Apis mellifera (NCBI:txid7460)

Solvent-accessible surface area (backbone atoms only — not comparable to full-atom values): 33985 Å² total; per-residue (Å²): 119,55,66,65,56,48,38,62,62,50,32,74,46,25,38,38,82,49,93,83,18,82,42,65,19,43,48,24,42,35,26,46,51,29,45,50,49,52,48,44,43,56,66,36,34,39,32,94,44,46,58,35,43,43,94,46,66,60,64,46,50,40,48,34,60,71,63,60,67,56,62,85,51,34,28,39,29,36,74,47,77,37,54,78,71,73,89,27,80,36,45,75,73,49,62,76,42,47,62,44,44,32,45,33,40,38,36,38,26,69,62,69,47,69,58,48,44,55,50,50,52,52,53,51,52,50,52,54,27,69,55,38,78,53,38,85,38,52,40,72,51,73,77,44,80,47,97,58,36,35,38,36,35,35,30,40,60,49,95,70,38,44,43,66,29,30,40,38,34,38,33,67,56,40,51,80,76,42,66,82,34,80,60,48,83,77,35,69,68,24,24,33,40,33,39,41,32,32,50,52,51,37,50,50,49,53,54,47,49,37,57,64,46,88,76,60,89,67,66,52,48,42,45,65,35,28,53,26,41,32,34,56,42,74,58,75,69,89,80,74,64,77,65,58,54,53,54,49,50,52,48,50,50,50,53,52,50,55,35,13,72,72,66,39,34,56,42,88,54,88,49,64,66,49,45,59,73,57,29,38,30,31,38,36,37,41,42,75,64,23,75,73,72,37,46,33,32,39,31,32,55,82,77,67,46,74,43,80,42,48,61,88,45,46,61,61,58,52,53,76,64,79,123,54,69,64,56,47,39,62,62,49,30,72,47,26,40,37,84,48,92,82,20,83,41,65,19,43,47,25,41,35,26,46,50,30,47,50,49,51,46,45,42,57,67,37,32,38,33,95,44,46,57,34,44,42,94,45,66,58,63,46,50,40,47,33,60,72,64,60,66,56,61,86,50,34,28,41,28,38,73,47,77,35,54,78,75,74,88,26,80,36,47,72,71,50,64,76,36,47,62,43,43,30,45,34,39,39,36,38,27,71,62,68,49,68,58,48,43,53,50,49,51,53,52,50,50,51,52,53,27,70,56,39,77,55,37,86,37,51,41,73,50,73,76,44,79,47,98,59,35,35,37,35,35,34,29,38,60,50,94,66,37,45,42,67,29,30,40,40,34,39,31,66,58,39,51,78,76,43,66,82,34,80,60,47,83,78,35,70,68,26,25,35,40,33,41,41,33,33,51,52,52,36,48,49,50,52,52,47,50,38,58,64,43,88,77,60,90,67,66,52,49,41,48,64,35,27,52,26,42,33,34,56,39,74,58,75,70,88,81,76,65,78,66,59,55,51,54,50,49,51,48,51,50,50,54,49,49,56,37,12,72,71,65,40,34,55,42,89,54,90,48,65,68,52,45,59,73,56,30,38,30,31,38,36,36,40,44,75,63,22,75,74,71,38,47,34,33,40,30,32,55,82,78,67,45,73,45,79,42,48,60,89,46,46,60,61,57,52,53,76,63,78

pLDDT: mean 86.82, std 13.66, range [47.12, 98.56]

Radius of gyration: 25.88 Å; Cα contacts (8 Å, |Δi|>4): 1198; chains: 2; bounding box: 61×82×66 Å

Nearest PDB structures (foldseek):
  8slh-assembly1_A-2  TM=7.880E-01  e=1.516E-23  Mycolicibacterium thermoresistibile ATCC 19527
  7fal-assembly1_B  TM=6.459E-01  e=5.143E-14  Toxoplasma gondii
  5xij-assembly2_C  TM=6.619E-01  e=6.169E-14  Toxoplasma gondii ME49
  5xii-assembly2_B  TM=6.411E-01  e=6.169E-14  Toxoplasma gondii ME49
  7fal-assembly1_A  TM=6.400E-01  e=2.203E-13  Toxoplasma gondii

Sequence (644 aa):
MNIANILKELSPHFINFTTQGLKYGPQGKMLLKNLEEQWFLHCITMSRYNMFLSDEFNDSINFITKTKMSDIPFGLATIKNVKYQWDSNIATTIQKSNSHRVAETAIFNDAETKDLFYKIQKERKIWWRKLAQNPSRFKLSEVKKIKNYTIVDIEAQFSFGNLILERITYHTDVQKLFSQVNSKKDFINIQMVEQRMSLDWGCLALLCDICDMNNSTTMHLHSKLAPHKVAFHIKKLNDKENIQNDDLNRFVLYLNNILRTKGLNTILTSSEKIIDTCLVPFIISVNTTSLENGIIYIKDRVTTLSEAIHVTDLVKYISLRCMNIANILKELSPHFINFTTQGLKYGPQGKMLLKNLEEQWFLHCITMSRYNMFLSDEFNDSINFITKTKMSDIPFGLATIKNVKYQWDSNIATTIQKSNSHRVAETAIFNDAETKDLFYKIQKERKIWWRKLAQNPSRFKLSEVKKIKNYTIVDIEAQFSFGNLILERITYHTDVQKLFSQVNSKKDFINIQMVEQRMSLDWGCLALLCDICDMNNSTTMHLHSKLAPHKVAFHIKKLNDKENIQNDDLNRFVLYLNNILRTKGLNTILTSSEKIIDTCLVPFIISVNTTSLENGIIYIKDRVTTLSEAIHVTDLVKYISLRC

InterPro domains:
  IPR036621 Anticodon-binding domain superfamily [G3DSA:3.40.50.800] (227-322)
  IPR045864 Class II Aminoacyl-tRNA synthetase/Biotinyl protein ligase (BPL) and lipoyl protein ligase (LPL) [G3DSA:3.30.930.10] (5-226)
  IPR045864 Class II Aminoacyl-tRNA synthetase/Biotinyl protein ligase (BPL) and lipoyl protein ligase (LPL) [SSF55681] (22-209)

Foldseek 3Di:
DDLQVLQVVLPLQAWDADLLGIDGHPQNVLLLVLVVVVCCCVVAVVDPAHEEEDPDPLVVLQVCVVVVVDDPFHKYKYKDKAQDDPPWPLDVVRDSNRIFIKIKMKTKHLPPVVVVLVVCVVVVLVVLLVFAPHSVQWDKDDWDDDDFKIKIFIWGQDPSGIFTFKMKMKGQACCVVRVVRPPSVSCRRMIMIMMMGTSVSSSSSRSSRQRPPPDDPFRAGQLSSQSAAEEEEEDDDPDDDPVLVVVVVVVVVVLQVVQVVVPGGHDYDHDPVVCRSSRHQKYKYDYSVCVVQQWIWIAGRSVRDIDIDGSVCVNVVSVVRD/DDLQVLQVVLPLQAWDADLLGIDGHPQNVLLLVLVVVVCCCVVAVVDPAHEEEDPDPLVVLQVCVVVVVDDPFHKYKYKDKAQDDPPWPLVVVRHRNRIFIKIKMKTKHLPPVVVVLVVCVVVVLVVLLVFAPHSVQWDKDDWDDDDFKIKIFIWGQDPSGIFTFKMKMKGQACCVVNVVRPPSVSCRRMIMIMMMGTSVSSSSSRSSRQRPPPDDPFRAGQCSSQSAAEEEEEDDDPDDDPVLVVVVVVVVVVLQVVQVVVPHGHDYDHDPVVCRSSRHQKYKYDYSVCSVQQWIWIAGRSVRDIDIDGSVCVNVVSVVRD